Protein AF-0000000083250908 (afdb_homodimer)

Nearest PDB structures (foldseek):
  8ja7-assembly1_A  TM=9.064E-01  e=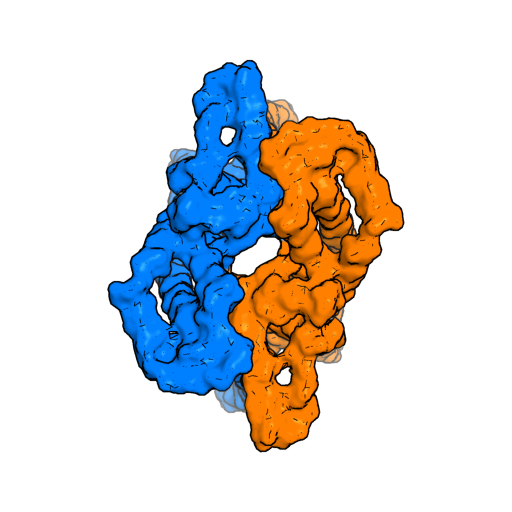4.764E-13  Mycobacterium tuberculosis H37Rv
  8hps-assembly1_A  TM=8.965E-01  e=6.412E-13  Mycolicibacterium smegmatis MC2 155
  7cad-assembly1_A  TM=8.888E-01  e=7.282E-13  Mycolicibacterium smegmatis MC2 155
  8hpl-assembly1_A  TM=8.799E-01  e=3.725E-10  Mycolicibacterium smegmatis MC2 155
  2r6g-assembly1_F  TM=8.726E-01  e=9.473E-10  Escherichia coli K-12

Structure (mmCIF, N/CA/C/O backbone):
data_AF-0000000083250908-model_v1
#
loop_
_entity.id
_entity.type
_entity.pdbx_description
1 polymer 'Raffinose/stachyose/melibiose transport system permease protein'
#
loop_
_atom_site.group_PDB
_atom_site.id
_atom_site.type_symbol
_atom_site.label_atom_id
_atom_site.label_alt_id
_atom_site.label_comp_id
_atom_site.label_asym_id
_atom_site.label_entity_id
_atom_site.label_seq_id
_atom_site.pdbx_PDB_ins_code
_atom_site.Cartn_x
_atom_site.Cartn_y
_atom_site.Cartn_z
_atom_site.occupancy
_atom_site.B_iso_or_equiv
_atom_site.auth_seq_id
_atom_site.auth_comp_id
_atom_site.auth_asym_id
_atom_site.auth_atom_id
_atom_site.pdbx_PDB_model_num
ATOM 1 N N . MET A 1 1 ? -28.547 27.891 31.062 1 43.72 1 MET A N 1
ATOM 2 C CA . MET A 1 1 ? -29.062 28.047 29.703 1 43.72 1 MET A CA 1
ATOM 3 C C . MET A 1 1 ? -28.062 27.562 28.672 1 43.72 1 MET A C 1
ATOM 5 O O . MET A 1 1 ? -28.422 27.281 27.531 1 43.72 1 MET A O 1
ATOM 9 N N . VAL A 1 2 ? -26.75 27.641 28.938 1 50.88 2 VAL A N 1
ATOM 10 C CA . VAL A 1 2 ? -25.641 27.266 28.078 1 50.88 2 VAL A CA 1
ATOM 11 C C . VAL A 1 2 ? -25.531 25.75 28.016 1 50.88 2 VAL A C 1
ATOM 13 O O . VAL A 1 2 ? -25.219 25.188 26.953 1 50.88 2 VAL A O 1
ATOM 16 N N . LYS A 1 3 ? -25.734 25.141 29.109 1 52.91 3 LYS A N 1
ATOM 17 C CA . LYS A 1 3 ? -25.609 23.688 29.172 1 52.91 3 LYS A CA 1
ATOM 18 C C . LYS A 1 3 ? -26.719 23.016 28.375 1 52.91 3 LYS A C 1
ATOM 20 O O . LYS A 1 3 ? -26.531 21.891 27.875 1 52.91 3 LYS A O 1
ATOM 25 N N . ARG A 1 4 ? -27.812 23.531 28.406 1 50.97 4 ARG A N 1
ATOM 26 C CA . ARG A 1 4 ? -28.953 22.938 27.719 1 50.97 4 ARG A CA 1
ATOM 27 C C . ARG A 1 4 ? -28.766 22.984 26.203 1 50.97 4 ARG A C 1
ATOM 29 O O . ARG A 1 4 ? -29.172 22.078 25.5 1 50.97 4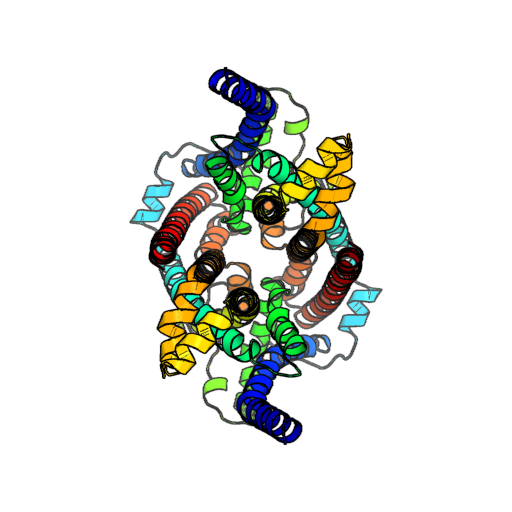 ARG A O 1
ATOM 36 N N . LYS A 1 5 ? -28.219 24 25.688 1 53.72 5 LYS A N 1
ATOM 37 C CA . LYS A 1 5 ? -27.984 24.156 24.266 1 53.72 5 LYS A CA 1
ATOM 38 C C . LYS A 1 5 ? -26.922 23.188 23.766 1 53.72 5 LYS A C 1
ATOM 40 O O . LYS A 1 5 ? -27.031 22.656 22.656 1 53.72 5 LYS A O 1
ATOM 45 N N . GLN A 1 6 ? -26.016 22.938 24.625 1 56.25 6 GLN A N 1
ATOM 46 C CA . GLN A 1 6 ? -24.953 22.016 24.234 1 56.25 6 GLN A CA 1
ATOM 47 C C . GLN A 1 6 ? -25.469 20.578 24.141 1 56.25 6 GLN A C 1
ATOM 49 O O . GLN A 1 6 ? -25.094 19.828 23.234 1 56.25 6 GLN A O 1
ATOM 54 N N . TRP A 1 7 ? -26.312 20.281 25.109 1 54.41 7 TRP A N 1
ATOM 55 C CA . TRP A 1 7 ? -26.906 18.953 25.094 1 54.41 7 TRP A CA 1
ATOM 56 C C . TRP A 1 7 ? -27.812 18.781 23.875 1 54.41 7 TRP A C 1
ATOM 58 O O . TRP A 1 7 ? -27.828 17.703 23.25 1 54.41 7 TRP A O 1
ATOM 68 N N . SER A 1 8 ? -28.594 19.766 23.625 1 54.47 8 SER A N 1
ATOM 69 C CA . SER A 1 8 ? -29.484 19.688 22.469 1 54.47 8 SER A CA 1
ATOM 70 C C . SER A 1 8 ? -28.703 19.562 21.172 1 54.47 8 SER A C 1
ATOM 72 O O . SER A 1 8 ? -29.078 18.797 20.281 1 54.47 8 SER A O 1
ATOM 74 N N . GLU A 1 9 ? -27.672 20.234 21.109 1 56.38 9 GLU A N 1
ATOM 75 C CA . GLU A 1 9 ? -26.844 20.156 19.906 1 56.38 9 GLU A CA 1
ATOM 76 C C . GLU A 1 9 ? -26.172 18.781 19.781 1 56.38 9 GLU A C 1
ATOM 78 O O . GLU A 1 9 ? -26.094 18.219 18.688 1 56.38 9 GLU A O 1
ATOM 83 N N . TRP A 1 10 ? -25.797 18.344 20.953 1 55.47 10 TRP A N 1
ATOM 84 C CA . TRP A 1 10 ? -25.219 17.016 20.953 1 55.47 10 TRP A CA 1
ATOM 85 C C . TRP A 1 10 ? -26.25 15.961 20.578 1 55.47 10 TRP A C 1
ATOM 87 O O . TRP A 1 10 ? -25.969 15.039 19.812 1 55.47 10 TRP A O 1
ATOM 97 N N . MET A 1 11 ? -27.422 16.156 21.125 1 54.91 11 MET A N 1
ATOM 98 C CA . MET A 1 11 ? -28.5 15.219 20.844 1 54.91 11 MET A CA 1
ATOM 99 C C . MET A 1 11 ? -28.891 15.273 19.359 1 54.91 11 MET A C 1
ATOM 101 O O . MET A 1 11 ? -29.172 14.242 18.75 1 54.91 11 MET A O 1
ATOM 105 N N . GLN A 1 12 ? -28.984 16.391 18.891 1 54.25 12 GLN A N 1
ATOM 106 C CA . GLN A 1 12 ? -29.344 16.516 17.484 1 54.25 12 GLN A CA 1
ATOM 107 C C . GLN A 1 12 ? -28.25 15.938 16.594 1 54.25 12 GLN A C 1
ATOM 109 O O . GLN A 1 12 ? -28.547 15.25 15.609 1 54.25 12 GLN A O 1
ATOM 114 N N . GLN A 1 13 ? -27.109 16.266 16.906 1 56.19 13 GLN A N 1
ATOM 115 C CA . GLN A 1 13 ? -26.016 15.789 16.078 1 56.19 13 GLN A CA 1
ATOM 116 C C . GLN A 1 13 ? -25.844 14.273 16.203 1 56.19 13 GLN A C 1
ATOM 118 O O . GLN A 1 13 ? -25.625 13.586 15.195 1 56.19 13 GLN A O 1
ATOM 123 N N . THR A 1 14 ? -25.938 13.812 17.453 1 56.25 14 THR A N 1
ATOM 124 C CA . THR A 1 14 ? -25.859 12.375 17.656 1 56.25 14 THR A CA 1
ATOM 125 C C . THR A 1 14 ? -27.062 11.656 17.047 1 56.25 14 THR A C 1
ATOM 127 O O . THR A 1 14 ? -26.922 10.562 16.5 1 56.25 14 THR A O 1
ATOM 130 N N . VAL A 1 15 ? -28.188 12.258 17.188 1 57.53 15 VAL A N 1
ATOM 131 C CA . VAL A 1 15 ? -29.406 11.594 16.719 1 57.53 15 VAL A CA 1
ATOM 132 C C . VAL A 1 15 ? -29.438 11.609 15.195 1 57.53 15 VAL A C 1
ATOM 134 O O . VAL A 1 15 ? -29.859 10.633 14.57 1 57.53 15 VAL A O 1
ATOM 137 N N . PHE A 1 16 ? -28.969 12.664 14.555 1 58.59 16 PHE A N 1
ATOM 138 C CA . PHE A 1 16 ? -29.125 12.727 13.109 1 58.59 16 PHE A CA 1
ATOM 139 C C . PHE A 1 16 ? -27.922 12.086 12.414 1 58.59 16 PHE A C 1
ATOM 141 O O . PHE A 1 16 ? -28.062 11.43 11.383 1 58.59 16 PHE A O 1
ATOM 148 N N . VAL A 1 17 ? -26.828 12.25 13.062 1 68.25 17 VAL A N 1
ATOM 149 C CA . VAL A 1 17 ? -25.656 11.742 12.367 1 68.25 17 VAL A CA 1
ATOM 150 C C . VAL A 1 17 ? -25.234 10.398 12.977 1 68.25 17 VAL A C 1
ATOM 152 O O . VAL A 1 17 ? -24.656 9.562 12.289 1 68.25 17 VAL A O 1
ATOM 155 N N . GLY A 1 18 ? -25.812 10.086 14.117 1 69.19 18 GLY A N 1
ATOM 156 C CA . GLY A 1 18 ? -25.438 8.914 14.883 1 69.19 18 GLY A CA 1
ATOM 157 C C . GLY A 1 18 ? -25.812 7.609 14.211 1 69.19 18 GLY A C 1
ATOM 158 O O . GLY A 1 18 ? -24.953 6.766 13.945 1 69.19 18 GLY A O 1
ATOM 159 N N . PRO A 1 19 ? -27.109 7.566 13.82 1 71.06 19 PRO A N 1
ATOM 160 C CA . PRO A 1 19 ? -27.531 6.316 13.18 1 71.06 19 PRO A CA 1
ATOM 161 C C . PRO A 1 19 ? -26.781 6.035 11.883 1 71.06 19 PRO A C 1
ATOM 163 O O . PRO A 1 19 ? -26.469 4.883 11.586 1 71.06 19 PRO A O 1
ATOM 166 N N . GLY A 1 20 ? -26.594 7.141 11.211 1 73.31 20 GLY A N 1
ATOM 167 C CA . GLY A 1 20 ? -25.859 6.961 9.969 1 73.31 20 GLY A CA 1
ATOM 168 C C . GLY A 1 20 ? -24.438 6.48 10.188 1 73.31 20 GLY A C 1
ATOM 169 O O . GLY A 1 20 ? -23.969 5.562 9.508 1 73.31 20 GLY A O 1
ATOM 170 N N . LEU A 1 21 ? -23.875 7.008 11.203 1 79.31 21 LEU A N 1
ATOM 171 C CA . LEU A 1 21 ? -22.5 6.648 11.484 1 79.31 21 LEU A CA 1
ATOM 172 C C . LEU A 1 21 ? -22.406 5.234 12.062 1 79.31 21 LEU A C 1
ATOM 174 O O . LEU A 1 21 ? -21.453 4.504 11.773 1 79.31 21 LEU A O 1
ATOM 178 N N . LEU A 1 22 ? -23.391 4.902 12.812 1 77.62 22 LEU A N 1
ATOM 179 C CA . LEU A 1 22 ? -23.438 3.543 13.344 1 77.62 22 LEU A CA 1
ATOM 180 C C . LEU A 1 22 ? -23.609 2.527 12.219 1 77.62 22 LEU A C 1
ATOM 182 O O . LEU A 1 22 ? -22.984 1.467 12.234 1 77.62 22 LEU A O 1
ATOM 186 N N . PHE A 1 23 ? -24.406 2.912 11.305 1 77.06 23 PHE A N 1
ATOM 187 C CA . PHE A 1 23 ? -24.625 2.037 10.156 1 77.06 23 PHE A CA 1
ATOM 188 C C . PHE A 1 23 ? -23.344 1.882 9.344 1 77.06 23 PHE A C 1
ATOM 190 O O . PHE A 1 23 ? -22.984 0.772 8.938 1 77.06 23 PHE A O 1
ATOM 197 N N . PHE A 1 24 ? -22.734 2.951 9.281 1 76.75 24 PHE A N 1
ATOM 198 C CA . PHE A 1 24 ? -21.484 2.908 8.531 1 76.75 24 PHE A CA 1
ATOM 199 C C . PHE A 1 24 ? -20.438 2.074 9.266 1 76.75 24 PHE A C 1
ATOM 201 O O . PHE A 1 24 ? -19.688 1.313 8.648 1 76.75 24 PHE A O 1
ATOM 208 N N . ALA A 1 25 ? -20.5 2.24 10.555 1 81.5 25 ALA A N 1
ATOM 209 C CA . ALA A 1 25 ? -19.562 1.465 11.359 1 81.5 25 ALA A CA 1
ATOM 210 C C . ALA A 1 25 ? -19.859 -0.029 11.266 1 81.5 25 ALA A C 1
ATOM 212 O O . ALA A 1 25 ? -18.938 -0.848 11.18 1 81.5 25 ALA A O 1
ATOM 213 N N . LEU A 1 26 ? -21.062 -0.337 11.18 1 79.88 26 LEU A N 1
ATOM 214 C CA . LEU A 1 26 ? -21.469 -1.736 11.086 1 79.88 26 LEU A CA 1
ATOM 215 C C . LEU A 1 26 ? -21.094 -2.316 9.727 1 79.88 26 LEU A C 1
ATOM 217 O O . LEU A 1 26 ? -20.703 -3.48 9.633 1 79.88 26 LEU A O 1
ATOM 221 N N . ILE A 1 27 ? -21.172 -1.49 8.781 1 78.75 27 ILE A N 1
ATOM 222 C CA . ILE A 1 27 ? -20.828 -1.923 7.434 1 78.75 27 ILE A CA 1
ATOM 223 C C . ILE A 1 27 ? -19.328 -2.234 7.352 1 78.75 27 ILE A C 1
ATOM 225 O O . ILE A 1 27 ? -18.906 -3.088 6.566 1 78.75 27 ILE A O 1
ATOM 229 N N . ILE A 1 28 ? -18.625 -1.608 8.219 1 79.62 28 ILE A N 1
ATOM 230 C CA . ILE A 1 28 ? -17.188 -1.844 8.258 1 79.62 28 ILE A CA 1
ATOM 231 C C . ILE A 1 28 ? -16.875 -3.068 9.117 1 79.62 28 ILE A C 1
ATOM 233 O O . ILE A 1 28 ? -16.109 -3.943 8.719 1 79.62 28 ILE A O 1
ATOM 237 N N . LEU A 1 29 ? -17.594 -3.207 10.195 1 82.25 29 LEU A N 1
ATOM 238 C CA . LEU A 1 29 ? -17.266 -4.215 11.203 1 82.25 29 LEU A CA 1
ATOM 239 C C . LEU A 1 29 ? -17.875 -5.566 10.828 1 82.25 29 LEU A C 1
ATOM 241 O O . LEU A 1 29 ? -17.281 -6.613 11.102 1 82.25 29 LEU A O 1
ATOM 245 N N . LEU A 1 30 ? -18.938 -5.551 10.164 1 80.88 30 LEU A N 1
ATOM 246 C CA . LEU A 1 30 ? -19.656 -6.789 9.891 1 80.88 30 LEU A CA 1
ATOM 247 C C . LEU A 1 30 ? -18.844 -7.699 8.977 1 80.88 30 LEU A C 1
ATOM 249 O O . LEU A 1 30 ? -18.625 -8.867 9.297 1 80.88 30 LEU A O 1
ATOM 253 N N . PRO A 1 31 ? -18.438 -7.145 7.832 1 76.62 31 PRO A N 1
ATOM 254 C CA . PRO A 1 31 ? -17.625 -8.016 6.98 1 76.62 31 PRO A CA 1
ATOM 255 C C . PRO A 1 31 ? -16.375 -8.516 7.688 1 76.62 31 PRO A C 1
ATOM 257 O O . PRO A 1 31 ? -15.953 -9.656 7.477 1 76.62 31 PRO A O 1
ATOM 260 N N . PHE A 1 32 ? -15.852 -7.672 8.43 1 75.69 32 PHE A N 1
ATOM 261 C CA . PHE A 1 32 ? -14.641 -8.016 9.164 1 75.69 32 PHE A CA 1
ATOM 262 C C . PHE A 1 32 ? -14.875 -9.234 10.055 1 75.69 32 PHE A C 1
ATOM 264 O O . PHE A 1 32 ? -14.102 -10.195 10.016 1 75.69 32 PHE A O 1
ATOM 271 N N . PHE A 1 33 ? -15.922 -9.266 10.742 1 77.06 33 PHE A N 1
ATOM 272 C CA . PHE A 1 33 ? -16.203 -10.344 11.68 1 77.06 33 PHE A CA 1
ATOM 273 C C . PHE A 1 33 ? -16.734 -11.57 10.953 1 77.06 33 PHE A C 1
ATOM 275 O O . PHE A 1 33 ? -16.516 -12.703 11.383 1 77.06 33 PHE A O 1
ATOM 282 N N . MET A 1 34 ? -17.422 -11.383 9.875 1 75.81 34 MET A N 1
ATOM 283 C CA . MET A 1 34 ? -17.906 -12.5 9.07 1 75.81 34 MET A CA 1
ATOM 284 C C . MET A 1 34 ? -16.75 -13.297 8.484 1 75.81 34 MET A C 1
ATOM 286 O O . MET A 1 34 ? -16.844 -14.516 8.32 1 75.81 34 MET A O 1
ATOM 290 N N . GLY A 1 35 ? -15.742 -12.539 8.195 1 72.81 35 GLY A N 1
ATOM 291 C CA . GLY A 1 35 ? -14.562 -13.227 7.695 1 72.81 35 GLY A CA 1
ATOM 292 C C . GLY A 1 35 ? -13.992 -14.219 8.688 1 72.81 35 GLY A C 1
ATOM 293 O O . GLY A 1 35 ? -13.492 -15.281 8.297 1 72.81 35 GLY A O 1
ATOM 294 N N . PHE A 1 36 ? -14.219 -13.953 9.953 1 79.62 36 PHE A N 1
ATOM 295 C CA . PHE A 1 36 ? -13.648 -14.82 10.977 1 79.62 36 PHE A CA 1
ATOM 296 C C . PHE A 1 36 ? -14.578 -15.977 11.289 1 79.62 36 PHE A C 1
ATOM 298 O O . PHE A 1 36 ? -14.18 -16.938 11.953 1 79.62 36 PHE A O 1
ATOM 305 N N . TYR A 1 37 ? -15.734 -15.898 10.805 1 79.12 37 TYR A N 1
ATOM 306 C CA . TYR A 1 37 ? -16.688 -17 10.984 1 79.12 37 TYR A CA 1
ATOM 307 C C . TYR A 1 37 ? -16.125 -18.297 10.414 1 79.12 37 TYR A C 1
ATOM 309 O O . TYR A 1 37 ? -16.266 -19.359 11.016 1 79.12 37 TYR A O 1
ATOM 317 N N . TYR A 1 38 ? -15.461 -18.266 9.383 1 78.5 38 TYR A N 1
ATOM 318 C CA . TYR A 1 38 ? -15.023 -19.469 8.672 1 78.5 38 TYR A CA 1
ATOM 319 C C . TYR A 1 38 ? -13.812 -20.078 9.352 1 78.5 38 TYR A C 1
ATOM 321 O O . TYR A 1 38 ? -13.453 -21.234 9.07 1 78.5 38 TYR A O 1
ATOM 329 N N . THR A 1 39 ? -13.234 -19.281 10.156 1 84.88 39 THR A N 1
ATOM 330 C CA . THR A 1 39 ? -12.188 -19.844 10.992 1 84.88 39 THR A CA 1
ATOM 331 C C . THR A 1 39 ? -12.68 -21.094 11.719 1 84.88 39 THR A C 1
ATOM 333 O O . THR A 1 39 ? -11.898 -22.016 11.977 1 84.88 39 THR A O 1
ATOM 336 N N . PHE A 1 40 ? -13.945 -21.094 11.883 1 90.12 40 PHE A N 1
ATOM 337 C CA . PHE A 1 40 ? -14.516 -22.172 12.695 1 90.12 40 PHE A CA 1
ATOM 338 C C . PHE A 1 40 ? -15.18 -23.219 11.812 1 90.12 40 PHE A C 1
ATOM 340 O O . PHE A 1 40 ? -15.938 -24.062 12.305 1 90.12 40 PHE A O 1
ATOM 347 N N . THR A 1 41 ? -14.836 -23.188 10.523 1 87.25 41 THR A N 1
ATOM 348 C CA . THR A 1 41 ? -15.414 -24.141 9.586 1 87.25 41 THR A CA 1
ATOM 349 C C . THR A 1 41 ? -14.328 -24.812 8.766 1 87.25 41 THR A C 1
ATOM 351 O O . THR A 1 41 ? -13.172 -24.391 8.773 1 87.25 41 THR A O 1
ATOM 354 N N . ASN A 1 42 ? -14.664 -25.953 8.117 1 86.69 42 ASN A N 1
ATOM 355 C CA . ASN A 1 42 ? -13.75 -26.656 7.211 1 86.69 42 ASN A CA 1
ATOM 356 C C . ASN A 1 42 ? -14.039 -26.297 5.754 1 86.69 42 ASN A C 1
ATOM 358 O O . ASN A 1 42 ? -13.93 -27.156 4.875 1 86.69 42 ASN A O 1
ATOM 362 N N . TRP A 1 43 ? -14.336 -25.156 5.531 1 81.06 43 TRP A N 1
ATOM 363 C CA . TRP A 1 43 ? -14.758 -24.75 4.195 1 81.06 43 TRP A CA 1
ATOM 364 C C . TRP A 1 43 ? -13.594 -24.797 3.215 1 81.06 43 TRP A C 1
ATOM 366 O O . TRP A 1 43 ? -12.492 -24.344 3.525 1 81.06 43 TRP A O 1
ATOM 376 N N . ASP A 1 44 ? -13.875 -25.422 2.092 1 79 44 ASP A N 1
ATOM 377 C CA . ASP A 1 44 ? -12.844 -25.547 1.066 1 79 44 ASP A CA 1
ATOM 378 C C . ASP A 1 44 ? -13.047 -24.531 -0.047 1 79 44 ASP A C 1
ATOM 380 O O . ASP A 1 44 ? -12.305 -24.516 -1.03 1 79 44 ASP A O 1
ATOM 384 N N . GLY A 1 45 ? -14.07 -23.625 0.102 1 70.44 45 GLY A N 1
ATOM 385 C CA . GLY A 1 45 ? -14.305 -22.578 -0.882 1 70.44 45 GLY A CA 1
ATOM 386 C C . GLY A 1 45 ? -15.422 -22.922 -1.857 1 70.44 45 GLY A C 1
ATOM 387 O O . GLY A 1 45 ? -15.875 -22.062 -2.615 1 70.44 45 GLY A O 1
ATOM 388 N N . VAL A 1 46 ? -15.805 -24.141 -1.918 1 70.25 46 VAL A N 1
ATOM 389 C CA . VAL A 1 46 ? -16.766 -24.578 -2.926 1 70.25 46 VAL A CA 1
ATOM 390 C C . VAL A 1 46 ? -17.984 -25.188 -2.246 1 70.25 46 VAL A C 1
ATOM 392 O O . VAL A 1 46 ? -19.109 -24.703 -2.42 1 70.25 46 VAL A O 1
ATOM 395 N N . ASP A 1 47 ? -17.688 -26.141 -1.472 1 71.06 47 ASP A N 1
ATOM 396 C CA . ASP A 1 47 ? -18.766 -26.938 -0.878 1 71.06 47 ASP A CA 1
ATOM 397 C C . ASP A 1 47 ? -19.281 -26.281 0.403 1 71.06 47 ASP A C 1
ATOM 399 O O . ASP A 1 47 ? -18.828 -25.203 0.783 1 71.06 47 ASP A O 1
ATOM 403 N N . LYS A 1 48 ? -20.281 -26.859 0.949 1 77.5 48 LYS A N 1
ATOM 404 C CA . LYS A 1 48 ? -20.859 -26.391 2.199 1 77.5 48 LYS A CA 1
ATOM 405 C C . LYS A 1 48 ? -19.828 -26.406 3.328 1 77.5 48 LYS A C 1
ATOM 407 O O . LYS A 1 48 ? -19 -27.328 3.402 1 77.5 48 LYS A O 1
ATOM 412 N N . ALA A 1 49 ? -19.891 -25.406 4.141 1 81.31 49 ALA A N 1
ATOM 413 C CA . ALA A 1 49 ? -18.969 -25.266 5.273 1 81.31 49 ALA A CA 1
ATOM 414 C C . ALA A 1 49 ? -19.531 -25.969 6.512 1 81.31 49 ALA A C 1
ATOM 416 O O . ALA A 1 49 ? -20.656 -25.719 6.926 1 81.31 49 ALA A O 1
ATOM 417 N N . ASP A 1 50 ? -18.75 -26.938 6.988 1 87.81 50 ASP A N 1
ATOM 418 C CA . ASP A 1 50 ? -19.141 -27.578 8.242 1 87.81 50 ASP A CA 1
ATOM 419 C C . ASP A 1 50 ? -18.453 -26.922 9.43 1 87.81 50 ASP A C 1
ATOM 421 O O . ASP A 1 50 ? -17.281 -26.531 9.344 1 87.81 50 ASP A O 1
ATOM 425 N N . TRP A 1 51 ? -19.219 -26.844 10.469 1 90.88 51 TRP A N 1
ATOM 426 C CA . TRP A 1 51 ? -18.672 -26.281 11.703 1 90.88 51 TRP A CA 1
ATOM 427 C C . TRP A 1 51 ? -17.656 -27.234 12.328 1 90.88 51 TRP A C 1
ATOM 429 O O . TRP A 1 51 ? -17.953 -28.406 12.531 1 90.88 51 TRP A O 1
ATOM 439 N N . VAL A 1 52 ? -16.469 -26.797 12.609 1 92.38 52 VAL A N 1
ATOM 440 C CA . VAL A 1 52 ? -15.43 -27.641 13.18 1 92.38 52 VAL A CA 1
ATOM 441 C C . VAL A 1 52 ? -14.898 -27.016 14.477 1 92.38 52 VAL A C 1
ATOM 443 O O . VAL A 1 52 ? -13.883 -27.469 15.016 1 92.38 52 VAL A O 1
ATOM 446 N N . GLY A 1 53 ? -15.586 -25.922 14.906 1 91.94 53 GLY A N 1
ATOM 447 C CA . GLY A 1 53 ? -15.188 -25.297 16.156 1 91.94 53 GLY A CA 1
ATOM 448 C C . GLY A 1 53 ? -13.797 -24.688 16.094 1 91.94 53 GLY A C 1
ATOM 449 O O . GLY A 1 53 ? -13.477 -23.922 15.18 1 91.94 53 GLY A O 1
ATOM 450 N N . LEU A 1 54 ? -12.93 -25.203 17.062 1 93 54 LEU A N 1
ATOM 451 C CA . LEU A 1 54 ? -11.609 -24.594 17.188 1 93 54 LEU A CA 1
ATOM 452 C C . LEU A 1 54 ? -10.539 -25.469 16.531 1 93 54 LEU A C 1
ATOM 454 O O . LEU A 1 54 ? -9.344 -25.266 16.75 1 93 54 LEU A O 1
ATOM 458 N N . ASP A 1 55 ? -10.961 -26.344 15.688 1 93.19 55 ASP A N 1
ATOM 459 C CA . ASP A 1 55 ? -10.039 -27.312 15.086 1 93.19 55 ASP A CA 1
ATOM 460 C C . ASP A 1 55 ? -8.977 -26.609 14.242 1 93.19 55 ASP A C 1
ATOM 462 O O . ASP A 1 55 ? -7.797 -26.953 14.32 1 93.19 55 ASP A O 1
ATOM 466 N N . ASN A 1 56 ? -9.422 -25.641 13.484 1 93.06 56 ASN A N 1
ATOM 467 C CA . ASN A 1 56 ? -8.477 -24.906 12.648 1 93.06 56 ASN A CA 1
ATOM 468 C C . ASN A 1 56 ? -7.449 -24.156 13.492 1 93.06 56 ASN A C 1
ATOM 470 O O . ASN A 1 56 ? -6.258 -24.156 13.172 1 93.06 56 ASN A O 1
ATOM 474 N N . LEU A 1 57 ? -7.922 -23.594 14.555 1 92.06 57 LEU A N 1
ATOM 475 C CA . LEU A 1 57 ? -7.023 -22.859 15.438 1 92.06 57 LEU A CA 1
ATOM 476 C C . LEU A 1 57 ? -6.051 -23.797 16.141 1 92.06 57 LEU A C 1
ATOM 478 O O . LEU A 1 57 ? -4.863 -23.5 16.266 1 92.06 57 LEU A O 1
ATOM 482 N N . THR A 1 58 ? -6.57 -24.875 16.547 1 93 58 THR A N 1
ATOM 483 C CA . THR A 1 58 ? -5.723 -25.859 17.203 1 93 58 THR A CA 1
ATOM 484 C C . THR A 1 58 ? -4.664 -26.391 16.234 1 93 58 THR A C 1
ATOM 486 O O . THR A 1 58 ? -3.506 -26.562 16.609 1 93 58 THR A O 1
ATOM 489 N N . ARG A 1 59 ? -5.031 -26.578 15.094 1 91.81 59 ARG A N 1
ATOM 490 C CA . ARG A 1 59 ? -4.105 -27.078 14.078 1 91.81 59 ARG A CA 1
ATOM 491 C C . ARG A 1 59 ? -2.998 -26.062 13.812 1 91.81 59 ARG A C 1
ATOM 493 O O . ARG A 1 59 ? -1.831 -26.438 13.672 1 91.81 59 ARG A O 1
ATOM 500 N N . VAL A 1 60 ? -3.365 -24.828 13.695 1 92.25 60 VAL A N 1
ATOM 501 C CA . VAL A 1 60 ? -2.381 -23.781 13.438 1 92.25 60 VAL A CA 1
ATOM 502 C C . VAL A 1 60 ? -1.386 -23.703 14.594 1 92.25 60 VAL A C 1
ATOM 504 O O . VAL A 1 60 ? -0.177 -23.594 14.375 1 92.25 60 VAL A O 1
ATOM 507 N N . PHE A 1 61 ? -1.86 -23.859 15.828 1 92.56 61 PHE A N 1
ATOM 508 C CA . PHE A 1 61 ? -1.014 -23.672 17 1 92.56 61 PHE A CA 1
ATOM 509 C C . PHE A 1 61 ? -0.19 -24.938 17.281 1 92.56 61 PHE A C 1
ATOM 511 O O . PHE A 1 61 ? 0.928 -24.844 17.781 1 92.56 61 PHE A O 1
ATOM 518 N N . THR A 1 62 ? -0.631 -26.109 16.875 1 89.38 62 THR A N 1
ATOM 519 C CA . THR A 1 62 ? 0.025 -27.328 17.312 1 89.38 62 THR A CA 1
ATOM 520 C C . THR A 1 62 ? 0.737 -28.016 16.156 1 89.38 62 THR A C 1
ATOM 522 O O . THR A 1 62 ? 1.76 -28.688 16.359 1 89.38 62 THR A O 1
ATOM 525 N N . ASP A 1 63 ? 0.265 -27.875 14.906 1 89.06 63 ASP A N 1
ATOM 526 C CA . ASP A 1 63 ? 0.711 -28.781 13.852 1 89.06 63 ASP A CA 1
ATOM 527 C C . ASP A 1 63 ? 1.154 -28 12.609 1 89.06 63 ASP A C 1
ATOM 529 O O . ASP A 1 63 ? 1.34 -28.578 11.539 1 89.06 63 ASP A O 1
ATOM 533 N N . ASP A 1 64 ? 1.263 -26.75 12.758 1 92.19 64 ASP A N 1
ATOM 534 C CA . ASP A 1 64 ? 1.579 -26 11.539 1 92.19 64 ASP A CA 1
ATOM 535 C C . ASP A 1 64 ? 2.932 -25.312 11.664 1 92.19 64 ASP A C 1
ATOM 537 O O . ASP A 1 64 ? 2.994 -24.094 11.828 1 92.19 64 ASP A O 1
ATOM 541 N N . GLU A 1 65 ? 3.941 -26.094 11.477 1 92.19 65 GLU A N 1
ATOM 542 C CA . GLU A 1 65 ? 5.297 -25.562 11.578 1 92.19 65 GLU A CA 1
ATOM 543 C C . GLU A 1 65 ? 5.57 -24.547 10.477 1 92.19 65 GLU A C 1
ATOM 545 O O . GLU A 1 65 ? 6.312 -23.578 10.695 1 92.19 65 GLU A O 1
ATOM 550 N N . ARG A 1 66 ? 4.961 -24.766 9.367 1 92.81 66 ARG A N 1
ATOM 551 C CA . ARG A 1 66 ? 5.18 -23.875 8.242 1 92.81 66 ARG A CA 1
ATOM 552 C C . ARG A 1 66 ? 4.605 -22.484 8.539 1 92.81 66 ARG A C 1
ATOM 554 O O . ARG A 1 66 ? 5.191 -21.469 8.156 1 92.81 66 ARG A O 1
ATOM 561 N N . PHE A 1 67 ? 3.504 -22.516 9.227 1 93.94 67 PHE A N 1
ATOM 562 C CA . PHE A 1 67 ? 2.896 -21.25 9.602 1 93.94 67 PHE A CA 1
ATOM 563 C C . PHE A 1 67 ? 3.814 -20.469 10.539 1 93.94 67 PHE A C 1
ATOM 565 O O . PHE A 1 67 ? 4.055 -19.281 10.32 1 93.94 67 PHE A O 1
ATOM 572 N N . TRP A 1 68 ? 4.332 -21.078 11.461 1 93.94 68 TRP A N 1
ATOM 573 C CA . TRP A 1 68 ? 5.164 -20.391 12.445 1 93.94 68 TRP A CA 1
ATOM 574 C C . TRP A 1 68 ? 6.5 -19.984 11.836 1 93.94 68 TRP A C 1
ATOM 576 O O . TRP A 1 68 ? 7.055 -18.938 12.188 1 93.94 68 TRP A O 1
ATOM 586 N N . SER A 1 69 ? 6.996 -20.812 10.93 1 95 69 SER A N 1
ATOM 587 C CA . SER A 1 69 ? 8.195 -20.422 10.203 1 95 69 SER A CA 1
ATOM 588 C C . SER A 1 69 ? 7.957 -19.156 9.391 1 95 69 SER A C 1
ATOM 590 O O . SER A 1 69 ? 8.812 -18.266 9.359 1 95 69 SER A O 1
ATOM 592 N N . SER A 1 70 ? 6.824 -19.062 8.727 1 95.69 70 SER A N 1
ATOM 593 C CA . SER A 1 70 ? 6.461 -17.875 7.961 1 95.69 70 SER A CA 1
ATOM 594 C C . SER A 1 70 ? 6.258 -16.672 8.875 1 95.69 70 SER A C 1
ATOM 596 O O . SER A 1 70 ? 6.59 -15.547 8.5 1 95.69 70 SER A O 1
ATOM 598 N N . PHE A 1 71 ? 5.719 -17 10.055 1 93.56 71 PHE A N 1
ATOM 599 C CA . PHE A 1 71 ? 5.52 -15.938 11.031 1 93.56 71 PHE A CA 1
ATOM 600 C C . PHE A 1 71 ? 6.855 -15.359 11.484 1 93.56 71 PHE A C 1
ATOM 602 O O . PHE A 1 71 ? 7.02 -14.141 11.562 1 93.56 71 PHE A O 1
ATOM 609 N N . TRP A 1 72 ? 7.746 -16.188 11.781 1 94.19 72 TRP A N 1
ATOM 610 C CA . TRP A 1 72 ? 9.062 -15.75 12.234 1 94.19 72 TRP A CA 1
ATOM 611 C C . TRP A 1 72 ? 9.812 -15.031 11.117 1 94.19 72 TRP A C 1
ATOM 613 O O . TRP A 1 72 ? 10.5 -14.039 11.367 1 94.19 72 TRP A O 1
ATOM 623 N N . PHE A 1 73 ? 9.711 -15.516 9.984 1 96.56 73 PHE A N 1
ATOM 624 C CA . PHE A 1 73 ? 10.32 -14.836 8.844 1 96.56 73 PHE A CA 1
ATOM 625 C C . PHE A 1 73 ? 9.766 -13.43 8.695 1 96.56 73 PHE A C 1
ATOM 627 O O . PHE A 1 73 ? 10.531 -12.469 8.562 1 96.56 73 PHE A O 1
ATOM 634 N N . THR A 1 74 ? 8.477 -13.336 8.75 1 95.94 74 THR A N 1
ATOM 635 C CA . THR A 1 74 ? 7.816 -12.047 8.57 1 95.94 74 THR A CA 1
ATOM 636 C C . THR A 1 74 ? 8.203 -11.086 9.688 1 95.94 74 THR A C 1
ATOM 638 O O . THR A 1 74 ? 8.422 -9.898 9.445 1 95.94 74 THR A O 1
ATOM 641 N N . SER A 1 75 ? 8.258 -11.594 10.859 1 95.31 75 SER A N 1
ATOM 642 C CA . SER A 1 75 ? 8.641 -10.758 12 1 95.31 75 SER A CA 1
ATOM 643 C C . SER A 1 75 ? 10.07 -10.258 11.859 1 95.31 75 SER A C 1
ATOM 645 O O . SER A 1 75 ? 10.344 -9.078 12.07 1 95.31 75 SER A O 1
ATOM 647 N N . LYS A 1 76 ? 10.969 -11.156 11.516 1 97 76 LYS A N 1
ATOM 648 C CA . LYS A 1 76 ? 12.367 -10.781 11.312 1 97 76 LYS A CA 1
ATOM 649 C C . LYS A 1 76 ? 12.508 -9.773 10.18 1 97 76 LYS A C 1
ATOM 651 O O . LYS A 1 76 ? 13.242 -8.797 10.297 1 97 76 LYS A O 1
ATOM 656 N N . PHE A 1 77 ? 11.812 -10.07 9.195 1 97.31 77 PHE A N 1
ATOM 657 C CA . PHE A 1 77 ? 11.805 -9.172 8.047 1 97.31 77 PHE A CA 1
ATOM 658 C C . PHE A 1 77 ? 11.305 -7.789 8.445 1 97.31 77 PHE A C 1
ATOM 660 O O . PHE A 1 77 ? 11.898 -6.777 8.07 1 97.31 77 PHE A O 1
ATOM 667 N N . THR A 1 78 ? 10.234 -7.801 9.133 1 96.94 78 THR A N 1
ATOM 668 C CA . THR A 1 78 ? 9.625 -6.535 9.531 1 96.94 78 THR A CA 1
ATOM 669 C C . THR A 1 78 ? 10.594 -5.711 10.375 1 96.94 78 THR A C 1
ATOM 671 O O . THR A 1 78 ? 10.75 -4.508 10.148 1 96.94 78 THR A O 1
ATOM 674 N N . VAL A 1 79 ? 11.234 -6.324 11.281 1 97.19 79 VAL A N 1
ATOM 675 C CA . VAL A 1 79 ? 12.188 -5.613 12.133 1 97.19 79 VAL A CA 1
ATOM 676 C C . VAL A 1 79 ? 13.312 -5.031 11.281 1 97.19 79 VAL A C 1
ATOM 678 O O . VAL A 1 79 ? 13.633 -3.846 11.391 1 97.19 79 VAL A O 1
ATOM 681 N N . ALA A 1 80 ? 13.891 -5.832 10.461 1 98.12 80 ALA A N 1
ATOM 682 C CA . ALA A 1 80 ? 14.992 -5.387 9.617 1 98.12 80 ALA A CA 1
ATOM 683 C C . ALA A 1 80 ? 14.539 -4.273 8.672 1 98.12 80 ALA A C 1
ATOM 685 O O . ALA A 1 80 ? 15.234 -3.266 8.516 1 98.12 80 ALA A O 1
ATOM 686 N N . ALA A 1 81 ? 13.383 -4.48 8.055 1 97.69 81 ALA A N 1
ATOM 687 C CA . ALA A 1 81 ? 12.859 -3.523 7.086 1 97.69 81 ALA A CA 1
ATOM 688 C C . ALA A 1 81 ? 12.523 -2.191 7.75 1 97.69 81 ALA A C 1
ATOM 690 O O . ALA A 1 81 ? 12.828 -1.127 7.207 1 97.69 81 ALA A O 1
ATOM 691 N N . VAL A 1 82 ? 11.875 -2.281 8.883 1 97.19 82 VAL A N 1
ATOM 692 C CA . VAL A 1 82 ? 11.445 -1.076 9.578 1 97.19 82 VAL A CA 1
ATOM 693 C C . VAL A 1 82 ? 12.664 -0.271 10.023 1 97.19 82 VAL A C 1
ATOM 695 O O . VAL A 1 82 ? 12.727 0.942 9.812 1 97.19 82 VAL A O 1
ATOM 698 N N . VAL A 1 83 ? 13.609 -0.905 10.594 1 98 83 VAL A N 1
ATOM 699 C CA . VAL A 1 83 ? 14.805 -0.232 11.102 1 98 83 VAL A CA 1
ATOM 700 C C . VAL A 1 83 ? 15.578 0.38 9.938 1 98 83 VAL A C 1
ATOM 702 O O . VAL A 1 83 ? 15.922 1.563 9.969 1 98 83 VAL A O 1
ATOM 705 N N . THR A 1 84 ? 15.828 -0.369 8.945 1 98 84 THR A N 1
ATOM 706 C CA . THR A 1 84 ? 16.656 0.092 7.832 1 98 84 THR A CA 1
ATOM 707 C C . THR A 1 84 ? 15.938 1.192 7.055 1 98 84 THR A C 1
ATOM 709 O O . THR A 1 84 ? 16.547 2.201 6.691 1 98 84 THR A O 1
ATOM 712 N N . THR A 1 85 ? 14.625 1.006 6.812 1 97.81 85 THR A N 1
ATOM 713 C CA . THR A 1 85 ? 13.859 1.991 6.059 1 97.81 85 THR A CA 1
ATOM 714 C C . THR A 1 85 ? 13.836 3.332 6.785 1 97.81 85 THR A C 1
ATOM 716 O O . THR A 1 85 ? 14.07 4.379 6.176 1 97.81 85 THR A O 1
ATOM 719 N N . ASN A 1 86 ? 13.609 3.262 8.062 1 97 86 ASN A N 1
ATOM 720 C CA . ASN A 1 86 ? 13.484 4.508 8.82 1 97 86 ASN A CA 1
ATOM 721 C C . ASN A 1 86 ? 14.836 5.188 9.008 1 97 86 ASN A C 1
ATOM 723 O O . ASN A 1 86 ? 14.922 6.414 9.008 1 97 86 ASN A O 1
ATOM 727 N N . LEU A 1 87 ? 15.867 4.434 9.148 1 97.31 87 LEU A N 1
ATOM 728 C CA . LEU A 1 87 ? 17.203 5.016 9.258 1 97.31 87 LEU A CA 1
ATOM 729 C C . LEU A 1 87 ? 17.594 5.711 7.961 1 97.31 87 LEU A C 1
ATOM 731 O O . LEU A 1 87 ? 18.078 6.844 7.984 1 97.31 87 LEU A O 1
ATOM 735 N N . ILE A 1 88 ? 17.359 5.074 6.91 1 96.19 88 ILE A N 1
ATOM 736 C CA . ILE A 1 88 ? 17.719 5.633 5.613 1 96.19 88 ILE A CA 1
ATOM 737 C C . ILE A 1 88 ? 16.828 6.836 5.305 1 96.19 88 ILE A C 1
ATOM 739 O O . ILE A 1 88 ? 17.312 7.883 4.875 1 96.19 88 ILE A O 1
ATOM 743 N N . ALA A 1 89 ? 15.523 6.637 5.516 1 96.81 89 ALA A N 1
ATOM 744 C CA . ALA A 1 89 ? 14.586 7.723 5.262 1 96.81 89 ALA A CA 1
ATOM 745 C C . ALA A 1 89 ? 14.938 8.953 6.09 1 96.81 89 ALA A C 1
ATOM 747 O O . ALA A 1 89 ? 14.93 10.078 5.574 1 96.81 89 ALA A O 1
ATOM 748 N N . PHE A 1 90 ? 15.219 8.734 7.336 1 95.94 90 PHE A N 1
ATOM 749 C CA . PHE A 1 90 ? 15.57 9.836 8.227 1 95.94 90 PHE A CA 1
ATOM 750 C C . PHE A 1 90 ? 16.875 10.484 7.789 1 95.94 90 PHE A C 1
ATOM 752 O O . PHE A 1 90 ? 17 11.711 7.777 1 95.94 90 PHE A O 1
ATOM 759 N N . GLY A 1 91 ? 17.859 9.664 7.469 1 94 91 GLY A N 1
ATOM 760 C CA . GLY A 1 91 ? 19.125 10.195 6.957 1 94 91 GLY A CA 1
ATOM 761 C C . GLY A 1 91 ? 18.953 11.023 5.699 1 94 91 GLY A C 1
ATOM 762 O O . GLY A 1 91 ? 19.516 12.117 5.586 1 94 91 GLY A O 1
ATOM 763 N N . LEU A 1 92 ? 18.172 10.562 4.816 1 93.56 92 LEU A N 1
ATOM 764 C CA . LEU A 1 92 ? 17.906 11.305 3.59 1 93.56 92 LEU A CA 1
ATOM 765 C C . LEU A 1 92 ? 17.172 12.609 3.895 1 93.56 92 LEU A C 1
ATOM 767 O O . LEU A 1 92 ? 17.438 13.633 3.27 1 93.56 92 LEU A O 1
ATOM 771 N N . ALA A 1 93 ? 16.234 12.5 4.812 1 93.94 93 ALA A N 1
ATOM 772 C CA . ALA A 1 93 ? 15.484 13.703 5.184 1 93.94 93 ALA A CA 1
ATOM 773 C C . ALA A 1 93 ? 16.406 14.773 5.746 1 93.94 93 ALA A C 1
ATOM 775 O O . ALA A 1 93 ? 16.281 15.953 5.418 1 93.94 93 ALA A O 1
ATOM 776 N N . LEU A 1 94 ? 17.375 14.375 6.602 1 91.5 94 LEU A N 1
ATOM 777 C CA . LEU A 1 94 ? 18.328 15.32 7.176 1 91.5 94 LEU A CA 1
ATOM 778 C C . LEU A 1 94 ? 19.156 15.969 6.086 1 91.5 94 LEU A C 1
ATOM 780 O O . LEU A 1 94 ? 19.469 17.172 6.16 1 91.5 94 LEU A O 1
ATOM 784 N N . LEU A 1 95 ? 19.453 15.188 5.117 1 89.56 95 LEU A N 1
ATOM 785 C CA . LEU A 1 95 ? 20.281 15.695 4.027 1 89.56 95 LEU A CA 1
ATOM 786 C C . LEU A 1 95 ? 19.484 16.641 3.127 1 89.56 95 LEU A C 1
ATOM 788 O O . LEU A 1 95 ? 20.016 17.625 2.631 1 89.56 95 LEU A O 1
ATOM 792 N N . LEU A 1 96 ? 18.266 16.344 3.002 1 90.81 96 LEU A N 1
ATOM 793 C CA . LEU A 1 96 ? 17.484 17.047 1.999 1 90.81 96 LEU A CA 1
ATOM 794 C C . LEU A 1 96 ? 16.719 18.219 2.631 1 90.81 96 LEU A C 1
ATOM 796 O O . LEU A 1 96 ? 15.891 18.844 1.979 1 90.81 96 LEU A O 1
ATOM 800 N N . THR A 1 97 ? 16.844 18.391 3.826 1 89.06 97 THR A N 1
ATOM 801 C CA . THR A 1 97 ? 16.297 19.594 4.461 1 89.06 97 THR A CA 1
ATOM 802 C C . THR A 1 97 ? 17.359 20.688 4.559 1 89.06 97 THR A C 1
ATOM 804 O O . THR A 1 97 ? 17.062 21.812 4.949 1 89.06 97 THR A O 1
ATOM 807 N N . ARG A 1 98 ? 18.516 20.297 4.168 1 84.56 98 ARG A N 1
ATOM 808 C CA . ARG A 1 98 ? 19.562 21.297 4.078 1 84.56 98 ARG A CA 1
ATOM 809 C C . ARG A 1 98 ? 19.391 22.172 2.844 1 84.56 98 ARG A C 1
ATOM 811 O O . ARG A 1 98 ? 18.469 21.969 2.059 1 84.56 98 ARG A O 1
ATOM 818 N N . ASN A 1 99 ? 20.172 23.25 2.764 1 80.88 99 ASN A N 1
ATOM 819 C CA . ASN A 1 99 ? 20.062 24.188 1.658 1 80.88 99 ASN A CA 1
ATOM 820 C C . ASN A 1 99 ? 20.75 23.672 0.404 1 80.88 99 ASN A C 1
ATOM 822 O O . ASN A 1 99 ? 21.797 24.188 0.007 1 80.88 99 ASN A O 1
ATOM 826 N N . LEU A 1 100 ? 20.094 22.641 -0.133 1 82 100 LEU A N 1
ATOM 827 C CA . LEU A 1 100 ? 20.625 22.062 -1.364 1 82 100 LEU A CA 1
ATOM 828 C C . LEU A 1 100 ? 19.812 22.531 -2.572 1 82 100 LEU A C 1
ATOM 830 O O . LEU A 1 100 ? 18.594 22.656 -2.498 1 82 100 LEU A O 1
ATOM 834 N N . LYS A 1 101 ? 20.469 22.859 -3.678 1 79 101 LYS A N 1
ATOM 835 C CA . LYS A 1 101 ? 19.812 23.391 -4.871 1 79 101 LYS A CA 1
ATOM 836 C C . LYS A 1 101 ? 18.922 22.344 -5.516 1 79 101 LYS A C 1
ATOM 838 O O . LYS A 1 101 ? 17.828 22.656 -6 1 79 101 LYS A O 1
ATOM 843 N N . LEU A 1 102 ? 19.375 21.031 -5.508 1 83.56 102 LEU A N 1
ATOM 844 C CA . LEU A 1 102 ? 18.625 20 -6.23 1 83.56 102 LEU A CA 1
ATOM 845 C C . LEU A 1 102 ? 17.797 19.156 -5.27 1 83.56 102 LEU A C 1
ATOM 847 O O . LEU A 1 102 ? 17.5 18 -5.555 1 83.56 102 LEU A O 1
ATOM 851 N N . LYS A 1 103 ? 17.359 19.797 -4.203 1 86.81 103 LYS A N 1
ATOM 852 C CA . LYS A 1 103 ? 16.641 19.016 -3.188 1 86.81 103 LYS A CA 1
ATOM 853 C C . LYS A 1 103 ? 15.266 18.594 -3.686 1 86.81 103 LYS A C 1
ATOM 855 O O . LYS A 1 103 ? 14.82 17.484 -3.398 1 86.81 103 LYS A O 1
ATOM 860 N N . GLY A 1 104 ? 14.648 19.406 -4.484 1 84.56 104 GLY A N 1
ATOM 861 C CA . GLY A 1 104 ? 13.352 19.062 -5.031 1 84.56 104 GLY A CA 1
ATOM 862 C C . GLY A 1 104 ? 13.398 17.875 -5.977 1 84.56 104 GLY A C 1
ATOM 863 O O . GLY A 1 104 ? 12.586 16.953 -5.871 1 84.56 104 GLY A O 1
ATOM 864 N N . VAL A 1 105 ? 14.359 17.922 -6.785 1 85.31 105 VAL A N 1
ATOM 865 C CA . VAL A 1 105 ? 14.523 16.844 -7.762 1 85.31 105 VAL A CA 1
ATOM 866 C C . VAL A 1 105 ? 14.898 15.555 -7.047 1 85.31 105 VAL A C 1
ATOM 868 O O . VAL A 1 105 ? 14.383 14.484 -7.375 1 85.31 105 VAL A O 1
ATOM 871 N N . LEU A 1 106 ? 15.742 15.711 -6.066 1 88.56 106 LEU A N 1
ATOM 872 C CA . LEU A 1 106 ? 16.188 14.523 -5.34 1 88.56 106 LEU A CA 1
ATOM 873 C C . LEU A 1 106 ? 15.047 13.914 -4.543 1 88.56 106 LEU A C 1
ATOM 875 O O . LEU A 1 106 ? 14.898 12.688 -4.488 1 88.56 106 LEU A O 1
ATOM 879 N N . ARG A 1 107 ? 14.227 14.727 -4.004 1 87.31 107 ARG A N 1
ATOM 880 C CA . ARG A 1 107 ? 13.062 14.227 -3.277 1 87.31 107 ARG A CA 1
ATOM 881 C C . ARG A 1 107 ? 12.133 13.445 -4.203 1 87.31 107 ARG A C 1
ATOM 883 O O . ARG A 1 107 ? 11.594 12.406 -3.818 1 87.31 107 ARG A O 1
ATOM 890 N N . THR A 1 108 ? 12.055 13.867 -5.406 1 83.38 108 THR A N 1
ATOM 891 C CA . THR A 1 108 ? 11.195 13.211 -6.387 1 83.38 108 THR A CA 1
ATOM 892 C C . THR A 1 108 ? 11.789 11.867 -6.812 1 83.38 108 THR A C 1
ATOM 894 O O . THR A 1 108 ? 11.078 10.867 -6.914 1 83.38 108 THR A O 1
ATOM 897 N N . ILE A 1 109 ? 13.031 11.891 -6.988 1 86.81 109 ILE A N 1
ATOM 898 C CA . ILE A 1 109 ? 13.719 10.68 -7.426 1 86.81 109 ILE A CA 1
ATOM 899 C C . ILE A 1 109 ? 13.602 9.602 -6.352 1 86.81 109 ILE A C 1
ATOM 901 O O . ILE A 1 109 ? 13.297 8.445 -6.652 1 86.81 109 ILE A O 1
ATOM 905 N N . PHE A 1 110 ? 13.789 10.031 -5.129 1 89.75 110 PHE A N 1
ATOM 906 C CA . PHE A 1 110 ? 13.766 9.062 -4.039 1 89.75 110 PHE A CA 1
ATOM 907 C C . PHE A 1 110 ? 12.352 8.562 -3.791 1 89.75 110 PHE A C 1
ATOM 909 O O . PHE A 1 110 ? 12.164 7.453 -3.283 1 89.75 110 PHE A O 1
ATOM 916 N N . PHE A 1 111 ? 11.375 9.312 -4.254 1 86.88 111 PHE A N 1
ATOM 917 C CA . PHE A 1 111 ? 9.984 8.945 -4.043 1 86.88 111 PHE A CA 1
ATOM 918 C C . PHE A 1 111 ? 9.477 8.047 -5.168 1 86.88 111 PHE A C 1
ATOM 920 O O . PHE A 1 111 ? 8.5 7.316 -5 1 86.88 111 PHE A O 1
ATOM 927 N N . LEU A 1 112 ? 10.109 7.945 -6.234 1 81.38 112 LEU A N 1
ATOM 928 C CA . LEU A 1 112 ? 9.656 7.305 -7.465 1 81.38 112 LEU A CA 1
ATOM 929 C C . LEU A 1 112 ? 9.359 5.828 -7.23 1 81.38 112 LEU A C 1
ATOM 931 O O . LEU A 1 112 ? 8.344 5.312 -7.703 1 81.38 112 LEU A O 1
ATOM 935 N N . PRO A 1 113 ? 10.188 5.059 -6.527 1 86.38 113 PRO A N 1
ATOM 936 C CA . PRO A 1 113 ? 9.93 3.631 -6.34 1 86.38 113 PRO A CA 1
ATOM 937 C C . PRO A 1 113 ? 8.594 3.355 -5.648 1 86.38 113 PRO A C 1
ATOM 939 O O . PRO A 1 113 ? 8 2.293 -5.844 1 86.38 113 PRO A O 1
ATOM 942 N N . ASN A 1 114 ? 8.227 4.301 -4.863 1 84.81 114 ASN A N 1
ATOM 943 C CA . ASN A 1 114 ? 7.008 4.109 -4.086 1 84.81 114 ASN A CA 1
ATOM 944 C C . ASN A 1 114 ? 5.773 4.098 -4.977 1 84.81 114 ASN A C 1
ATOM 946 O O . ASN A 1 114 ? 4.727 3.578 -4.586 1 84.81 114 ASN A O 1
ATOM 950 N N . VAL A 1 115 ? 5.887 4.609 -6.145 1 76.94 115 VAL A N 1
ATOM 951 C CA . VAL A 1 115 ? 4.734 4.711 -7.035 1 76.94 115 VAL A CA 1
ATOM 952 C C . VAL A 1 115 ? 4.629 3.451 -7.891 1 76.94 115 VAL A C 1
ATOM 954 O O . VAL A 1 115 ? 3.617 3.234 -8.562 1 76.94 115 VAL A O 1
ATOM 957 N N . ILE A 1 116 ? 5.645 2.641 -7.793 1 78.88 116 ILE A N 1
ATOM 958 C CA . ILE A 1 116 ? 5.648 1.388 -8.539 1 78.88 116 ILE A CA 1
ATOM 959 C C . ILE A 1 116 ? 4.984 0.292 -7.711 1 78.88 116 ILE A C 1
ATOM 961 O O . ILE A 1 116 ? 5.273 0.144 -6.523 1 78.88 116 ILE A O 1
ATOM 965 N N . GLY A 1 117 ? 4.051 -0.395 -8.266 1 79 117 GLY A N 1
ATOM 966 C CA . GLY A 1 117 ? 3.428 -1.514 -7.574 1 79 117 GLY A CA 1
ATOM 967 C C . GLY A 1 117 ? 4.422 -2.566 -7.129 1 79 117 GLY A C 1
ATOM 968 O O . GLY A 1 117 ? 5.449 -2.779 -7.777 1 79 117 GLY A O 1
ATOM 969 N N . GLY A 1 118 ? 4.125 -3.113 -6.07 1 81.94 118 GLY A N 1
ATOM 970 C CA . GLY A 1 118 ? 5.027 -4.078 -5.461 1 81.94 118 GLY A CA 1
ATOM 971 C C . GLY A 1 118 ? 5.367 -5.238 -6.379 1 81.94 118 GLY A C 1
ATOM 972 O O . GLY A 1 118 ? 6.512 -5.688 -6.422 1 81.94 118 GLY A O 1
ATOM 973 N N . LEU A 1 119 ? 4.395 -5.648 -7.094 1 82.5 119 LEU A N 1
ATOM 974 C CA . LEU A 1 119 ? 4.621 -6.801 -7.961 1 82.5 119 LEU A CA 1
ATOM 975 C C . LEU A 1 119 ? 5.609 -6.461 -9.07 1 82.5 119 LEU A C 1
ATOM 977 O O . LEU A 1 119 ? 6.578 -7.191 -9.289 1 82.5 119 LEU A O 1
ATOM 981 N N . LEU A 1 120 ? 5.348 -5.355 -9.711 1 77.5 120 LEU A N 1
ATOM 982 C CA . LEU A 1 120 ? 6.219 -4.934 -10.805 1 77.5 120 LEU A CA 1
ATOM 983 C C . LEU A 1 120 ? 7.629 -4.648 -10.305 1 77.5 120 LEU A C 1
ATOM 985 O O . LEU A 1 120 ? 8.609 -5.043 -10.938 1 77.5 120 LEU A O 1
ATOM 989 N N . LEU A 1 121 ? 7.625 -3.99 -9.219 1 84.62 121 LEU A N 1
ATOM 990 C CA . LEU A 1 121 ? 8.914 -3.67 -8.625 1 84.62 121 LEU A CA 1
ATOM 991 C C . LEU A 1 121 ? 9.688 -4.938 -8.273 1 84.62 121 LEU A C 1
ATOM 993 O O . LEU A 1 121 ? 10.898 -5.004 -8.453 1 84.62 121 LEU A O 1
ATOM 997 N N . GLY A 1 122 ? 8.992 -5.879 -7.754 1 87 122 GLY A N 1
ATOM 998 C CA . GLY A 1 122 ? 9.609 -7.148 -7.422 1 87 122 GLY A CA 1
ATOM 999 C C . GLY A 1 122 ? 10.203 -7.855 -8.625 1 87 122 GLY A C 1
ATOM 1000 O O . GLY A 1 122 ? 11.32 -8.383 -8.555 1 87 122 GLY A O 1
ATOM 1001 N N . TYR A 1 123 ? 9.57 -7.789 -9.68 1 78.5 123 TYR A N 1
ATOM 1002 C CA . TYR A 1 123 ? 10.055 -8.453 -10.883 1 78.5 123 TYR A CA 1
ATOM 1003 C C . TYR A 1 123 ? 11.273 -7.734 -11.445 1 78.5 123 TYR A C 1
ATOM 1005 O O . TYR A 1 123 ? 12.227 -8.375 -11.898 1 78.5 123 TYR A O 1
ATOM 1013 N N . ILE A 1 124 ? 11.172 -6.473 -11.445 1 78.81 124 ILE A N 1
ATOM 1014 C CA . ILE A 1 124 ? 12.32 -5.699 -11.906 1 78.81 124 ILE A CA 1
ATOM 1015 C C . ILE A 1 124 ? 13.555 -6.074 -11.086 1 78.81 124 ILE A C 1
ATOM 1017 O O . ILE A 1 124 ? 14.617 -6.352 -11.648 1 78.81 124 ILE A O 1
ATOM 1021 N N . TRP A 1 125 ? 13.398 -6.152 -9.867 1 88.38 125 TRP A N 1
ATOM 1022 C CA . TRP A 1 125 ? 14.531 -6.434 -8.992 1 88.38 125 TRP A CA 1
ATOM 1023 C C . TRP A 1 125 ? 14.93 -7.906 -9.07 1 88.38 125 TRP A C 1
ATOM 1025 O O . TRP A 1 125 ? 16.078 -8.258 -8.82 1 88.38 125 TRP A O 1
ATOM 1035 N N . TYR A 1 126 ? 13.938 -8.75 -9.312 1 86.38 126 TYR A N 1
ATOM 1036 C CA . TYR A 1 126 ? 14.289 -10.148 -9.562 1 86.38 126 TYR A CA 1
ATOM 1037 C C . TYR A 1 126 ? 15.328 -10.258 -10.672 1 86.38 126 TYR A C 1
ATOM 1039 O O . TYR A 1 126 ? 16.344 -10.938 -10.508 1 86.38 126 TYR A O 1
ATOM 1047 N N . PHE A 1 127 ? 15.156 -9.531 -11.625 1 78.06 127 PHE A N 1
ATOM 1048 C CA . PHE A 1 127 ? 16.062 -9.539 -12.766 1 78.06 127 PHE A CA 1
ATOM 1049 C C . PHE A 1 127 ? 17.406 -8.906 -12.398 1 78.06 127 PHE A C 1
ATOM 1051 O O . PHE A 1 127 ? 18.453 -9.375 -12.844 1 78.06 127 PHE A O 1
ATOM 1058 N N . ILE A 1 128 ? 17.312 -7.93 -11.734 1 84.38 128 ILE A N 1
ATOM 1059 C CA . ILE A 1 128 ? 18.531 -7.246 -11.336 1 84.38 128 ILE A CA 1
ATOM 1060 C C . ILE A 1 128 ? 19.391 -8.172 -10.477 1 84.38 128 ILE A C 1
ATOM 1062 O O . ILE A 1 128 ? 20.609 -8.281 -10.68 1 84.38 128 ILE A O 1
ATOM 1066 N N . PHE A 1 129 ? 18.781 -8.852 -9.609 1 89.12 129 PHE A N 1
ATOM 1067 C CA . PHE A 1 129 ? 19.5 -9.734 -8.711 1 89.12 129 PHE A CA 1
ATOM 1068 C C . PHE A 1 129 ? 20.062 -10.938 -9.469 1 89.12 129 PHE A C 1
ATOM 1070 O O . PHE A 1 129 ? 21.219 -11.32 -9.266 1 89.12 129 PHE A O 1
ATOM 1077 N N . VAL A 1 130 ? 19.297 -11.523 -10.258 1 83.88 130 VAL A N 1
ATOM 1078 C CA . VAL A 1 130 ? 19.641 -12.812 -10.859 1 83.88 130 VAL A CA 1
ATOM 1079 C C . VAL A 1 130 ? 20.547 -12.586 -12.07 1 83.88 130 VAL A C 1
ATOM 1081 O O . VAL A 1 130 ? 21.5 -13.336 -12.281 1 83.88 130 VAL A O 1
ATOM 1084 N N . ARG A 1 131 ? 20.344 -11.492 -12.781 1 78.31 131 ARG A N 1
ATOM 1085 C CA . ARG A 1 131 ? 21.094 -11.297 -14.016 1 78.31 131 ARG A CA 1
ATOM 1086 C C . ARG A 1 131 ? 22 -10.07 -13.914 1 78.31 131 ARG A C 1
ATOM 1088 O O . ARG A 1 131 ? 23.172 -10.125 -14.305 1 78.31 131 ARG A O 1
ATOM 1095 N N . GLY A 1 132 ? 21.422 -9 -13.461 1 80.5 132 GLY A N 1
ATOM 1096 C CA . GLY A 1 132 ? 22.219 -7.785 -13.336 1 80.5 132 GLY A CA 1
ATOM 1097 C C . GLY A 1 132 ? 23.438 -7.953 -12.453 1 80.5 132 GLY A C 1
ATOM 1098 O O . GLY A 1 132 ? 24.562 -7.727 -12.891 1 80.5 132 GLY A O 1
ATOM 1099 N N . PHE A 1 133 ? 23.141 -8.375 -11.289 1 85.88 133 PHE A N 1
ATOM 1100 C CA . PHE A 1 133 ? 24.219 -8.555 -10.336 1 85.88 133 PHE A CA 1
ATOM 1101 C C . PHE A 1 133 ? 25.219 -9.594 -10.844 1 85.88 133 PHE A C 1
ATOM 1103 O O . PHE A 1 133 ? 26.422 -9.43 -10.68 1 85.88 133 PHE A O 1
ATOM 1110 N N . SER A 1 134 ? 24.688 -10.617 -11.391 1 83.75 134 SER A N 1
ATOM 1111 C CA . SER A 1 134 ? 25.562 -11.648 -11.93 1 83.75 134 SER A CA 1
ATOM 1112 C C . SER A 1 134 ? 26.484 -11.078 -13.008 1 83.75 134 SER A C 1
ATOM 1114 O O . SER A 1 134 ? 27.688 -11.367 -13.016 1 83.75 134 SER A O 1
ATOM 1116 N N . SER A 1 135 ? 25.969 -10.242 -13.867 1 81.56 135 SER A N 1
ATOM 1117 C CA . SER A 1 135 ? 26.766 -9.625 -14.922 1 81.56 135 SER A CA 1
ATOM 1118 C C . SER A 1 135 ? 27.812 -8.688 -14.344 1 81.56 135 SER A C 1
ATOM 1120 O O . SER A 1 135 ? 28.953 -8.672 -14.812 1 81.56 135 SER A O 1
ATOM 1122 N N . ILE A 1 136 ? 27.469 -7.973 -13.391 1 84.56 136 ILE A N 1
ATOM 1123 C CA . ILE A 1 136 ? 28.406 -7.051 -12.742 1 84.56 136 ILE A CA 1
ATOM 1124 C C . ILE A 1 136 ? 29.484 -7.84 -12.008 1 84.56 136 ILE A C 1
ATOM 1126 O O . ILE A 1 136 ? 30.656 -7.488 -12.062 1 84.56 136 ILE A O 1
ATOM 1130 N N . GLY A 1 137 ? 28.984 -8.82 -11.383 1 88.62 137 GLY A N 1
ATOM 1131 C CA . GLY A 1 137 ? 29.953 -9.656 -10.68 1 88.62 137 GLY A CA 1
ATOM 1132 C C . GLY A 1 137 ? 30.953 -10.312 -11.602 1 88.62 137 GLY A C 1
ATOM 1133 O O . GLY A 1 137 ? 32.156 -10.305 -11.32 1 88.62 137 GLY A O 1
ATOM 1134 N N . GLU A 1 138 ? 30.453 -10.836 -12.641 1 88.5 138 GLU A N 1
ATOM 1135 C CA . GLU A 1 138 ? 31.312 -11.484 -13.617 1 88.5 138 GLU A CA 1
ATOM 1136 C C . GLU A 1 138 ? 32.312 -10.484 -14.234 1 88.5 138 GLU A C 1
ATOM 1138 O O . GLU A 1 138 ? 33.438 -10.828 -14.516 1 88.5 138 GLU A O 1
ATOM 1143 N N . SER A 1 139 ? 31.875 -9.25 -14.391 1 89.75 139 SER A N 1
ATOM 1144 C CA . SER A 1 139 ? 32.719 -8.25 -15.047 1 89.75 139 SER A CA 1
ATOM 1145 C C . SER A 1 139 ? 33.656 -7.594 -14.062 1 89.75 139 SER A C 1
ATOM 1147 O O . SER A 1 139 ? 34.75 -7.172 -14.445 1 89.75 139 SER A O 1
ATOM 1149 N N . THR A 1 140 ? 33.312 -7.504 -12.812 1 90.56 140 THR A N 1
ATOM 1150 C CA . THR A 1 140 ? 34.094 -6.719 -11.875 1 90.56 140 THR A CA 1
ATOM 1151 C C . THR A 1 140 ? 34.812 -7.629 -10.875 1 90.56 140 THR A C 1
ATOM 1153 O O . THR A 1 140 ? 35.812 -7.238 -10.281 1 90.56 140 THR A O 1
ATOM 1156 N N . GLY A 1 141 ? 34.219 -8.789 -10.617 1 91 141 GLY A N 1
ATOM 1157 C CA . GLY A 1 141 ? 34.781 -9.711 -9.633 1 91 141 GLY A CA 1
ATOM 1158 C C . GLY A 1 141 ? 34.438 -9.328 -8.203 1 91 141 GLY A C 1
ATOM 1159 O O . GLY A 1 141 ? 34.969 -9.898 -7.262 1 91 141 GLY A O 1
ATOM 1160 N N . ILE A 1 142 ? 33.531 -8.414 -8.039 1 91.94 142 ILE A N 1
ATOM 1161 C CA . ILE A 1 142 ? 33.125 -8 -6.699 1 91.94 142 ILE A CA 1
ATOM 1162 C C . ILE A 1 142 ? 32.219 -9.062 -6.078 1 91.94 142 ILE A C 1
ATOM 1164 O O . ILE A 1 142 ? 31.156 -9.383 -6.621 1 91.94 142 ILE A O 1
ATOM 1168 N N . GLY A 1 143 ? 32.562 -9.633 -4.93 1 91.5 143 GLY A N 1
ATOM 1169 C CA . GLY A 1 143 ? 31.938 -10.766 -4.262 1 91.5 143 GLY A CA 1
ATOM 1170 C C . GLY A 1 143 ? 30.469 -10.539 -3.973 1 91.5 143 GLY A C 1
ATOM 1171 O O . GLY A 1 143 ? 29.656 -11.469 -4.098 1 91.5 143 GLY A O 1
ATOM 1172 N N . PHE A 1 144 ? 30.156 -9.359 -3.646 1 92.19 144 PHE A N 1
ATOM 1173 C CA . PHE A 1 144 ? 28.766 -9.023 -3.318 1 92.19 144 PHE A CA 1
ATOM 1174 C C . PHE A 1 144 ? 27.844 -9.344 -4.488 1 92.19 144 PHE A C 1
ATOM 1176 O O . PHE A 1 144 ? 26.75 -9.867 -4.289 1 92.19 144 PHE A O 1
ATOM 1183 N N . PHE A 1 145 ? 28.328 -9.148 -5.66 1 90.75 145 PHE A N 1
ATOM 1184 C CA . PHE A 1 145 ? 27.5 -9.312 -6.848 1 90.75 145 PHE A CA 1
ATOM 1185 C C . PHE A 1 145 ? 27.516 -10.766 -7.32 1 90.75 145 PHE A C 1
ATOM 1187 O O . PHE A 1 145 ? 26.688 -11.164 -8.133 1 90.75 145 PHE A O 1
ATOM 1194 N N . GLU A 1 146 ? 28.344 -11.547 -6.77 1 91.62 146 GLU A N 1
ATOM 1195 C CA . GLU A 1 146 ? 28.484 -12.938 -7.184 1 91.62 146 GLU A CA 1
ATOM 1196 C C . GLU A 1 146 ? 27.703 -13.867 -6.254 1 91.62 146 GLU A C 1
ATOM 1198 O O . GLU A 1 146 ? 27.594 -15.062 -6.512 1 91.62 146 GLU A O 1
ATOM 1203 N N . LEU A 1 147 ? 27.188 -13.305 -5.23 1 92 147 LEU A N 1
ATOM 1204 C CA . LEU A 1 147 ? 26.375 -14.109 -4.324 1 92 147 LEU A CA 1
ATOM 1205 C C . LEU A 1 147 ? 25.141 -14.656 -5.035 1 92 147 LEU A C 1
ATOM 1207 O O . LEU A 1 147 ? 24.656 -14.047 -5.992 1 92 147 LEU A O 1
ATOM 1211 N N . PRO A 1 148 ? 24.703 -15.836 -4.621 1 92.75 148 PRO A N 1
ATOM 1212 C CA . PRO A 1 148 ? 23.438 -16.344 -5.188 1 92.75 148 PRO A CA 1
ATOM 1213 C C . PRO A 1 148 ? 22.219 -15.602 -4.676 1 92.75 148 PRO A C 1
ATOM 1215 O O . PRO A 1 148 ? 21.406 -16.156 -3.93 1 92.75 148 PRO A O 1
ATOM 1218 N N . TRP A 1 149 ? 22.062 -14.43 -5.164 1 93.81 149 TRP A N 1
ATOM 1219 C CA . TRP A 1 149 ? 20.938 -13.609 -4.711 1 93.81 149 TRP A CA 1
ATOM 1220 C C . TRP A 1 149 ? 19.609 -14.297 -4.988 1 93.81 149 TRP A C 1
ATOM 1222 O O . TRP A 1 149 ? 19.359 -14.742 -6.109 1 93.81 149 TRP A O 1
ATOM 1232 N N . LEU A 1 150 ? 18.797 -14.406 -3.943 1 94.06 150 LEU A N 1
ATOM 1233 C CA . LEU A 1 150 ? 17.469 -15.016 -3.945 1 94.06 150 LEU A CA 1
ATOM 1234 C C . LEU A 1 150 ? 17.578 -16.531 -3.992 1 94.06 150 LEU A C 1
ATOM 1236 O O . LEU A 1 150 ? 16.547 -17.234 -4.016 1 94.06 150 LEU A O 1
ATOM 1240 N N . GLY A 1 151 ? 18.828 -17.078 -3.986 1 93.81 151 GLY A N 1
ATOM 1241 C CA . GLY A 1 151 ? 19.031 -18.516 -4.125 1 93.81 151 GLY A CA 1
ATOM 1242 C C . GLY A 1 151 ? 19.266 -19.203 -2.801 1 93.81 151 GLY A C 1
ATOM 1243 O O . GLY A 1 151 ? 19.266 -20.438 -2.736 1 93.81 151 GLY A O 1
ATOM 1244 N N . THR A 1 152 ? 19.547 -18.422 -1.829 1 95.69 152 THR A N 1
ATOM 1245 C CA . THR A 1 152 ? 19.703 -18.938 -0.476 1 95.69 152 THR A CA 1
ATOM 1246 C C . THR A 1 152 ? 18.781 -18.203 0.496 1 95.69 152 THR A C 1
ATOM 1248 O O . THR A 1 152 ? 18.312 -17.109 0.208 1 95.69 152 THR A O 1
ATOM 1251 N N . PRO A 1 153 ? 18.5 -18.859 1.633 1 96.06 153 PRO A N 1
ATOM 1252 C CA . PRO A 1 153 ? 17.625 -18.203 2.611 1 96.06 153 PRO A CA 1
ATOM 1253 C C . PRO A 1 153 ? 18.141 -16.828 3.029 1 96.06 153 PRO A C 1
ATOM 1255 O O . PRO A 1 153 ? 17.375 -15.875 3.119 1 96.06 153 PRO A O 1
ATOM 1258 N N . ALA A 1 154 ? 19.422 -16.719 3.189 1 96.44 154 ALA A N 1
ATOM 1259 C CA . ALA A 1 154 ? 20 -15.469 3.654 1 96.44 154 ALA A CA 1
ATOM 1260 C C . ALA A 1 154 ? 19.938 -14.398 2.57 1 96.44 154 ALA A C 1
ATOM 1262 O O . ALA A 1 154 ? 19.516 -13.266 2.834 1 96.44 154 ALA A O 1
ATOM 1263 N N . THR A 1 155 ? 20.359 -14.727 1.366 1 96.44 155 THR A N 1
ATOM 1264 C CA . THR A 1 155 ? 20.359 -13.734 0.296 1 96.44 155 THR A CA 1
ATOM 1265 C C . THR A 1 155 ? 18.938 -13.414 -0.133 1 96.44 155 THR A C 1
ATOM 1267 O O . THR A 1 155 ? 18.656 -12.305 -0.6 1 96.44 155 THR A O 1
ATOM 1270 N N . GLY A 1 156 ? 18.047 -14.445 0.004 1 97.06 156 GLY A N 1
ATOM 1271 C CA . GLY A 1 156 ? 16.641 -14.164 -0.237 1 97.06 156 GLY A CA 1
ATOM 1272 C C . GLY A 1 156 ? 16.062 -13.172 0.747 1 97.06 156 GLY A C 1
ATOM 1273 O O . GLY A 1 156 ? 15.352 -12.242 0.351 1 97.06 156 GLY A O 1
ATOM 1274 N N . PHE A 1 157 ? 16.438 -13.398 1.987 1 97.62 157 PHE A N 1
ATOM 1275 C CA . PHE A 1 157 ? 15.977 -12.516 3.053 1 97.62 157 PHE A CA 1
ATOM 1276 C C . PHE A 1 157 ? 16.438 -11.078 2.803 1 97.62 157 PHE A C 1
ATOM 1278 O O . PHE A 1 157 ? 15.609 -10.164 2.748 1 97.62 157 PHE A O 1
ATOM 1285 N N . TRP A 1 158 ? 17.609 -10.883 2.568 1 97.31 158 TRP A N 1
ATOM 1286 C CA . TRP A 1 158 ? 18.156 -9.539 2.424 1 97.31 158 TRP A CA 1
ATOM 1287 C C . TRP A 1 158 ? 17.766 -8.93 1.08 1 97.31 158 TRP A C 1
ATOM 1289 O O . TRP A 1 158 ? 17.625 -7.711 0.958 1 97.31 158 TRP A O 1
ATOM 1299 N N . GLY A 1 159 ? 17.609 -9.805 0.088 1 96.88 159 GLY A N 1
ATOM 1300 C CA . GLY A 1 159 ? 17.094 -9.312 -1.177 1 96.88 159 GLY A CA 1
ATOM 1301 C C . GLY A 1 159 ? 15.742 -8.633 -1.045 1 96.88 159 GLY A C 1
ATOM 1302 O O . GLY A 1 159 ? 15.531 -7.543 -1.573 1 96.88 159 GLY A O 1
ATOM 1303 N N . ILE A 1 160 ? 14.875 -9.266 -0.273 1 97.5 160 ILE A N 1
ATOM 1304 C CA . ILE A 1 160 ? 13.539 -8.711 -0.074 1 97.5 160 ILE A CA 1
ATOM 1305 C C . ILE A 1 160 ? 13.625 -7.426 0.747 1 97.5 160 ILE A C 1
ATOM 1307 O O . ILE A 1 160 ? 12.938 -6.445 0.452 1 97.5 160 ILE A O 1
ATOM 1311 N N . VAL A 1 161 ? 14.539 -7.414 1.726 1 97.94 161 VAL A N 1
ATOM 1312 C CA . VAL A 1 161 ? 14.703 -6.238 2.574 1 97.94 161 VAL A CA 1
ATOM 1313 C C . VAL A 1 161 ? 15.18 -5.059 1.731 1 97.94 161 VAL A C 1
ATOM 1315 O O . VAL A 1 161 ? 14.633 -3.959 1.824 1 97.94 161 VAL A O 1
ATOM 1318 N N . ILE A 1 162 ? 16.125 -5.301 0.928 1 96.38 162 ILE A N 1
ATOM 1319 C CA . ILE A 1 162 ? 16.719 -4.254 0.107 1 96.38 162 ILE A CA 1
ATOM 1320 C C . ILE A 1 162 ? 15.656 -3.621 -0.782 1 96.38 162 ILE A C 1
ATOM 1322 O O . ILE A 1 162 ? 15.555 -2.395 -0.863 1 96.38 162 ILE A O 1
ATOM 1326 N N . VAL A 1 163 ? 14.859 -4.445 -1.392 1 95.06 163 VAL A N 1
ATOM 1327 C CA . VAL A 1 163 ? 13.867 -3.943 -2.34 1 95.06 163 VAL A CA 1
ATOM 1328 C C . VAL A 1 163 ? 12.758 -3.221 -1.589 1 95.06 163 VAL A C 1
ATOM 1330 O O . VAL A 1 163 ? 12.25 -2.195 -2.051 1 95.06 163 VAL A O 1
ATOM 1333 N N . PHE A 1 164 ? 12.359 -3.719 -0.464 1 96.94 164 PHE A N 1
ATOM 1334 C CA . PHE A 1 164 ? 11.344 -3.064 0.355 1 96.94 164 PHE A CA 1
ATOM 1335 C C . PHE A 1 164 ? 11.805 -1.678 0.785 1 96.94 164 PHE A C 1
ATOM 1337 O O . PHE A 1 164 ? 11.039 -0.714 0.723 1 96.94 164 PHE A O 1
ATOM 1344 N N . VAL A 1 165 ? 13.023 -1.631 1.223 1 96.5 165 VAL A N 1
ATOM 1345 C CA . VAL A 1 165 ? 13.602 -0.36 1.65 1 96.5 165 VAL A CA 1
ATOM 1346 C C . VAL A 1 165 ? 13.664 0.603 0.466 1 96.5 165 VAL A C 1
ATOM 1348 O O . VAL A 1 165 ? 13.32 1.779 0.595 1 96.5 165 VAL A O 1
ATOM 1351 N N . TRP A 1 166 ? 14.07 0.045 -0.619 1 94 166 TRP A N 1
ATOM 1352 C CA . TRP A 1 166 ? 14.164 0.828 -1.848 1 94 166 TRP A CA 1
ATOM 1353 C C . TRP A 1 166 ? 12.812 1.427 -2.213 1 94 166 TRP A C 1
ATOM 1355 O O . TRP A 1 166 ? 12.734 2.582 -2.639 1 94 166 TRP A O 1
ATOM 1365 N N . GLN A 1 167 ? 11.82 0.697 -1.992 1 92 167 GLN A N 1
ATOM 1366 C CA . GLN A 1 167 ? 10.477 1.107 -2.375 1 92 167 GLN A CA 1
ATOM 1367 C C . GLN A 1 167 ? 9.898 2.105 -1.375 1 92 167 GLN A C 1
ATOM 1369 O O . GLN A 1 167 ? 9.188 3.037 -1.76 1 92 167 GLN A O 1
ATOM 1374 N N . THR A 1 168 ? 10.219 2.025 -0.122 1 94.12 168 THR A N 1
ATOM 1375 C CA . THR A 1 168 ? 9.414 2.676 0.909 1 94.12 168 THR A CA 1
ATOM 1376 C C . THR A 1 168 ? 10.18 3.848 1.525 1 94.12 168 THR A C 1
ATOM 1378 O O . THR A 1 168 ? 9.57 4.773 2.064 1 94.12 168 THR A O 1
ATOM 1381 N N . ALA A 1 169 ? 11.453 3.854 1.436 1 95.56 169 ALA A N 1
ATOM 1382 C CA . ALA A 1 169 ? 12.266 4.844 2.133 1 95.56 169 ALA A CA 1
ATOM 1383 C C . ALA A 1 169 ? 11.945 6.258 1.653 1 95.56 169 ALA A C 1
ATOM 1385 O O . ALA A 1 169 ? 11.914 7.199 2.449 1 95.56 169 ALA A O 1
ATOM 1386 N N . GLY A 1 170 ? 11.727 6.379 0.396 1 92.44 170 GLY A N 1
ATOM 1387 C CA . GLY A 1 170 ? 11.445 7.695 -0.157 1 92.44 170 GLY A CA 1
ATOM 1388 C C . GLY A 1 170 ? 10.188 8.328 0.408 1 92.44 170 GLY A C 1
ATOM 1389 O O . GLY A 1 170 ? 10.148 9.531 0.658 1 92.44 170 GLY A O 1
ATOM 1390 N N . TYR A 1 171 ? 9.211 7.492 0.587 1 88.88 171 TYR A N 1
ATOM 1391 C CA . TYR A 1 171 ? 7.957 7.984 1.147 1 88.88 171 TYR A CA 1
ATOM 1392 C C . TYR A 1 171 ? 8.141 8.438 2.59 1 88.88 171 TYR A C 1
ATOM 1394 O O . TYR A 1 171 ? 7.66 9.5 2.979 1 88.88 171 TYR A O 1
ATOM 1402 N N . MET A 1 172 ? 8.781 7.672 3.383 1 93.88 172 MET A N 1
ATOM 1403 C CA . MET A 1 172 ? 9.062 8.047 4.766 1 93.88 172 MET A CA 1
ATOM 1404 C C . MET A 1 172 ? 9.914 9.312 4.824 1 93.88 172 MET A C 1
ATOM 1406 O O . MET A 1 172 ? 9.719 10.156 5.699 1 93.88 172 MET A O 1
ATOM 1410 N N . MET A 1 173 ? 10.82 9.375 3.883 1 95 173 MET A N 1
ATOM 1411 C CA . MET A 1 173 ? 11.688 10.555 3.809 1 95 173 MET A CA 1
ATOM 1412 C C . MET A 1 173 ? 10.859 11.828 3.678 1 95 173 MET A C 1
ATOM 1414 O O . MET A 1 173 ? 11.133 12.82 4.359 1 95 173 MET A O 1
ATOM 1418 N N . LEU A 1 174 ? 9.852 11.758 2.914 1 89 174 LEU A N 1
ATOM 1419 C CA . LEU A 1 174 ? 9.016 12.938 2.703 1 89 174 LEU A CA 1
ATOM 1420 C C . LEU A 1 174 ? 8.289 13.328 3.986 1 89 174 LEU A C 1
ATOM 1422 O O . LEU A 1 174 ? 8.156 14.516 4.293 1 89 174 LEU A O 1
ATOM 1426 N N . ILE A 1 175 ? 7.844 12.367 4.684 1 86.75 175 ILE A N 1
ATOM 1427 C CA . ILE A 1 175 ? 7.176 12.625 5.953 1 86.75 175 ILE A CA 1
ATOM 1428 C C . ILE A 1 175 ? 8.164 13.258 6.934 1 86.75 175 ILE A C 1
ATOM 1430 O O . ILE A 1 175 ? 7.852 14.258 7.578 1 86.75 175 ILE A O 1
ATOM 1434 N N . TYR A 1 176 ? 9.352 12.742 6.953 1 93.12 176 TYR A N 1
ATOM 1435 C CA . TYR A 1 176 ? 10.383 13.281 7.84 1 93.12 176 TYR A CA 1
ATOM 1436 C C . TYR A 1 176 ? 10.781 14.688 7.426 1 93.12 176 TYR A C 1
ATOM 1438 O O . TYR A 1 176 ? 10.977 15.562 8.273 1 93.12 176 TYR A O 1
ATOM 1446 N N . VAL A 1 177 ? 10.945 14.898 6.168 1 91.88 177 VAL A N 1
ATOM 1447 C CA . VAL A 1 177 ? 11.312 16.219 5.664 1 91.88 177 VAL A CA 1
ATOM 1448 C C . VAL A 1 177 ? 10.266 17.234 6.09 1 91.88 177 VAL A C 1
ATOM 1450 O O . VAL A 1 177 ? 10.609 18.312 6.613 1 91.88 177 VAL A O 1
ATOM 1453 N N . ALA A 1 178 ? 9.016 16.891 5.895 1 82.56 178 ALA A N 1
ATOM 1454 C CA . ALA A 1 178 ? 7.93 17.797 6.262 1 82.56 178 ALA A CA 1
ATOM 1455 C C . ALA A 1 178 ? 7.957 18.109 7.754 1 82.56 178 ALA A C 1
ATOM 1457 O O . ALA A 1 178 ? 7.746 19.25 8.156 1 82.56 178 ALA A O 1
ATOM 1458 N N . ALA A 1 179 ? 8.188 17.141 8.516 1 86.88 179 ALA A N 1
ATOM 1459 C CA . ALA A 1 179 ? 8.219 17.312 9.969 1 86.88 179 ALA A CA 1
ATOM 1460 C C . ALA A 1 179 ? 9.406 18.188 10.391 1 86.88 179 ALA A C 1
ATOM 1462 O O . ALA A 1 179 ? 9.266 19.062 11.234 1 86.88 179 ALA A O 1
ATOM 1463 N N . ILE A 1 180 ? 10.539 18 9.82 1 91.56 180 ILE A N 1
ATOM 1464 C CA . ILE A 1 180 ? 11.758 18.719 10.164 1 91.56 180 ILE A CA 1
ATOM 1465 C C . ILE A 1 180 ? 11.625 20.188 9.758 1 91.56 180 ILE A C 1
ATOM 1467 O O . ILE A 1 180 ? 12.039 21.094 10.492 1 91.56 180 ILE A O 1
ATOM 1471 N N . LEU A 1 181 ? 11.055 20.344 8.617 1 87.81 181 LEU A N 1
ATOM 1472 C CA . LEU A 1 181 ? 10.875 21.703 8.117 1 87.81 181 LEU A CA 1
ATOM 1473 C C . LEU A 1 181 ? 9.906 22.484 8.992 1 87.81 181 LEU A C 1
ATOM 1475 O O . LEU A 1 181 ? 9.914 23.719 8.992 1 87.81 181 LEU A O 1
ATOM 1479 N N . ASN A 1 182 ? 9.125 21.766 9.68 1 83.56 182 ASN A N 1
ATOM 1480 C CA . ASN A 1 182 ? 8.125 22.406 10.523 1 83.56 182 ASN A CA 1
ATOM 1481 C C . ASN A 1 182 ? 8.68 22.719 11.906 1 83.56 182 ASN A C 1
ATOM 1483 O O . ASN A 1 182 ? 8.016 23.375 12.719 1 83.56 182 ASN A O 1
ATOM 1487 N N . VAL A 1 183 ? 9.906 22.344 12.18 1 85.94 183 VAL A N 1
ATOM 1488 C CA . VAL A 1 183 ? 10.562 22.688 13.438 1 85.94 183 VAL A CA 1
ATOM 1489 C C . VAL A 1 183 ? 10.969 24.172 13.422 1 85.94 183 VAL A C 1
ATOM 1491 O O . VAL A 1 183 ? 11.625 24.625 12.484 1 85.94 183 VAL A O 1
ATOM 1494 N N . PRO A 1 184 ? 10.523 24.859 14.414 1 89.44 184 PRO A N 1
ATOM 1495 C CA . PRO A 1 184 ? 10.875 26.281 14.453 1 89.44 184 PRO A CA 1
ATOM 1496 C C . PRO A 1 184 ? 12.383 26.531 14.398 1 89.44 184 PRO A C 1
ATOM 1498 O O . PRO A 1 184 ? 13.133 25.969 15.203 1 89.44 184 PRO A O 1
ATOM 1501 N N . LYS A 1 185 ? 12.734 27.344 13.555 1 87.31 185 LYS A N 1
ATOM 1502 C CA . LYS A 1 185 ? 14.141 27.656 13.352 1 87.31 185 LYS A CA 1
ATOM 1503 C C . LYS A 1 185 ? 14.742 28.344 14.578 1 87.31 185 LYS A C 1
ATOM 1505 O O . LYS A 1 185 ? 15.93 28.203 14.852 1 87.31 185 LYS A O 1
ATOM 1510 N N . GLU A 1 186 ? 13.898 29 15.234 1 90.5 186 GLU A N 1
ATOM 1511 C CA . GLU A 1 186 ? 14.336 29.734 16.422 1 90.5 186 GLU A CA 1
ATOM 1512 C C . GLU A 1 186 ? 14.891 28.781 17.484 1 90.5 186 GLU A C 1
ATOM 1514 O O . GLU A 1 186 ? 15.844 29.125 18.188 1 90.5 186 GLU A O 1
ATOM 1519 N N . LEU A 1 187 ? 14.266 27.656 17.547 1 88.38 187 LEU A N 1
ATOM 1520 C CA . LEU A 1 187 ? 14.719 26.672 18.516 1 88.38 187 LEU A CA 1
ATOM 1521 C C . LEU A 1 187 ? 16.078 26.109 18.141 1 88.38 187 LEU A C 1
ATOM 1523 O O . LEU A 1 187 ? 16.922 25.891 19 1 88.38 187 LEU A O 1
ATOM 1527 N N . MET A 1 188 ? 16.25 26.016 16.922 1 85.81 188 MET A N 1
ATOM 1528 C CA . MET A 1 188 ? 17.516 25.5 16.438 1 85.81 188 MET A CA 1
ATOM 1529 C C . MET A 1 188 ? 18.625 26.531 16.609 1 85.81 188 MET A C 1
ATOM 1531 O O . MET A 1 188 ? 19.75 26.188 17 1 85.81 188 MET A O 1
ATOM 1535 N N . GLU A 1 189 ? 18.312 27.656 16.375 1 87.94 189 GLU A N 1
ATOM 1536 C CA . GLU A 1 189 ? 19.281 28.75 16.547 1 87.94 189 GLU A CA 1
ATOM 1537 C C . GLU A 1 189 ? 19.641 28.953 18.016 1 87.94 189 GLU A C 1
ATOM 1539 O O . GLU A 1 189 ? 20.812 29.172 18.344 1 87.94 189 GLU A O 1
ATOM 1544 N N . ALA A 1 190 ? 18.688 28.859 18.812 1 90.88 190 ALA A N 1
ATOM 1545 C CA . ALA A 1 190 ? 18.922 29 20.25 1 90.88 190 ALA A CA 1
ATOM 1546 C C . ALA A 1 190 ? 19.859 27.906 20.75 1 90.88 190 ALA A C 1
ATOM 1548 O O . ALA A 1 190 ? 20.75 28.172 21.578 1 90.88 190 ALA A O 1
ATOM 1549 N N . ALA A 1 191 ? 19.641 26.766 20.234 1 89.81 191 ALA A N 1
ATOM 1550 C CA . ALA A 1 191 ? 20.484 25.641 20.641 1 89.81 191 ALA A CA 1
ATOM 1551 C C . ALA A 1 191 ? 21.922 25.844 20.156 1 89.81 191 ALA A C 1
ATOM 1553 O O . ALA A 1 191 ? 22.875 25.5 20.859 1 89.81 191 ALA A O 1
ATOM 1554 N N . ARG A 1 192 ? 22.016 26.406 19.016 1 88.81 192 ARG A N 1
ATOM 1555 C CA . ARG A 1 192 ? 23.344 26.688 18.469 1 88.81 192 ARG A CA 1
ATOM 1556 C C . ARG A 1 192 ? 24.062 27.766 19.266 1 88.81 192 ARG A C 1
ATOM 1558 O O . ARG A 1 192 ? 25.266 27.688 19.484 1 88.81 192 ARG A O 1
ATOM 1565 N N . ILE A 1 193 ? 23.312 28.672 19.641 1 90.88 193 ILE A N 1
ATOM 1566 C CA . ILE A 1 193 ? 23.859 29.766 20.453 1 90.88 193 ILE A CA 1
ATOM 1567 C C . ILE A 1 193 ? 24.312 29.234 21.797 1 90.88 193 ILE A C 1
ATOM 1569 O O . ILE A 1 193 ? 25.328 29.688 22.344 1 90.88 193 ILE A O 1
ATOM 1573 N N . ASP A 1 194 ? 23.703 28.203 22.297 1 92.44 194 ASP A N 1
ATOM 1574 C CA . ASP A 1 194 ? 24.062 27.562 23.562 1 92.44 194 ASP A CA 1
ATOM 1575 C C . ASP A 1 194 ? 25.266 26.641 23.391 1 92.44 194 ASP A C 1
ATOM 1577 O O . ASP A 1 194 ? 25.734 26.047 24.359 1 92.44 194 ASP A O 1
ATOM 1581 N N . GLY A 1 195 ? 25.734 26.531 22.203 1 90.31 195 GLY A N 1
ATOM 1582 C CA . GLY A 1 195 ? 26.938 25.766 21.938 1 90.31 195 GLY A CA 1
ATOM 1583 C C . GLY A 1 195 ? 26.672 24.297 21.656 1 90.31 195 GLY A C 1
ATOM 1584 O O . GLY A 1 195 ? 27.594 23.469 21.703 1 90.31 195 GLY A O 1
ATOM 1585 N N . ALA A 1 196 ? 25.438 23.984 21.453 1 89.75 196 ALA A N 1
ATOM 1586 C CA . ALA A 1 196 ? 25.109 22.594 21.203 1 89.75 196 ALA A CA 1
ATOM 1587 C C . ALA A 1 196 ? 25.609 22.141 19.844 1 89.75 196 ALA A C 1
ATOM 1589 O O . ALA A 1 196 ? 25.547 22.891 18.875 1 89.75 196 ALA A O 1
ATOM 1590 N N . SER A 1 197 ? 26.172 20.875 19.891 1 90.94 197 SER A N 1
ATOM 1591 C CA . SER A 1 197 ? 26.641 20.297 18.641 1 90.94 197 SER A CA 1
ATOM 1592 C C . SER A 1 197 ? 25.469 19.844 17.766 1 90.94 197 SER A C 1
ATOM 1594 O O . SER A 1 197 ? 24.344 19.75 18.234 1 90.94 197 SER A O 1
ATOM 1596 N N . GLY A 1 198 ? 25.75 19.562 16.531 1 88.25 198 GLY A N 1
ATOM 1597 C CA . GLY A 1 198 ? 24.734 19.109 15.609 1 88.25 198 GLY A CA 1
ATOM 1598 C C . GLY A 1 198 ? 24.047 17.828 16.047 1 88.25 198 GLY A C 1
ATOM 1599 O O . GLY A 1 198 ? 22.828 17.688 15.938 1 88.25 198 GLY A O 1
ATOM 1600 N N . TRP A 1 199 ? 24.859 17.031 16.547 1 90.81 199 TRP A N 1
ATOM 1601 C CA . TRP A 1 199 ? 24.344 15.758 17.016 1 90.81 199 TRP A CA 1
ATOM 1602 C C . TRP A 1 199 ? 23.453 15.938 18.25 1 90.81 199 TRP A C 1
ATOM 1604 O O . TRP A 1 199 ? 22.422 15.281 18.375 1 90.81 199 TRP A O 1
ATOM 1614 N N . ARG A 1 200 ? 23.828 16.828 19.094 1 90.5 200 ARG A N 1
ATOM 1615 C CA . ARG A 1 200 ? 23.031 17.109 20.297 1 90.5 200 ARG A CA 1
ATOM 1616 C C . ARG A 1 200 ? 21.719 17.797 19.922 1 90.5 200 ARG A C 1
ATOM 1618 O O . ARG A 1 200 ? 20.672 17.5 20.516 1 90.5 200 ARG A O 1
ATOM 1625 N N . ILE A 1 201 ? 21.828 18.703 18.969 1 91.62 201 ILE A N 1
ATOM 1626 C CA . ILE A 1 201 ? 20.625 19.391 18.516 1 91.62 201 ILE A CA 1
ATOM 1627 C C . ILE A 1 201 ? 19.672 18.391 17.891 1 91.62 201 ILE A C 1
ATOM 1629 O O . ILE A 1 201 ? 18.453 18.438 18.141 1 91.62 201 ILE A O 1
ATOM 1633 N N . LEU A 1 202 ? 20.219 17.422 17.156 1 91.62 202 LEU A N 1
ATOM 1634 C CA . LEU A 1 202 ? 19.406 16.391 16.5 1 91.62 202 LEU A CA 1
ATOM 1635 C C . LEU A 1 202 ? 18.703 15.523 17.531 1 91.62 202 LEU A C 1
ATOM 1637 O O . LEU A 1 202 ? 17.484 15.32 17.453 1 91.62 202 LEU A O 1
ATOM 1641 N N . LEU A 1 203 ? 19.344 15.07 18.5 1 91.69 203 LEU A N 1
ATOM 1642 C CA . LEU A 1 203 ? 18.812 14.094 19.453 1 91.69 203 LEU A CA 1
ATOM 1643 C C . LEU A 1 203 ? 17.953 14.773 20.5 1 91.69 203 LEU A C 1
ATOM 1645 O O . LEU A 1 203 ? 16.953 14.195 20.969 1 91.69 203 LEU A O 1
ATOM 1649 N N . SER A 1 204 ? 18.266 16.094 20.859 1 90.88 204 SER A N 1
ATOM 1650 C CA . SER A 1 204 ? 17.609 16.703 22 1 90.88 204 SER A CA 1
ATOM 1651 C C . SER A 1 204 ? 16.562 17.719 21.562 1 90.88 204 SER A C 1
ATOM 1653 O O . SER A 1 204 ? 15.695 18.109 22.344 1 90.88 204 SER A O 1
ATOM 1655 N N . VAL A 1 205 ? 16.672 18.188 20.344 1 90.25 205 VAL A N 1
ATOM 1656 C CA . VAL A 1 205 ? 15.734 19.203 19.906 1 90.25 205 VAL A CA 1
ATOM 1657 C C . VAL A 1 205 ? 14.906 18.688 18.734 1 90.25 205 VAL A C 1
ATOM 1659 O O . VAL A 1 205 ? 13.695 18.484 18.859 1 90.25 205 VAL A O 1
ATOM 1662 N N . THR A 1 206 ? 15.562 18.297 17.688 1 90.88 206 THR A N 1
ATOM 1663 C CA . THR A 1 206 ? 14.875 17.922 16.453 1 90.88 206 THR A CA 1
ATOM 1664 C C . THR A 1 206 ? 14.055 16.641 16.656 1 90.88 206 THR A C 1
ATOM 1666 O O . THR A 1 206 ? 12.852 16.625 16.391 1 90.88 206 THR A O 1
ATOM 1669 N N . MET A 1 207 ? 14.648 15.609 17.141 1 91.88 207 MET A N 1
ATOM 1670 C CA . MET A 1 207 ? 14.008 14.305 17.234 1 91.88 207 MET A CA 1
ATOM 1671 C C . MET A 1 207 ? 12.789 14.359 18.156 1 91.88 207 MET A C 1
ATOM 1673 O O . MET A 1 207 ? 11.711 13.883 17.797 1 91.88 207 MET A O 1
ATOM 1677 N N . PRO A 1 208 ? 12.953 14.969 19.297 1 90.38 208 PRO A N 1
ATOM 1678 C CA . PRO A 1 208 ? 11.766 15.07 20.141 1 90.38 208 PRO A CA 1
ATOM 1679 C C . PRO A 1 208 ? 10.641 15.867 19.5 1 90.38 208 PRO A C 1
ATOM 1681 O O . PRO A 1 208 ? 9.461 15.539 19.672 1 90.38 208 PRO A O 1
ATOM 1684 N N . LEU A 1 209 ? 10.969 16.891 18.734 1 89.06 209 LEU A N 1
ATOM 1685 C CA . LEU A 1 209 ? 9.945 17.75 18.141 1 89.06 209 LEU A CA 1
ATOM 1686 C C . LEU A 1 209 ? 9.273 17.047 16.969 1 89.06 209 LEU A C 1
ATOM 1688 O O . LEU A 1 209 ? 8.117 17.344 16.641 1 89.06 209 LEU A O 1
ATOM 1692 N N . ILE A 1 210 ? 9.961 16.031 16.406 1 92 210 ILE A N 1
ATOM 1693 C CA . ILE A 1 210 ? 9.352 15.391 15.25 1 92 210 ILE A CA 1
ATOM 1694 C C . ILE A 1 210 ? 8.898 13.984 15.625 1 92 210 ILE A C 1
ATOM 1696 O O . ILE A 1 210 ? 8.695 13.133 14.758 1 92 210 ILE A O 1
ATOM 1700 N N . MET A 1 211 ? 8.781 13.703 16.875 1 90.06 211 MET A N 1
ATOM 1701 C CA . MET A 1 211 ? 8.391 12.391 17.391 1 90.06 211 MET A CA 1
ATOM 1702 C C . MET A 1 211 ? 7.07 11.938 16.766 1 90.06 211 MET A C 1
ATOM 1704 O O . MET A 1 211 ? 6.891 10.758 16.469 1 90.06 211 MET A O 1
ATOM 1708 N N . PRO A 1 212 ? 6.141 12.766 16.516 1 84.88 212 PRO A N 1
ATOM 1709 C CA . PRO A 1 212 ? 4.914 12.328 15.844 1 84.88 212 PRO A CA 1
ATOM 1710 C C . PRO A 1 212 ? 5.176 11.75 14.453 1 84.88 212 PRO A C 1
ATOM 1712 O O . PRO A 1 212 ? 4.547 10.766 14.062 1 84.88 212 PRO A O 1
ATOM 1715 N N . ALA A 1 213 ? 6.082 12.414 13.789 1 87.5 213 ALA A N 1
ATOM 1716 C CA . ALA A 1 213 ? 6.449 11.906 12.469 1 87.5 213 ALA A CA 1
ATOM 1717 C C . ALA A 1 213 ? 7.148 10.555 12.578 1 87.5 213 ALA A C 1
ATOM 1719 O O . ALA A 1 213 ? 6.922 9.664 11.758 1 87.5 213 ALA A O 1
ATOM 1720 N N . ILE A 1 214 ? 7.992 10.406 13.609 1 92.62 214 ILE A N 1
ATOM 1721 C CA . ILE A 1 214 ? 8.672 9.133 13.844 1 92.62 214 ILE A CA 1
ATOM 1722 C C . ILE A 1 214 ? 7.645 8.047 14.148 1 92.62 214 ILE A C 1
ATOM 1724 O O . ILE A 1 214 ? 7.727 6.941 13.609 1 92.62 214 ILE A O 1
ATOM 1728 N N . THR A 1 215 ? 6.707 8.383 14.93 1 88.81 215 THR A N 1
ATOM 1729 C CA . THR A 1 215 ? 5.645 7.449 15.281 1 88.81 215 THR A CA 1
ATOM 1730 C C . THR A 1 215 ? 4.879 7.008 14.039 1 88.81 215 THR A C 1
ATOM 1732 O O . THR A 1 215 ? 4.652 5.812 13.828 1 88.81 215 THR A O 1
ATOM 1735 N N . ILE A 1 216 ? 4.555 7.906 13.211 1 84 216 ILE A N 1
ATOM 1736 C CA . ILE A 1 216 ? 3.771 7.617 12.016 1 84 216 ILE A CA 1
ATOM 1737 C C . ILE A 1 216 ? 4.602 6.781 11.047 1 84 216 ILE A C 1
ATOM 1739 O O . ILE A 1 216 ? 4.09 5.832 10.445 1 84 216 ILE A O 1
ATOM 1743 N N . CYS A 1 217 ? 5.824 7.145 10.844 1 92.12 217 CYS A N 1
ATOM 1744 C CA . CYS A 1 217 ? 6.688 6.414 9.922 1 92.12 217 CYS A CA 1
ATOM 1745 C C . CYS A 1 217 ? 6.91 4.984 10.406 1 92.12 217 CYS A C 1
ATOM 1747 O O . CYS A 1 217 ? 6.887 4.043 9.609 1 92.12 217 CYS A O 1
ATOM 1749 N N . LEU A 1 218 ? 7.117 4.891 11.711 1 92.75 218 LEU A N 1
ATOM 1750 C CA . LEU A 1 218 ? 7.293 3.551 12.266 1 92.75 218 LEU A CA 1
ATOM 1751 C C . LEU A 1 218 ? 6.023 2.725 12.102 1 92.75 218 LEU A C 1
ATOM 1753 O O . LEU A 1 218 ? 6.086 1.531 11.797 1 92.75 218 LEU A O 1
ATOM 1757 N N . PHE A 1 219 ? 4.945 3.326 12.281 1 86.69 219 PHE A N 1
ATOM 1758 C CA . PHE A 1 219 ? 3.67 2.639 12.125 1 86.69 219 PHE A CA 1
ATOM 1759 C C . PHE A 1 219 ? 3.461 2.203 10.68 1 86.69 219 PHE A C 1
ATOM 1761 O O . PHE A 1 219 ? 3.127 1.047 10.414 1 86.69 219 PHE A O 1
ATOM 1768 N N . LEU A 1 220 ? 3.652 3.113 9.766 1 85.5 220 LEU A N 1
ATOM 1769 C CA . LEU A 1 220 ? 3.414 2.832 8.359 1 85.5 220 LEU A CA 1
ATOM 1770 C C . LEU A 1 220 ? 4.355 1.742 7.855 1 85.5 220 LEU A C 1
ATOM 1772 O O . LEU A 1 220 ? 3.928 0.823 7.152 1 85.5 220 LEU A O 1
ATOM 1776 N N . THR A 1 221 ? 5.582 1.864 8.219 1 94.12 221 THR A N 1
ATOM 1777 C CA . THR A 1 221 ? 6.559 0.89 7.742 1 94.12 221 THR A CA 1
ATOM 1778 C C . THR A 1 221 ? 6.301 -0.482 8.359 1 94.12 221 THR A C 1
ATOM 1780 O O . THR A 1 221 ? 6.445 -1.506 7.688 1 94.12 221 THR A O 1
ATOM 1783 N N . THR A 1 222 ? 5.965 -0.448 9.641 1 92.12 222 THR A N 1
ATOM 1784 C CA . THR A 1 222 ? 5.648 -1.712 10.297 1 92.12 222 THR A CA 1
ATOM 1785 C C . THR A 1 222 ? 4.43 -2.365 9.656 1 92.12 222 THR A C 1
ATOM 1787 O O . THR A 1 222 ? 4.465 -3.549 9.305 1 92.12 222 THR A O 1
ATOM 1790 N N . SER A 1 223 ? 3.398 -1.659 9.469 1 87 223 SER A N 1
ATOM 1791 C CA . SER A 1 223 ? 2.17 -2.172 8.867 1 87 223 SER A CA 1
ATOM 1792 C C . SER A 1 223 ? 2.416 -2.684 7.457 1 87 223 SER A C 1
ATOM 1794 O O . SER A 1 223 ? 1.985 -3.785 7.105 1 87 223 SER A O 1
ATOM 1796 N N . ASN A 1 224 ? 3.135 -1.936 6.688 1 89.31 224 ASN A N 1
ATOM 1797 C CA . ASN A 1 224 ? 3.4 -2.322 5.305 1 89.31 224 ASN A CA 1
ATOM 1798 C C . ASN A 1 224 ? 4.281 -3.568 5.23 1 89.31 224 ASN A C 1
ATOM 1800 O O . ASN A 1 224 ? 4.113 -4.398 4.332 1 89.31 224 ASN A O 1
ATOM 1804 N N . ALA A 1 225 ? 5.211 -3.611 6.113 1 93.94 225 ALA A N 1
ATOM 1805 C CA . ALA A 1 225 ? 6.129 -4.75 6.109 1 93.94 225 ALA A CA 1
ATOM 1806 C C . ALA A 1 225 ? 5.402 -6.043 6.465 1 93.94 225 ALA A C 1
ATOM 1808 O O . ALA A 1 225 ? 5.629 -7.082 5.844 1 93.94 225 ALA A O 1
ATOM 1809 N N . PHE A 1 226 ? 4.586 -5.988 7.371 1 90.56 226 PHE A N 1
ATOM 1810 C CA . PHE A 1 226 ? 3.852 -7.18 7.781 1 90.56 226 PHE A CA 1
ATOM 1811 C C . PHE A 1 226 ? 2.898 -7.633 6.684 1 90.56 226 PHE A C 1
ATOM 1813 O O . PHE A 1 226 ? 2.666 -8.836 6.512 1 90.56 226 PHE A O 1
ATOM 1820 N N . LYS A 1 227 ? 2.396 -6.738 5.906 1 86.81 227 LYS A N 1
ATOM 1821 C CA . LYS A 1 227 ? 1.391 -7.078 4.906 1 86.81 227 LYS A CA 1
ATOM 1822 C C . LYS A 1 227 ? 2.037 -7.371 3.555 1 86.81 227 LYS A C 1
ATOM 1824 O O . LYS A 1 227 ? 1.34 -7.594 2.562 1 86.81 227 LYS A O 1
ATOM 1829 N N . MET A 1 228 ? 3.27 -7.367 3.602 1 89 228 MET A N 1
ATOM 1830 C CA . MET A 1 228 ? 3.992 -7.504 2.34 1 89 228 MET A CA 1
ATOM 1831 C C . MET A 1 228 ? 3.703 -8.852 1.691 1 89 228 MET A C 1
ATOM 1833 O O . MET A 1 228 ? 3.973 -9.906 2.281 1 89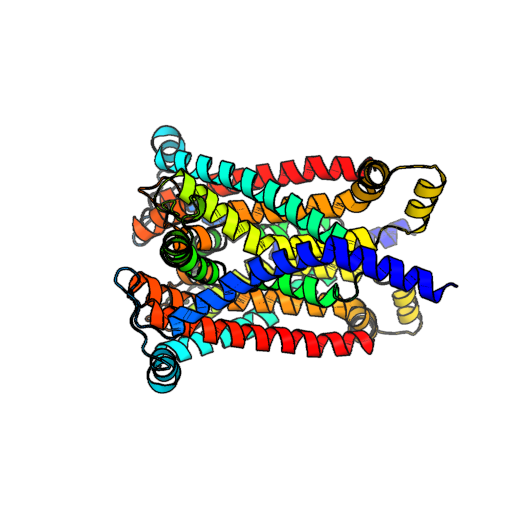 228 MET A O 1
ATOM 1837 N N . PHE A 1 229 ? 3.193 -8.898 0.469 1 90.44 229 PHE A N 1
ATOM 1838 C CA . PHE A 1 229 ? 2.824 -10.094 -0.282 1 90.44 229 PHE A CA 1
ATOM 1839 C C . PHE A 1 229 ? 3.406 -10.055 -1.69 1 90.44 229 PHE A C 1
ATOM 1841 O O . PHE A 1 229 ? 4.086 -10.984 -2.115 1 90.44 229 PHE A O 1
ATOM 1848 N N . ASP A 1 230 ? 3.205 -8.914 -2.367 1 88.75 230 ASP A N 1
ATOM 1849 C CA . ASP A 1 230 ? 3.545 -8.797 -3.781 1 88.75 230 ASP A CA 1
ATOM 1850 C C . ASP A 1 230 ? 5.047 -8.953 -3.998 1 88.75 230 ASP A C 1
ATOM 1852 O O . ASP A 1 230 ? 5.477 -9.672 -4.906 1 88.75 230 ASP A O 1
ATOM 1856 N N . LEU A 1 231 ? 5.766 -8.344 -3.109 1 91.56 231 LEU A N 1
ATOM 1857 C CA . LEU A 1 231 ? 7.219 -8.406 -3.24 1 91.56 231 LEU A CA 1
ATOM 1858 C C . LEU A 1 231 ? 7.73 -9.812 -2.963 1 91.56 231 LEU A C 1
ATOM 1860 O O . LEU A 1 231 ? 8.633 -10.297 -3.648 1 91.56 231 LEU A O 1
ATOM 1864 N N . ASN A 1 232 ? 7.168 -10.414 -1.935 1 94.81 232 ASN A N 1
ATOM 1865 C CA . ASN A 1 232 ? 7.555 -11.781 -1.595 1 94.81 232 ASN A CA 1
ATOM 1866 C C . ASN A 1 232 ? 7.254 -12.75 -2.736 1 94.81 232 ASN A C 1
ATOM 1868 O O . ASN A 1 232 ? 8.094 -13.586 -3.084 1 94.81 232 ASN A O 1
ATOM 1872 N N . LEU A 1 233 ? 6.148 -12.625 -3.328 1 90.75 233 LEU A N 1
ATOM 1873 C CA . LEU A 1 233 ? 5.73 -13.477 -4.438 1 90.75 233 LEU A CA 1
ATOM 1874 C C . LEU A 1 233 ? 6.637 -13.273 -5.648 1 90.75 233 LEU A C 1
ATOM 1876 O O . LEU A 1 233 ? 7.121 -14.242 -6.234 1 90.75 233 LEU A O 1
ATOM 1880 N N . ALA A 1 234 ? 6.91 -12.07 -5.977 1 88 234 ALA A N 1
ATOM 1881 C CA . ALA A 1 234 ? 7.625 -11.734 -7.203 1 88 234 ALA A CA 1
ATOM 1882 C C . ALA A 1 234 ? 9.109 -12.094 -7.086 1 88 234 ALA A C 1
ATOM 1884 O O . ALA A 1 234 ? 9.727 -12.539 -8.055 1 88 234 ALA A O 1
ATOM 1885 N N . LEU A 1 235 ? 9.664 -11.953 -5.914 1 91.94 235 LEU A N 1
ATOM 1886 C CA . LEU A 1 235 ? 11.109 -12.094 -5.785 1 91.94 235 LEU A CA 1
ATOM 1887 C C . LEU A 1 235 ? 11.492 -13.547 -5.535 1 91.94 235 LEU A C 1
ATOM 1889 O O . LEU A 1 235 ? 12.406 -14.07 -6.184 1 91.94 235 LEU A O 1
ATOM 1893 N N . THR A 1 236 ? 10.727 -14.195 -4.57 1 93.94 236 THR A N 1
ATOM 1894 C CA . THR A 1 236 ? 11.203 -15.516 -4.184 1 93.94 236 THR A CA 1
ATOM 1895 C C . THR A 1 236 ? 10.07 -16.531 -4.238 1 93.94 236 THR A C 1
ATOM 1897 O O . THR A 1 236 ? 10.312 -17.75 -4.242 1 93.94 236 THR A O 1
ATOM 1900 N N . GLY A 1 237 ? 8.859 -16 -4.199 1 90.88 237 GLY A N 1
ATOM 1901 C CA . GLY A 1 237 ? 7.734 -16.922 -4.094 1 90.88 237 GLY A CA 1
ATOM 1902 C C . GLY A 1 237 ? 7.773 -17.766 -2.84 1 90.88 237 GLY A C 1
ATOM 1903 O O . GLY A 1 237 ? 7.223 -18.875 -2.816 1 90.88 237 GLY A O 1
ATOM 1904 N N . GLY A 1 238 ? 8.508 -17.297 -1.899 1 94.25 238 GLY A N 1
ATOM 1905 C CA . GLY A 1 238 ? 8.656 -18.031 -0.653 1 94.25 238 GLY A CA 1
ATOM 1906 C C . GLY A 1 238 ? 9.891 -18.922 -0.623 1 94.25 238 GLY A C 1
ATOM 1907 O O . GLY A 1 238 ? 10.195 -19.531 0.401 1 94.25 238 GLY A O 1
ATOM 1908 N N . GLY A 1 239 ? 10.648 -18.906 -1.703 1 92.88 239 GLY A N 1
ATOM 1909 C CA . GLY A 1 239 ? 11.805 -19.781 -1.816 1 92.88 239 GLY A CA 1
ATOM 1910 C C . GLY A 1 239 ? 13.078 -19.156 -1.299 1 92.88 239 GLY A C 1
ATOM 1911 O O . GLY A 1 239 ? 13.086 -17.984 -0.906 1 92.88 239 GLY A O 1
ATOM 1912 N N . PRO A 1 240 ? 14.109 -20.016 -1.358 1 92 240 PRO A N 1
ATOM 1913 C CA . PRO A 1 240 ? 14.195 -21.453 -1.643 1 92 240 PRO A CA 1
ATOM 1914 C C . PRO A 1 240 ? 13.391 -22.297 -0.655 1 92 240 PRO A C 1
ATOM 1916 O O . PRO A 1 240 ? 13.375 -22 0.543 1 92 240 PRO A O 1
ATOM 1919 N N . GLY A 1 241 ? 12.75 -23.359 -1.26 1 91.44 241 GLY A N 1
ATOM 1920 C CA . GLY A 1 241 ? 11.805 -24.047 -0.394 1 91.44 241 GLY A CA 1
ATOM 1921 C C . GLY A 1 241 ? 10.695 -23.141 0.108 1 91.44 241 GLY A C 1
ATOM 1922 O O . GLY A 1 241 ? 9.945 -22.562 -0.687 1 91.44 241 GLY A O 1
ATOM 1923 N N . ASN A 1 242 ? 10.703 -22.891 1.408 1 93.94 242 ASN A N 1
ATOM 1924 C CA . ASN A 1 242 ? 9.766 -21.969 2.035 1 93.94 242 ASN A CA 1
ATOM 1925 C C . ASN A 1 242 ? 10.469 -21.047 3.025 1 93.94 242 ASN A C 1
ATOM 1927 O O . ASN A 1 242 ? 9.836 -20.516 3.939 1 93.94 242 ASN A O 1
ATOM 1931 N N . ALA A 1 243 ? 11.719 -20.875 2.742 1 95.06 243 ALA A N 1
ATOM 1932 C CA . ALA A 1 243 ? 12.562 -20.203 3.732 1 95.06 243 ALA A CA 1
ATOM 1933 C C . ALA A 1 243 ? 12.25 -18.719 3.809 1 95.06 243 ALA A C 1
ATOM 1935 O O . ALA A 1 243 ? 12.516 -18.078 4.824 1 95.06 243 ALA A O 1
ATOM 1936 N N . THR A 1 244 ? 11.656 -18.188 2.736 1 96.62 244 THR A N 1
ATOM 1937 C CA . THR A 1 244 ? 11.367 -16.75 2.719 1 96.62 244 THR A CA 1
ATOM 1938 C C . THR A 1 244 ? 9.867 -16.516 2.559 1 96.62 244 THR A C 1
ATOM 1940 O O . THR A 1 244 ? 9.453 -15.438 2.117 1 96.62 244 THR A O 1
ATOM 1943 N N . GLU A 1 245 ? 9.125 -17.469 2.955 1 96.62 245 GLU A N 1
ATOM 1944 C CA . GLU A 1 245 ? 7.672 -17.359 2.834 1 96.62 245 GLU A CA 1
ATOM 1945 C C . GLU A 1 245 ? 7.102 -16.438 3.902 1 96.62 245 GLU A C 1
ATOM 1947 O O . GLU A 1 245 ? 7.207 -16.719 5.098 1 96.62 245 GLU A O 1
ATOM 1952 N N . SER A 1 246 ? 6.539 -15.367 3.436 1 95.19 246 SER A N 1
ATOM 1953 C CA . SER A 1 246 ? 5.855 -14.477 4.371 1 95.19 246 SER A CA 1
ATOM 1954 C C . SER A 1 246 ? 4.527 -15.062 4.824 1 95.19 246 SER A C 1
ATOM 1956 O O . SER A 1 246 ? 4.004 -15.992 4.203 1 95.19 246 SER A O 1
ATOM 1958 N N . ILE A 1 247 ? 4.027 -14.523 5.867 1 92.25 247 ILE A N 1
ATOM 1959 C CA . ILE A 1 247 ? 2.756 -15 6.395 1 92.25 247 ILE A CA 1
ATOM 1960 C C . ILE A 1 247 ? 1.646 -14.742 5.379 1 92.25 247 ILE A C 1
ATOM 1962 O O . ILE A 1 247 ? 0.743 -15.57 5.215 1 92.25 247 ILE A O 1
ATOM 1966 N N . ALA A 1 248 ? 1.656 -13.602 4.73 1 90.06 248 ALA A N 1
ATOM 1967 C CA . ALA A 1 248 ? 0.667 -13.297 3.699 1 90.06 248 ALA A CA 1
ATOM 1968 C C . ALA A 1 248 ? 0.713 -14.328 2.574 1 90.06 248 ALA A C 1
ATOM 1970 O O . ALA A 1 248 ? -0.33 -14.781 2.094 1 90.06 248 ALA A O 1
ATOM 1971 N N . LEU A 1 249 ? 1.888 -14.703 2.217 1 91.5 249 LEU A N 1
ATOM 1972 C CA . LEU A 1 249 ? 2.053 -15.711 1.174 1 91.5 249 LEU A CA 1
ATOM 1973 C C . LEU A 1 249 ? 1.591 -17.078 1.662 1 91.5 249 LEU A C 1
ATOM 1975 O O . LEU A 1 249 ? 1.027 -17.859 0.892 1 91.5 249 LEU A O 1
ATOM 1979 N N . ASN A 1 250 ? 1.914 -17.391 2.914 1 93.38 250 ASN A N 1
ATOM 1980 C CA . ASN A 1 250 ? 1.46 -18.641 3.51 1 93.38 250 ASN A CA 1
ATOM 1981 C C . ASN A 1 250 ? -0.062 -18.75 3.488 1 93.38 250 ASN A C 1
ATOM 1983 O O . ASN A 1 250 ? -0.606 -19.797 3.127 1 93.38 250 ASN A O 1
ATOM 1987 N N . ILE A 1 251 ? -0.704 -17.719 3.826 1 87.44 251 ILE A N 1
ATOM 1988 C CA . ILE A 1 251 ? -2.162 -17.672 3.855 1 87.44 251 ILE A CA 1
ATOM 1989 C C . ILE A 1 251 ? -2.711 -17.828 2.439 1 87.44 251 ILE A C 1
ATOM 1991 O O . ILE A 1 251 ? -3.688 -18.562 2.221 1 87.44 251 ILE A O 1
ATOM 1995 N N . TYR A 1 252 ? -2.082 -17.203 1.547 1 85.69 252 TYR A N 1
ATOM 1996 C CA . TYR A 1 252 ? -2.477 -17.281 0.145 1 85.69 252 TYR A CA 1
ATOM 1997 C C . TYR A 1 252 ? -2.379 -18.719 -0.366 1 85.69 252 TYR A C 1
ATOM 1999 O O . TYR A 1 252 ? -3.312 -19.234 -0.992 1 85.69 252 TYR A O 1
ATOM 2007 N N . LYS A 1 253 ? -1.306 -19.328 -0.113 1 88.19 253 LYS A N 1
ATOM 2008 C CA . LYS A 1 253 ? -1.092 -20.703 -0.583 1 88.19 253 LYS A CA 1
ATOM 2009 C C . LYS A 1 253 ? -2.068 -21.672 0.078 1 88.19 253 LYS A C 1
ATOM 2011 O O . LYS A 1 253 ? -2.604 -22.562 -0.579 1 88.19 253 LYS A O 1
ATOM 2016 N N . GLU A 1 254 ? -2.32 -21.438 1.335 1 86.81 254 GLU A N 1
ATOM 2017 C CA . GLU A 1 254 ? -3.248 -22.297 2.057 1 86.81 254 GLU A CA 1
ATOM 2018 C C . GLU A 1 254 ? -4.672 -22.141 1.533 1 86.81 254 GLU A C 1
ATOM 2020 O O . GLU A 1 254 ? -5.379 -23.125 1.321 1 86.81 254 GLU A O 1
ATOM 2025 N N . SER A 1 255 ? -5.109 -20.953 1.349 1 79.81 255 SER A N 1
ATOM 2026 C CA . SER A 1 255 ? -6.492 -20.672 0.974 1 79.81 255 SER A CA 1
ATOM 2027 C C . SER A 1 255 ? -6.734 -20.969 -0.502 1 79.81 255 SER A C 1
ATOM 2029 O O . SER A 1 255 ? -7.727 -21.609 -0.857 1 79.81 255 SER A O 1
ATOM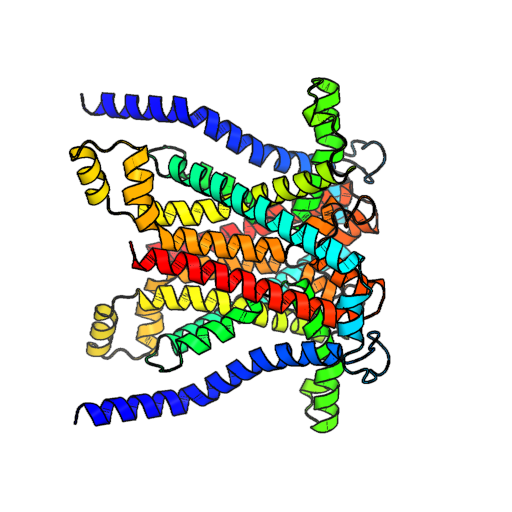 2031 N N . LEU A 1 256 ? -5.879 -20.609 -1.378 1 75.69 256 LEU A N 1
ATOM 2032 C CA . LEU A 1 256 ? -6.18 -20.641 -2.805 1 75.69 256 LEU A CA 1
ATOM 2033 C C . LEU A 1 256 ? -5.469 -21.812 -3.479 1 75.69 256 LEU A C 1
ATOM 2035 O O . LEU A 1 256 ? -6.062 -22.516 -4.301 1 75.69 256 LEU A O 1
ATOM 2039 N N . THR A 1 257 ? -4.316 -21.906 -3.092 1 74.12 257 THR A N 1
ATOM 2040 C CA . THR A 1 257 ? -3.568 -22.969 -3.762 1 74.12 257 THR A CA 1
ATOM 2041 C C . THR A 1 257 ? -3.984 -24.344 -3.236 1 74.12 257 THR A C 1
ATOM 2043 O O . THR A 1 257 ? -4.246 -25.266 -4.016 1 74.12 257 THR A O 1
ATOM 2046 N N . ASN A 1 258 ? -4.164 -24.422 -1.92 1 80.5 258 ASN A N 1
ATOM 2047 C CA . ASN A 1 258 ? -4.5 -25.703 -1.308 1 80.5 258 ASN A CA 1
ATOM 2048 C C . ASN A 1 258 ? -6.008 -25.875 -1.137 1 80.5 258 ASN A C 1
ATOM 2050 O O . ASN A 1 258 ? -6.484 -26.953 -0.821 1 80.5 258 ASN A O 1
ATOM 2054 N N . GLY A 1 259 ? -6.711 -24.828 -1.281 1 79.56 259 GLY A N 1
ATOM 2055 C CA . GLY A 1 259 ? -8.164 -24.875 -1.193 1 79.56 259 GLY A CA 1
ATOM 2056 C C . GLY A 1 259 ? -8.664 -25.094 0.222 1 79.56 259 GLY A C 1
ATOM 2057 O O . GLY A 1 259 ? -9.688 -25.75 0.433 1 79.56 259 GLY A O 1
ATOM 2058 N N . ARG A 1 260 ? -7.898 -24.797 1.198 1 85.38 260 ARG A N 1
ATOM 2059 C CA . ARG A 1 260 ? -8.305 -24.906 2.596 1 85.38 260 ARG A CA 1
ATOM 2060 C C . ARG A 1 260 ? -8.656 -23.547 3.178 1 85.38 260 ARG A C 1
ATOM 2062 O O . ARG A 1 260 ? -7.941 -23.031 4.047 1 85.38 260 ARG A O 1
ATOM 2069 N N . TYR A 1 261 ? -9.789 -23.156 2.867 1 81.75 261 TYR A N 1
ATOM 2070 C CA . TYR A 1 261 ? -10.211 -21.797 3.191 1 81.75 261 TYR A CA 1
ATOM 2071 C C . TYR A 1 261 ? -10.422 -21.625 4.691 1 81.75 261 TYR A C 1
ATOM 2073 O O . TYR A 1 261 ? -10.109 -20.578 5.258 1 81.75 261 TYR A O 1
ATOM 2081 N N . GLY A 1 262 ? -10.984 -22.609 5.289 1 84.62 262 GLY A N 1
ATOM 2082 C CA . GLY A 1 262 ? -11.164 -22.547 6.73 1 84.62 262 GLY A CA 1
ATOM 2083 C C . GLY A 1 262 ? -9.867 -22.375 7.488 1 84.62 262 GLY A C 1
ATOM 2084 O O . GLY A 1 262 ? -9.75 -21.484 8.336 1 84.62 262 GLY A O 1
ATOM 2085 N N . LEU A 1 263 ? -8.922 -23.156 7.078 1 87.5 263 LEU A N 1
ATOM 2086 C CA . 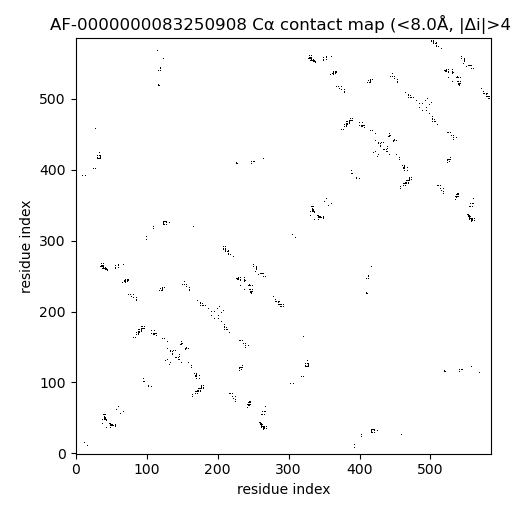LEU A 1 263 ? -7.605 -23.062 7.711 1 87.5 263 LEU A CA 1
ATOM 2087 C C . LEU A 1 263 ? -6.926 -21.75 7.359 1 87.5 263 LEU A C 1
ATOM 2089 O O . LEU A 1 263 ? -6.273 -21.141 8.203 1 87.5 263 LEU A O 1
ATOM 2093 N N . GLY A 1 264 ? -7.098 -21.344 6.16 1 87.38 264 GLY A N 1
ATOM 2094 C CA . GLY A 1 264 ? -6.535 -20.078 5.73 1 87.38 264 GLY A CA 1
ATOM 2095 C C . GLY A 1 264 ? -7.082 -18.891 6.504 1 87.38 264 GLY A C 1
ATOM 2096 O O . GLY A 1 264 ? -6.328 -17.984 6.879 1 87.38 264 GLY A O 1
ATOM 2097 N N . THR A 1 265 ? -8.32 -18.906 6.777 1 85.31 265 THR A N 1
ATOM 2098 C CA . THR A 1 265 ? -8.938 -17.812 7.523 1 85.31 265 THR A CA 1
ATOM 2099 C C . THR A 1 265 ? -8.484 -17.828 8.977 1 85.31 265 THR A C 1
ATOM 2101 O O . THR A 1 265 ? -8.367 -16.766 9.609 1 85.31 265 THR A O 1
ATOM 2104 N N . ALA A 1 266 ? -8.32 -19 9.453 1 88.06 266 ALA A N 1
ATOM 2105 C CA . ALA A 1 266 ? -7.801 -19.094 10.82 1 88.06 266 ALA A CA 1
ATOM 2106 C C . ALA A 1 266 ? -6.41 -18.484 10.922 1 88.06 266 ALA A C 1
ATOM 2108 O O . ALA A 1 266 ? -6.121 -17.734 11.867 1 88.06 266 ALA A O 1
ATOM 2109 N N . LYS A 1 267 ? -5.613 -18.812 9.953 1 88.94 267 LYS A N 1
ATOM 2110 C CA . LYS A 1 267 ? -4.277 -18.219 9.898 1 88.94 267 LYS A CA 1
ATOM 2111 C C . LYS A 1 267 ? -4.348 -16.703 9.766 1 88.94 267 LYS A C 1
ATOM 2113 O O . LYS A 1 267 ? -3.596 -15.984 10.422 1 88.94 267 LYS A O 1
ATOM 2118 N N . ALA A 1 268 ? -5.211 -16.281 8.945 1 84.5 268 ALA A N 1
ATOM 2119 C CA . ALA A 1 268 ? -5.398 -14.852 8.719 1 84.5 268 ALA A CA 1
ATOM 2120 C C . ALA A 1 268 ? -5.855 -14.141 9.992 1 84.5 268 ALA A C 1
ATOM 2122 O O . ALA A 1 268 ? -5.43 -13.023 10.273 1 84.5 268 ALA A O 1
ATOM 2123 N N . MET A 1 269 ? -6.688 -14.758 10.68 1 83.88 269 MET A N 1
ATOM 2124 C CA . MET A 1 269 ? -7.191 -14.18 11.93 1 83.88 269 MET A CA 1
ATOM 2125 C C . MET A 1 269 ? -6.066 -14.008 12.945 1 83.88 269 MET A C 1
ATOM 2127 O O . MET A 1 269 ? -5.934 -12.945 13.555 1 83.88 269 MET A O 1
ATOM 2131 N N . ILE A 1 270 ? -5.348 -15.039 13.078 1 86.25 270 ILE A N 1
ATOM 2132 C CA . ILE A 1 270 ? -4.219 -14.984 13.992 1 86.25 270 ILE A CA 1
ATOM 2133 C C . ILE A 1 270 ? -3.254 -13.883 13.562 1 86.25 270 ILE A C 1
ATOM 2135 O O . ILE A 1 270 ? -2.785 -13.094 14.391 1 86.25 270 ILE A O 1
ATOM 2139 N N . PHE A 1 271 ? -3.041 -13.891 12.297 1 83.62 271 PHE A N 1
ATOM 2140 C CA . PHE A 1 271 ? -2.146 -12.891 11.727 1 83.62 271 PHE A CA 1
ATOM 2141 C C . PHE A 1 271 ? -2.68 -11.484 11.977 1 83.62 271 PHE A C 1
ATOM 2143 O O . PHE A 1 271 ? -1.923 -10.586 12.352 1 83.62 271 PHE A O 1
ATOM 2150 N N . PHE A 1 272 ? -3.914 -11.281 11.805 1 80.12 272 PHE A N 1
ATOM 2151 C CA . PHE A 1 272 ? -4.531 -9.969 11.969 1 80.12 272 PHE A CA 1
ATOM 2152 C C . PHE A 1 272 ? -4.379 -9.477 13.406 1 80.12 272 PHE A C 1
ATOM 2154 O O . PHE A 1 272 ? -3.936 -8.352 13.641 1 80.12 272 PHE A O 1
ATOM 2161 N N . PHE A 1 273 ? -4.707 -10.234 14.328 1 82.75 273 PHE A N 1
ATOM 2162 C CA . PHE A 1 273 ? -4.664 -9.82 15.727 1 82.75 273 PHE A CA 1
ATOM 2163 C C . PHE A 1 273 ? -3.225 -9.633 16.188 1 82.75 273 PHE A C 1
ATOM 2165 O O . PHE A 1 273 ? -2.934 -8.734 16.984 1 82.75 273 PHE A O 1
ATOM 2172 N N . ALA A 1 274 ? -2.357 -10.438 15.664 1 83.62 274 ALA A N 1
ATOM 2173 C CA . ALA A 1 274 ? -0.948 -10.289 16.016 1 83.62 274 ALA A CA 1
ATOM 2174 C C . ALA A 1 274 ? -0.394 -8.961 15.492 1 83.62 274 ALA A C 1
ATOM 2176 O O . ALA A 1 274 ? 0.251 -8.219 16.234 1 83.62 274 ALA A O 1
ATOM 2177 N N . VAL A 1 275 ? -0.684 -8.688 14.266 1 80.75 275 VAL A N 1
ATOM 2178 C CA . VAL A 1 275 ? -0.187 -7.461 13.648 1 80.75 275 VAL A CA 1
ATOM 2179 C C . VAL A 1 275 ? -0.841 -6.246 14.305 1 80.75 275 VAL A C 1
ATOM 2181 O O . VAL A 1 275 ? -0.185 -5.23 14.531 1 80.75 275 VAL A O 1
ATOM 2184 N N . ALA A 1 276 ? -2.121 -6.363 14.57 1 79.81 276 ALA A N 1
ATOM 2185 C CA . ALA A 1 276 ? -2.822 -5.285 15.266 1 79.81 276 ALA A CA 1
ATOM 2186 C C . ALA A 1 276 ? -2.186 -5.004 16.625 1 79.81 276 ALA A C 1
ATOM 2188 O O . ALA A 1 276 ? -1.967 -3.846 16.984 1 79.81 276 ALA A O 1
ATOM 2189 N N . LEU A 1 277 ? -1.896 -6.023 17.297 1 84.12 277 LEU A N 1
ATOM 2190 C CA . LEU A 1 277 ? -1.294 -5.883 18.609 1 84.12 277 LEU A CA 1
ATOM 2191 C C . LEU A 1 277 ? 0.084 -5.234 18.516 1 84.12 277 LEU A C 1
ATOM 2193 O O . LEU A 1 277 ? 0.403 -4.328 19.281 1 84.12 277 LEU A O 1
ATOM 2197 N N . ILE A 1 278 ? 0.859 -5.652 17.594 1 85.12 278 ILE A N 1
ATOM 2198 C CA . ILE A 1 278 ? 2.219 -5.145 17.438 1 85.12 278 ILE A CA 1
ATOM 2199 C C . ILE A 1 278 ? 2.176 -3.678 17.016 1 85.12 278 ILE A C 1
ATOM 2201 O O . ILE A 1 278 ? 2.896 -2.846 17.562 1 85.12 278 ILE A O 1
ATOM 2205 N N . THR A 1 279 ? 1.331 -3.406 16.109 1 79.88 279 THR A N 1
ATOM 2206 C CA . THR A 1 279 ? 1.247 -2.039 15.609 1 79.88 279 THR A CA 1
ATOM 2207 C C . THR A 1 279 ? 0.698 -1.102 16.688 1 79.88 279 THR A C 1
ATOM 2209 O O . THR A 1 279 ? 1.169 0.028 16.828 1 79.88 279 THR A O 1
ATOM 2212 N N . LEU A 1 280 ? -0.265 -1.53 17.469 1 79.69 280 LEU A N 1
ATOM 2213 C CA . LEU A 1 280 ? -0.822 -0.723 18.547 1 79.69 280 LEU A CA 1
ATOM 2214 C C . LEU A 1 280 ? 0.21 -0.501 19.641 1 79.69 280 LEU A C 1
ATOM 2216 O O . LEU A 1 280 ? 0.293 0.59 20.219 1 79.69 280 LEU A O 1
ATOM 2220 N N . LEU A 1 281 ? 0.894 -1.532 19.875 1 84.44 281 LEU A N 1
ATOM 2221 C CA . LEU A 1 281 ? 1.942 -1.408 20.891 1 84.44 281 LEU A CA 1
ATOM 2222 C C . LEU A 1 281 ? 3.014 -0.419 20.438 1 84.44 281 LEU A C 1
ATOM 2224 O O . LEU A 1 281 ? 3.508 0.374 21.234 1 84.44 281 LEU A O 1
ATOM 2228 N N . GLN A 1 282 ? 3.348 -0.561 19.234 1 84.19 282 GLN A N 1
ATOM 2229 C CA . GLN A 1 282 ? 4.336 0.366 18.703 1 84.19 282 GLN A CA 1
ATOM 2230 C C . GLN A 1 282 ? 3.842 1.808 18.781 1 84.19 282 GLN A C 1
ATOM 2232 O O . GLN A 1 282 ? 4.59 2.703 19.188 1 84.19 282 GLN A O 1
ATOM 2237 N N . VAL A 1 283 ? 2.652 2.088 18.484 1 76.88 283 VAL A N 1
ATOM 2238 C CA . VAL A 1 283 ? 2.068 3.424 18.531 1 76.88 283 VAL A CA 1
ATOM 2239 C C . VAL A 1 283 ? 1.996 3.906 19.984 1 76.88 283 VAL A C 1
ATOM 2241 O O . VAL A 1 283 ? 2.314 5.062 20.281 1 76.88 283 VAL A O 1
ATOM 2244 N N . TRP A 1 284 ? 1.581 2.988 20.828 1 81.5 284 TRP A N 1
ATOM 2245 C CA . TRP A 1 284 ? 1.464 3.33 22.25 1 81.5 284 TRP A CA 1
ATOM 2246 C C . TRP A 1 284 ? 2.816 3.74 22.812 1 81.5 284 TRP A C 1
ATOM 2248 O O . TRP A 1 284 ? 2.91 4.719 23.562 1 81.5 284 TRP A O 1
ATOM 2258 N N . THR A 1 285 ? 3.836 3.105 22.5 1 83.81 285 THR A N 1
ATOM 2259 C CA . THR A 1 285 ? 5.176 3.369 23 1 83.81 285 THR A CA 1
ATOM 2260 C C . THR A 1 285 ? 5.719 4.684 22.453 1 83.81 285 THR A C 1
ATOM 2262 O O . THR A 1 285 ? 6.332 5.465 23.172 1 83.81 285 THR A O 1
ATOM 2265 N N . THR A 1 286 ? 5.445 4.934 21.234 1 82.19 286 THR A N 1
ATOM 2266 C CA . THR A 1 286 ? 6.008 6.133 20.625 1 82.19 286 THR A CA 1
ATOM 2267 C C . THR A 1 286 ? 5.156 7.355 20.938 1 82.19 286 THR A C 1
ATOM 2269 O O . THR A 1 286 ? 5.668 8.477 21 1 82.19 286 THR A O 1
ATOM 2272 N N . LYS A 1 287 ? 3.875 7.219 21.109 1 77.62 287 LYS A N 1
ATOM 2273 C CA . LYS A 1 287 ? 3.004 8.32 21.5 1 77.62 287 LYS A CA 1
ATOM 2274 C C . LYS A 1 287 ? 3.348 8.828 22.906 1 77.62 287 LYS A C 1
ATOM 2276 O O . LYS A 1 287 ? 3.248 10.023 23.188 1 77.62 287 LYS A O 1
ATOM 2281 N N . LYS A 1 288 ? 3.645 7.977 23.75 1 79.38 288 LYS A N 1
ATOM 2282 C CA . LYS A 1 288 ? 4.074 8.367 25.094 1 79.38 288 LYS A CA 1
ATOM 2283 C C . LYS A 1 288 ? 5.285 9.289 25.031 1 79.38 288 LYS A C 1
ATOM 2285 O O . LYS A 1 288 ? 5.395 10.227 25.828 1 79.38 288 LYS A O 1
ATOM 2290 N N . ARG A 1 289 ? 6.094 9.078 24.125 1 75.31 289 ARG A N 1
ATOM 2291 C CA . ARG A 1 289 ? 7.293 9.898 23.969 1 75.31 289 ARG A CA 1
ATOM 2292 C C . ARG A 1 289 ? 6.953 11.266 23.391 1 75.31 289 ARG A C 1
ATOM 2294 O O . ARG A 1 289 ? 7.672 12.234 23.625 1 75.31 289 ARG A O 1
ATOM 2301 N N . GLU A 1 290 ? 5.898 11.25 22.547 1 73.38 290 GLU A N 1
ATOM 2302 C CA . GLU A 1 290 ? 5.43 12.523 22.016 1 73.38 290 GLU A CA 1
ATOM 2303 C C . GLU A 1 290 ? 5.016 13.477 23.141 1 73.38 290 GLU A C 1
ATOM 2305 O O . GLU A 1 290 ? 5.297 14.672 23.094 1 73.38 290 GLU A O 1
ATOM 2310 N N . VAL A 1 291 ? 4.379 13.008 24.203 1 66.19 291 VAL A N 1
ATOM 2311 C CA . VAL A 1 291 ? 3.84 13.797 25.312 1 66.19 291 VAL A CA 1
ATOM 2312 C C . VAL A 1 291 ? 4.973 14.258 26.219 1 66.19 291 VAL A C 1
ATOM 2314 O O . VAL A 1 291 ? 4.934 15.367 26.766 1 66.19 291 VAL A O 1
ATOM 2317 N N . GLU A 1 292 ? 5.887 13.477 26.219 1 65.5 292 GLU A N 1
ATOM 2318 C CA . GLU A 1 292 ? 7.012 13.844 27.062 1 65.5 292 GLU A CA 1
ATOM 2319 C C . GLU A 1 292 ? 7.887 14.898 26.406 1 65.5 292 GLU A C 1
ATOM 2321 O O . GLU A 1 292 ? 8.594 15.641 27.094 1 65.5 292 GLU A O 1
ATOM 2326 N N . ALA A 1 293 ? 7.75 15.094 25.172 1 59.22 293 ALA A N 1
ATOM 2327 C CA . ALA A 1 293 ? 8.594 16.062 24.469 1 59.22 293 ALA A CA 1
ATOM 2328 C C . ALA A 1 293 ? 7.977 17.453 24.484 1 59.22 293 ALA A C 1
ATOM 2330 O O . ALA A 1 293 ? 6.758 17.594 24.578 1 59.22 293 ALA A O 1
ATOM 2331 N N . MET B 1 1 ? 30.719 40.406 0.17 1 43.56 1 MET B N 1
ATOM 2332 C CA . MET B 1 1 ? 31.203 39.469 1.198 1 43.56 1 MET B CA 1
ATOM 2333 C C . MET B 1 1 ? 30.156 38.406 1.525 1 43.56 1 MET B C 1
ATOM 2335 O O . MET B 1 1 ? 30.484 37.344 2.055 1 43.56 1 MET B O 1
ATOM 2339 N N . VAL B 1 2 ? 28.859 38.719 1.455 1 51.5 2 VAL B N 1
ATOM 2340 C CA . VAL B 1 2 ? 27.719 37.875 1.748 1 51.5 2 VAL B CA 1
ATOM 2341 C C . VAL B 1 2 ? 27.547 36.844 0.642 1 51.5 2 VAL B C 1
ATOM 2343 O O . VAL B 1 2 ? 27.188 35.688 0.912 1 51.5 2 VAL B O 1
ATOM 2346 N N . LYS B 1 3 ? 27.734 37.25 -0.544 1 53.91 3 LYS B N 1
ATOM 2347 C CA . LYS B 1 3 ? 27.547 36.375 -1.685 1 53.91 3 LYS B CA 1
ATOM 2348 C C . LYS B 1 3 ? 28.625 35.281 -1.7 1 53.91 3 LYS B C 1
ATOM 2350 O O . LYS B 1 3 ? 28.391 34.188 -2.207 1 53.91 3 LYS B O 1
ATOM 2355 N N . ARG B 1 4 ? 29.719 35.562 -1.334 1 50.78 4 ARG B N 1
ATOM 2356 C CA . ARG B 1 4 ? 30.828 34.594 -1.337 1 50.78 4 ARG B CA 1
ATOM 2357 C C . ARG B 1 4 ? 30.609 33.5 -0.315 1 50.78 4 ARG B C 1
ATOM 2359 O O . ARG B 1 4 ? 30.953 32.344 -0.558 1 50.78 4 ARG B O 1
ATOM 2366 N N . LYS B 1 5 ? 30.109 33.781 0.803 1 53.75 5 LYS B N 1
ATOM 2367 C CA . LYS B 1 5 ? 29.859 32.812 1.861 1 53.75 5 LYS B CA 1
ATOM 2368 C C . LYS B 1 5 ? 28.734 31.859 1.479 1 53.75 5 LYS B C 1
ATOM 2370 O O . LYS B 1 5 ? 28.781 30.672 1.786 1 53.75 5 LYS B O 1
ATOM 2375 N N . GLN B 1 6 ? 27.844 32.375 0.735 1 56.84 6 GLN B N 1
ATOM 2376 C CA . GLN B 1 6 ? 26.734 31.547 0.312 1 56.84 6 GLN B CA 1
ATOM 2377 C C . GLN B 1 6 ? 27.172 30.516 -0.718 1 56.84 6 GLN B C 1
ATOM 2379 O O . GLN B 1 6 ? 26.75 29.359 -0.673 1 56.84 6 GLN B O 1
ATOM 2384 N N . TRP B 1 7 ? 28.031 31.016 -1.598 1 54.56 7 TRP B N 1
ATOM 2385 C CA . TRP B 1 7 ? 28.562 30.094 -2.602 1 54.56 7 TRP B CA 1
ATOM 2386 C C . TRP B 1 7 ? 29.422 29.016 -1.955 1 54.56 7 TRP B C 1
ATOM 2388 O O . TRP B 1 7 ? 29.375 27.844 -2.35 1 54.56 7 TRP B O 1
ATOM 2398 N N . SER B 1 8 ? 30.234 29.438 -1.062 1 54.75 8 SER B N 1
ATOM 2399 C CA . SER B 1 8 ? 31.109 28.484 -0.388 1 54.75 8 SER B CA 1
ATOM 2400 C C . SER B 1 8 ? 30.297 27.453 0.384 1 54.75 8 SER B C 1
ATOM 2402 O O . SER B 1 8 ? 30.625 26.266 0.382 1 54.75 8 SER B O 1
ATOM 2404 N N . GLU B 1 9 ? 29.297 27.891 0.971 1 56.34 9 GLU B N 1
ATOM 2405 C CA . GLU B 1 9 ? 28.453 26.953 1.723 1 56.34 9 GLU B CA 1
ATOM 2406 C C . GLU B 1 9 ? 27.719 26 0.791 1 56.34 9 GLU B C 1
ATOM 2408 O O . GLU B 1 9 ? 27.594 24.812 1.083 1 56.34 9 GLU B O 1
ATOM 2413 N N . TRP B 1 10 ? 27.344 26.625 -0.286 1 55.5 10 TRP B N 1
ATOM 2414 C CA . TRP B 1 10 ? 26.703 25.781 -1.283 1 55.5 10 TRP B CA 1
ATOM 2415 C C . TRP B 1 10 ? 27.672 24.766 -1.854 1 55.5 10 TRP B C 1
ATOM 2417 O O . TRP B 1 10 ? 27.328 23.594 -2.035 1 55.5 10 TRP B O 1
ATOM 2427 N N . MET B 1 11 ? 28.859 25.25 -2.102 1 55.22 11 MET B N 1
ATOM 2428 C CA . MET B 1 11 ? 29.891 24.375 -2.65 1 55.22 11 MET B CA 1
ATOM 2429 C C . MET B 1 11 ? 30.25 23.281 -1.654 1 55.22 11 MET B C 1
ATOM 2431 O O . MET B 1 11 ? 30.469 22.125 -2.039 1 55.22 11 MET B O 1
ATOM 2435 N N . GLN B 1 12 ? 30.391 23.641 -0.51 1 54.41 12 GLN B N 1
ATOM 2436 C CA . GLN B 1 12 ? 30.734 22.641 0.494 1 54.41 12 GLN B CA 1
ATOM 2437 C C . GLN B 1 12 ? 29.609 21.641 0.676 1 54.41 12 GLN B C 1
ATOM 2439 O O . GLN B 1 12 ? 29.859 20.422 0.778 1 54.41 12 GLN B O 1
ATOM 2444 N N . GLN B 1 13 ? 28.5 22.141 0.742 1 56.31 13 GLN B N 1
ATOM 2445 C CA . GLN B 1 13 ? 27.359 21.266 0.968 1 56.31 13 GLN B CA 1
ATOM 2446 C C . GLN B 1 13 ? 27.109 20.375 -0.247 1 56.31 13 GLN B C 1
ATOM 2448 O O . GLN B 1 13 ? 26.844 19.172 -0.105 1 56.31 13 GLN B O 1
ATOM 2453 N N . THR B 1 14 ? 27.188 21.016 -1.405 1 56.22 14 THR B N 1
ATOM 2454 C CA . THR B 1 14 ? 27.016 20.234 -2.629 1 56.22 14 THR B CA 1
ATOM 2455 C C . THR B 1 14 ? 28.172 19.25 -2.811 1 56.22 14 THR B C 1
ATOM 2457 O O . THR B 1 14 ? 27.969 18.141 -3.289 1 56.22 14 THR B O 1
ATOM 2460 N N . VAL B 1 15 ? 29.344 19.703 -2.486 1 57.72 15 VAL B N 1
ATOM 2461 C CA . VAL B 1 15 ? 30.516 18.859 -2.723 1 57.72 15 VAL B CA 1
ATOM 2462 C C . VAL B 1 15 ? 30.531 17.703 -1.722 1 57.72 15 VAL B C 1
ATOM 2464 O O . VAL B 1 15 ? 30.891 16.578 -2.07 1 57.72 15 VAL B O 1
ATOM 2467 N N . PHE B 1 16 ? 30.109 17.922 -0.489 1 58.59 16 PHE B N 1
ATOM 2468 C CA . PHE B 1 16 ? 30.234 16.859 0.494 1 58.59 16 PHE B CA 1
ATOM 2469 C C . PHE B 1 16 ? 28.984 15.961 0.487 1 58.59 16 PHE B C 1
ATOM 2471 O O . PHE B 1 16 ? 29.094 14.75 0.666 1 58.59 16 PHE B O 1
ATOM 2478 N N . VAL B 1 17 ? 27.938 16.609 0.208 1 68.25 17 VAL B N 1
ATOM 2479 C CA . VAL B 1 17 ? 26.719 15.797 0.295 1 68.25 17 VAL B CA 1
ATOM 2480 C C . VAL B 1 17 ? 26.25 15.422 -1.107 1 68.25 17 VAL B C 1
ATOM 2482 O O . VAL B 1 17 ? 25.609 14.383 -1.294 1 68.25 17 VAL B O 1
ATOM 2485 N N . GLY B 1 18 ? 26.828 16.078 -2.086 1 69.31 18 GLY B N 1
ATOM 2486 C CA . GLY B 1 18 ? 26.422 15.93 -3.471 1 69.31 18 GLY B CA 1
ATOM 2487 C C . GLY B 1 18 ? 26.719 14.555 -4.043 1 69.31 18 GLY B C 1
ATOM 2488 O O . GLY B 1 18 ? 25.828 13.852 -4.504 1 69.31 18 GLY B O 1
ATOM 2489 N N . PRO B 1 19 ? 28 14.164 -3.85 1 71.38 19 PRO B N 1
ATOM 2490 C CA . PRO B 1 19 ? 28.344 12.852 -4.406 1 71.38 19 PRO B CA 1
ATOM 2491 C C . PRO B 1 19 ? 27.562 11.711 -3.762 1 71.38 19 PRO B C 1
ATOM 2493 O O . PRO B 1 19 ? 27.188 10.758 -4.445 1 71.38 19 PRO B O 1
ATOM 2496 N N . GLY B 1 20 ? 27.406 11.922 -2.48 1 73.44 20 GLY B N 1
ATOM 2497 C CA . GLY B 1 20 ? 26.641 10.898 -1.803 1 73.44 20 GLY B CA 1
ATOM 2498 C C . GLY B 1 20 ? 25.188 10.828 -2.281 1 73.44 20 GLY B C 1
ATOM 2499 O O . GLY B 1 20 ? 24.672 9.742 -2.537 1 73.44 20 GLY B O 1
ATOM 2500 N N . LEU B 1 21 ? 24.688 11.961 -2.52 1 79.31 21 LEU B N 1
ATOM 2501 C CA . LEU B 1 21 ? 23.297 12.016 -2.947 1 79.31 21 LEU B CA 1
ATOM 2502 C C . LEU B 1 21 ? 23.156 11.547 -4.391 1 79.31 21 LEU B C 1
ATOM 2504 O O . LEU B 1 21 ? 22.172 10.898 -4.746 1 79.31 21 LEU B O 1
ATOM 2508 N N . LEU B 1 22 ? 24.156 11.867 -5.156 1 77.75 22 LEU B N 1
ATOM 2509 C CA . LEU B 1 22 ? 24.141 11.391 -6.535 1 77.75 22 LEU B CA 1
ATOM 2510 C C . LEU B 1 22 ? 24.234 9.875 -6.59 1 77.75 22 LEU B C 1
ATOM 2512 O O . LEU B 1 22 ? 23.562 9.234 -7.398 1 77.75 22 LEU B O 1
ATOM 2516 N N . PHE B 1 23 ? 25.031 9.383 -5.715 1 77.19 23 PHE B N 1
ATOM 2517 C CA . PHE B 1 23 ? 25.172 7.934 -5.648 1 77.19 23 PHE B CA 1
ATOM 2518 C C . PHE B 1 23 ? 23.859 7.273 -5.219 1 77.19 23 PHE B C 1
ATOM 2520 O O . PHE B 1 23 ? 23.453 6.266 -5.797 1 77.19 23 PHE B O 1
ATOM 2527 N N . PHE B 1 24 ? 23.312 7.949 -4.348 1 76.81 24 PHE B N 1
ATOM 2528 C CA . PHE B 1 24 ? 22.047 7.406 -3.873 1 76.81 24 PHE B CA 1
ATOM 2529 C C . PHE B 1 24 ? 20.984 7.484 -4.961 1 76.81 24 PHE B C 1
ATOM 2531 O O . PHE B 1 24 ? 20.188 6.555 -5.129 1 76.81 24 PHE B O 1
ATOM 2538 N N . ALA B 1 25 ? 21.078 8.562 -5.668 1 81.12 25 ALA B N 1
ATOM 2539 C CA . ALA B 1 25 ? 20.125 8.727 -6.758 1 81.12 25 ALA B CA 1
ATOM 2540 C C . ALA B 1 25 ? 20.359 7.676 -7.848 1 81.12 25 ALA B C 1
ATOM 2542 O O . ALA B 1 25 ? 19.406 7.133 -8.398 1 81.12 25 ALA B O 1
ATOM 2543 N N . LEU B 1 26 ? 21.547 7.355 -8.055 1 80.06 26 LEU B N 1
ATOM 2544 C CA . LEU B 1 26 ? 21.891 6.359 -9.062 1 80.06 26 LEU B CA 1
ATOM 2545 C C . LEU B 1 26 ? 21.453 4.969 -8.625 1 80.06 26 LEU B C 1
ATOM 2547 O O . LEU B 1 26 ? 21 4.164 -9.445 1 80.06 26 LEU B O 1
ATOM 2551 N N . ILE B 1 27 ? 21.531 4.773 -7.391 1 78.56 27 ILE B N 1
ATOM 2552 C CA . ILE B 1 27 ? 21.141 3.479 -6.844 1 78.56 27 ILE B CA 1
ATOM 2553 C C . ILE B 1 27 ? 19.641 3.285 -7 1 78.56 27 ILE B C 1
ATOM 2555 O O . ILE B 1 27 ? 19.156 2.156 -7.137 1 78.56 27 ILE B O 1
ATOM 2559 N N . ILE B 1 28 ? 18.969 4.383 -7.062 1 79.31 28 ILE B N 1
ATOM 2560 C CA . ILE B 1 28 ? 17.531 4.328 -7.238 1 79.31 28 ILE B CA 1
ATOM 2561 C C . ILE B 1 28 ? 17.188 4.215 -8.727 1 79.31 28 ILE B C 1
ATOM 2563 O O . ILE B 1 28 ? 16.375 3.383 -9.125 1 79.31 28 ILE B O 1
ATOM 2567 N N . LEU B 1 29 ? 17.922 4.926 -9.531 1 82.12 29 LEU B N 1
ATOM 2568 C CA . LEU B 1 29 ? 17.578 5.062 -10.945 1 82.12 29 LEU B CA 1
ATOM 2569 C C . LEU B 1 29 ? 18.109 3.879 -11.75 1 82.12 29 LEU B C 1
ATOM 2571 O O . LEU B 1 29 ? 17.469 3.443 -12.711 1 82.12 29 LEU B O 1
ATOM 2575 N N . LEU B 1 30 ? 19.156 3.33 -11.336 1 80.88 30 LEU B N 1
ATOM 2576 C CA . LEU B 1 30 ? 19.812 2.293 -12.125 1 80.88 30 LEU B CA 1
ATOM 2577 C C . LEU B 1 30 ? 18.953 1.044 -12.211 1 80.88 30 LEU B C 1
ATOM 2579 O O . LEU B 1 30 ? 18.688 0.546 -13.305 1 80.88 30 LEU B O 1
ATOM 2583 N N . PRO B 1 31 ? 18.547 0.548 -11.047 1 76.5 31 PRO B N 1
ATOM 2584 C CA . PRO B 1 31 ? 17.672 -0.622 -11.141 1 76.5 31 PRO B CA 1
ATOM 2585 C C . PRO B 1 31 ? 16.406 -0.345 -11.953 1 76.5 31 PRO B C 1
ATOM 2587 O O . PRO B 1 31 ? 15.93 -1.221 -12.68 1 76.5 31 PRO B O 1
ATOM 2590 N N . PHE B 1 32 ? 15.945 0.788 -11.781 1 75.75 32 PHE B N 1
ATOM 2591 C CA . PHE B 1 32 ? 14.734 1.188 -12.492 1 75.75 32 PHE B CA 1
ATOM 2592 C C . PHE B 1 32 ? 14.938 1.074 -14 1 75.75 32 PHE B C 1
ATOM 2594 O O . PHE B 1 32 ? 14.117 0.468 -14.695 1 75.75 32 PHE B O 1
ATOM 2601 N N . PHE B 1 33 ? 15.992 1.544 -14.484 1 77.25 33 PHE B N 1
ATOM 2602 C CA . PHE B 1 33 ? 16.25 1.552 -15.922 1 77.25 33 PHE B CA 1
ATOM 2603 C C . PHE B 1 33 ? 16.703 0.179 -16.391 1 77.25 33 PHE B C 1
ATOM 2605 O O . PHE B 1 33 ? 16.453 -0.208 -17.531 1 77.25 33 PHE B O 1
ATOM 2612 N N . MET B 1 34 ? 17.359 -0.569 -15.57 1 76 34 MET B N 1
ATOM 2613 C CA . MET B 1 34 ? 17.766 -1.927 -15.914 1 76 34 MET B CA 1
ATOM 2614 C C . MET B 1 34 ? 16.562 -2.828 -16.125 1 76 34 MET B C 1
ATOM 2616 O O . MET B 1 34 ? 16.594 -3.742 -16.953 1 76 34 MET B O 1
ATOM 2620 N N . GLY B 1 35 ? 15.586 -2.508 -15.328 1 73 35 GLY B N 1
ATOM 2621 C CA . GLY B 1 35 ? 14.359 -3.266 -15.516 1 73 35 GLY B CA 1
ATOM 2622 C C . GLY B 1 35 ? 13.766 -3.113 -16.906 1 73 35 GLY B C 1
ATOM 2623 O O . GLY B 1 35 ? 13.227 -4.07 -17.453 1 73 35 GLY B O 1
ATOM 2624 N N . PHE B 1 36 ? 14.031 -1.983 -17.516 1 79.62 36 PHE B N 1
ATOM 2625 C CA . PHE B 1 36 ? 13.453 -1.72 -18.828 1 79.62 36 PHE B CA 1
ATOM 2626 C C . PHE B 1 36 ? 14.336 -2.275 -19.922 1 79.62 36 PHE B C 1
ATOM 2628 O O . PHE B 1 36 ? 13.914 -2.383 -21.078 1 79.62 36 PHE B O 1
ATOM 2635 N N . TYR B 1 37 ? 15.484 -2.643 -19.578 1 79.12 37 TYR B N 1
ATOM 2636 C CA . TYR B 1 37 ? 16.375 -3.262 -20.547 1 79.12 37 TYR B CA 1
ATOM 2637 C C . TYR B 1 37 ? 15.75 -4.512 -21.141 1 79.12 37 TYR B C 1
ATOM 2639 O O . TYR B 1 37 ? 15.859 -4.754 -22.344 1 79.12 37 TYR B O 1
ATOM 2647 N N . TYR B 1 38 ? 15.078 -5.242 -20.438 1 78.31 38 TYR B N 1
ATOM 2648 C CA . TYR B 1 38 ? 14.57 -6.535 -20.875 1 78.31 38 TYR B CA 1
ATOM 2649 C C . TYR B 1 38 ? 13.336 -6.367 -21.75 1 78.31 38 TYR B C 1
ATOM 2651 O O . TYR B 1 38 ? 12.914 -7.305 -22.422 1 78.31 38 TYR B O 1
ATOM 2659 N N . THR B 1 39 ? 12.812 -5.211 -21.641 1 84.88 39 THR B N 1
ATOM 2660 C CA . THR B 1 39 ? 11.75 -4.875 -22.578 1 84.88 39 THR B CA 1
ATOM 2661 C C . THR B 1 39 ? 12.188 -5.148 -24.016 1 84.88 39 THR B C 1
ATOM 2663 O O . THR B 1 39 ? 11.375 -5.508 -24.875 1 84.88 39 THR B O 1
ATOM 2666 N N . PHE B 1 40 ? 13.461 -5.094 -24.156 1 89.94 40 PHE B N 1
ATOM 2667 C CA . PHE B 1 40 ? 13.984 -5.188 -25.516 1 89.94 40 PHE B CA 1
ATOM 2668 C C . PHE B 1 40 ? 14.578 -6.57 -25.781 1 89.94 40 PHE B C 1
ATOM 2670 O O . PHE B 1 40 ? 15.312 -6.77 -26.75 1 89.94 40 PHE B O 1
ATOM 2677 N N . THR B 1 41 ? 14.227 -7.512 -24.906 1 87.25 41 THR B N 1
ATOM 2678 C CA . THR B 1 41 ? 14.742 -8.867 -25.047 1 87.25 41 THR B CA 1
ATOM 2679 C C . THR B 1 41 ? 13.602 -9.891 -25.016 1 87.25 41 THR B C 1
ATOM 2681 O O . THR B 1 41 ? 12.477 -9.555 -24.656 1 87.25 41 THR B O 1
ATOM 2684 N N . ASN B 1 42 ? 13.883 -11.125 -25.484 1 86.69 42 ASN B N 1
ATOM 2685 C CA . ASN B 1 42 ? 12.93 -12.227 -25.406 1 86.69 42 ASN B CA 1
ATOM 2686 C C . ASN B 1 42 ? 13.203 -13.133 -24.219 1 86.69 42 ASN B C 1
ATOM 2688 O O . ASN B 1 42 ? 13.047 -14.352 -24.312 1 86.69 42 ASN B O 1
ATOM 2692 N N . TRP B 1 43 ? 13.539 -12.578 -23.203 1 81.19 43 TRP B N 1
ATOM 2693 C CA . TRP B 1 43 ? 13.945 -13.352 -22.031 1 81.19 43 TRP B CA 1
ATOM 2694 C C . TRP B 1 43 ? 12.758 -14.086 -21.422 1 81.19 43 TRP B C 1
ATOM 2696 O O . TRP B 1 43 ? 11.688 -13.5 -21.25 1 81.19 43 TRP B O 1
ATOM 2706 N N . ASP B 1 44 ? 12.984 -15.359 -21.172 1 79.25 44 ASP B N 1
ATOM 2707 C CA . ASP B 1 44 ? 11.922 -16.172 -20.594 1 79.25 44 ASP B CA 1
ATOM 2708 C C . ASP B 1 44 ? 12.148 -16.375 -19.094 1 79.25 44 ASP B C 1
ATOM 2710 O O . ASP B 1 44 ? 11.391 -17.094 -18.438 1 79.25 44 ASP B O 1
ATOM 2714 N N . GLY B 1 45 ? 13.219 -15.734 -18.531 1 70.75 45 GLY B N 1
ATOM 2715 C CA . GLY B 1 45 ? 13.484 -15.836 -17.094 1 70.75 45 GLY B CA 1
ATOM 2716 C C . GLY B 1 45 ? 14.555 -16.844 -16.766 1 70.75 45 GLY B C 1
ATOM 2717 O O . GLY B 1 45 ? 15.031 -16.906 -15.625 1 70.75 45 GLY B O 1
ATOM 2718 N N . VAL B 1 46 ? 14.875 -17.703 -17.656 1 70.56 46 VAL B N 1
ATOM 2719 C CA . VAL B 1 46 ? 15.789 -18.797 -17.375 1 70.56 46 VAL B CA 1
ATOM 2720 C C . VAL B 1 46 ? 17 -18.734 -18.297 1 70.56 46 VAL B C 1
ATOM 2722 O O . VAL B 1 46 ? 18.141 -18.594 -17.828 1 70.56 46 VAL B O 1
ATOM 2725 N N . ASP B 1 47 ? 16.672 -18.75 -19.531 1 71.31 47 ASP B N 1
ATOM 2726 C CA . ASP B 1 47 ? 17.719 -18.844 -20.531 1 71.31 47 ASP B CA 1
ATOM 2727 C C . ASP B 1 47 ? 18.297 -17.469 -20.859 1 71.31 47 ASP B C 1
ATOM 2729 O O . ASP B 1 47 ? 17.891 -16.469 -20.281 1 71.31 47 ASP B O 1
ATOM 2733 N N . LYS B 1 48 ? 19.281 -17.469 -21.656 1 77.5 48 LYS B N 1
ATOM 2734 C CA . LYS B 1 48 ? 19.906 -16.234 -22.109 1 77.5 48 LYS B CA 1
ATOM 2735 C C . LYS B 1 48 ? 18.906 -15.328 -22.828 1 77.5 48 LYS B C 1
ATOM 2737 O O . LYS B 1 48 ? 18.031 -15.82 -23.547 1 77.5 48 LYS B O 1
ATOM 2742 N N . ALA B 1 49 ? 19.031 -14.062 -22.609 1 81 49 ALA B N 1
ATOM 2743 C CA . ALA B 1 49 ? 18.156 -13.062 -23.203 1 81 49 ALA B CA 1
ATOM 2744 C C . ALA B 1 49 ? 18.703 -12.586 -24.547 1 81 49 ALA B C 1
ATOM 2746 O O . ALA B 1 49 ? 19.844 -12.141 -24.641 1 81 49 ALA B O 1
ATOM 2747 N N . ASP B 1 50 ? 17.891 -12.82 -25.594 1 87.75 50 ASP B N 1
ATOM 2748 C CA . ASP B 1 50 ? 18.266 -12.297 -26.891 1 87.75 50 ASP B CA 1
ATOM 2749 C C . ASP B 1 50 ? 17.641 -10.922 -27.141 1 87.75 50 ASP B C 1
ATOM 2751 O O . ASP B 1 50 ? 16.5 -10.688 -26.75 1 87.75 50 ASP B O 1
ATOM 2755 N N . TRP B 1 51 ? 18.438 -10.102 -27.766 1 90.81 51 TRP B N 1
ATOM 2756 C CA . TRP B 1 51 ? 17.938 -8.773 -28.109 1 90.81 51 TRP B CA 1
ATOM 2757 C C . TRP B 1 51 ? 16.906 -8.852 -29.219 1 90.81 51 TRP B C 1
ATOM 2759 O O . TRP B 1 51 ? 17.141 -9.477 -30.266 1 90.81 51 TRP B O 1
ATOM 2769 N N . VAL B 1 52 ? 15.734 -8.312 -29.047 1 92.5 52 VAL B N 1
ATOM 2770 C CA . VAL B 1 52 ? 14.664 -8.367 -30.047 1 92.5 52 VAL B CA 1
ATOM 2771 C C . VAL B 1 52 ? 14.203 -6.957 -30.391 1 92.5 52 VAL B C 1
ATOM 2773 O O . VAL B 1 52 ? 13.18 -6.781 -31.062 1 92.5 52 VAL B O 1
ATOM 2776 N N . GLY B 1 53 ? 14.938 -5.957 -29.844 1 91.88 53 GLY B N 1
ATOM 2777 C CA . GLY B 1 53 ? 14.602 -4.574 -30.156 1 91.88 53 GLY B CA 1
ATOM 2778 C C . GLY B 1 53 ? 13.234 -4.168 -29.641 1 91.88 53 GLY B C 1
ATOM 2779 O O . GLY B 1 53 ? 12.93 -4.359 -28.453 1 91.88 53 GLY B O 1
ATOM 2780 N N . LEU B 1 54 ? 12.367 -3.734 -30.625 1 92.94 54 LEU B N 1
ATOM 2781 C CA . LEU B 1 54 ? 11.078 -3.188 -30.219 1 92.94 54 LEU B CA 1
ATOM 2782 C C . LEU B 1 54 ? 9.961 -4.203 -30.438 1 92.94 54 LEU B C 1
ATOM 2784 O O . LEU B 1 54 ? 8.773 -3.848 -30.406 1 92.94 54 LEU B O 1
ATOM 2788 N N . ASP B 1 55 ? 10.32 -5.43 -30.578 1 93.19 55 ASP B N 1
ATOM 2789 C CA . ASP B 1 55 ? 9.352 -6.469 -30.906 1 93.19 55 ASP B CA 1
ATOM 2790 C C . ASP B 1 55 ? 8.305 -6.605 -29.812 1 93.19 55 ASP B C 1
ATOM 2792 O O . ASP B 1 55 ? 7.105 -6.715 -30.094 1 93.19 55 ASP B O 1
ATOM 2796 N N . ASN B 1 56 ? 8.773 -6.578 -28.594 1 93 56 ASN B N 1
ATOM 2797 C CA . ASN B 1 56 ? 7.84 -6.699 -27.469 1 93 56 ASN B CA 1
ATOM 2798 C C . ASN B 1 56 ? 6.871 -5.527 -27.422 1 93 56 ASN B C 1
ATOM 2800 O O . ASN B 1 56 ? 5.676 -5.715 -27.188 1 93 56 ASN B O 1
ATOM 2804 N N . LEU B 1 57 ? 7.383 -4.371 -27.688 1 92 57 LEU B N 1
ATOM 2805 C CA . LEU B 1 57 ? 6.539 -3.18 -27.672 1 92 57 LEU B CA 1
ATOM 2806 C C . LEU B 1 57 ? 5.543 -3.201 -28.812 1 92 57 LEU B C 1
ATOM 2808 O O . LEU B 1 57 ? 4.371 -2.857 -28.641 1 92 57 LEU B O 1
ATOM 2812 N N . THR B 1 58 ? 6.016 -3.613 -29.906 1 93 58 THR B N 1
ATOM 2813 C CA . THR B 1 58 ? 5.141 -3.711 -31.078 1 93 58 THR B CA 1
ATOM 2814 C C . THR B 1 58 ? 4.039 -4.738 -30.828 1 93 58 THR B C 1
ATOM 2816 O O . THR B 1 58 ? 2.879 -4.508 -31.188 1 93 58 THR B O 1
ATOM 2819 N N . ARG B 1 59 ? 4.363 -5.746 -30.25 1 91.81 59 ARG B N 1
ATOM 2820 C CA . ARG B 1 59 ? 3.393 -6.793 -29.953 1 91.81 59 ARG B CA 1
ATOM 2821 C C . ARG B 1 59 ? 2.328 -6.293 -28.984 1 91.81 59 ARG B C 1
ATOM 2823 O O . ARG B 1 59 ? 1.143 -6.582 -29.141 1 91.81 59 ARG B O 1
ATOM 2830 N N . VAL B 1 60 ? 2.754 -5.598 -27.969 1 92.25 60 VAL B N 1
ATOM 2831 C CA . VAL B 1 60 ? 1.816 -5.074 -26.984 1 92.25 60 VAL B CA 1
ATOM 2832 C C . VAL B 1 60 ? 0.853 -4.098 -27.656 1 92.25 60 VAL B C 1
ATOM 2834 O O . VAL B 1 60 ? -0.354 -4.137 -27.406 1 92.25 60 VAL B O 1
ATOM 2837 N N . PHE B 1 61 ? 1.338 -3.277 -28.578 1 92.5 61 PHE B N 1
ATOM 2838 C CA . PHE B 1 61 ? 0.527 -2.225 -29.172 1 92.5 61 PHE B CA 1
ATOM 2839 C C . PHE B 1 61 ? -0.347 -2.785 -30.281 1 92.5 61 PHE B C 1
ATOM 2841 O O . PHE B 1 61 ? -1.448 -2.287 -30.531 1 92.5 61 PHE B O 1
ATOM 2848 N N . THR B 1 62 ? 0.025 -3.875 -30.938 1 89.25 62 THR B N 1
ATOM 2849 C CA . THR B 1 62 ? -0.678 -4.289 -32.156 1 89.25 62 THR B CA 1
ATOM 2850 C C . THR B 1 62 ? -1.447 -5.586 -31.906 1 89.25 62 THR B C 1
ATOM 2852 O O . THR B 1 62 ? -2.5 -5.812 -32.5 1 89.25 62 THR B O 1
ATOM 2855 N N . ASP B 1 63 ? -0.991 -6.465 -31 1 88.88 63 ASP B N 1
ATOM 2856 C CA . ASP B 1 63 ? -1.503 -7.832 -31 1 88.88 63 ASP B CA 1
ATOM 2857 C C . ASP B 1 63 ? -1.932 -8.258 -29.594 1 88.88 63 ASP B C 1
ATOM 2859 O O . ASP B 1 63 ? -2.148 -9.445 -29.344 1 88.88 63 ASP B O 1
ATOM 2863 N N . ASP B 1 64 ? -1.991 -7.336 -28.75 1 92.12 64 ASP B N 1
ATOM 2864 C CA . ASP B 1 64 ? -2.299 -7.766 -27.391 1 92.12 64 ASP B CA 1
ATOM 2865 C C . ASP B 1 64 ? -3.613 -7.156 -26.906 1 92.12 64 ASP B C 1
ATOM 2867 O O . ASP B 1 64 ? -3.613 -6.242 -26.078 1 92.12 64 ASP B O 1
ATOM 2871 N N . GLU B 1 65 ? -4.664 -7.758 -27.359 1 92.19 65 GLU B N 1
ATOM 2872 C CA . GLU B 1 65 ? -5.992 -7.281 -26.984 1 92.19 65 GLU B CA 1
ATOM 2873 C C . GLU B 1 65 ? -6.238 -7.445 -25.484 1 92.19 65 GLU B C 1
ATOM 2875 O O . GLU B 1 65 ? -6.934 -6.629 -24.875 1 92.19 65 GLU B O 1
ATOM 2880 N N . ARG B 1 66 ? -5.66 -8.469 -24.969 1 92.88 66 ARG B N 1
ATOM 2881 C CA . ARG B 1 66 ? -5.859 -8.734 -23.547 1 92.88 66 ARG B CA 1
ATOM 2882 C C . ARG B 1 66 ? -5.215 -7.652 -22.688 1 92.88 66 ARG B C 1
ATOM 2884 O O . ARG B 1 66 ? -5.758 -7.262 -21.656 1 92.88 66 ARG B O 1
ATOM 2891 N N . PHE B 1 67 ? -4.098 -7.195 -23.188 1 94 67 PHE B N 1
ATOM 2892 C CA . PHE B 1 67 ? -3.422 -6.121 -22.469 1 94 67 PHE B CA 1
ATOM 2893 C C . PHE B 1 67 ? -4.277 -4.859 -22.453 1 94 67 PHE B C 1
ATOM 2895 O O . PHE B 1 67 ? -4.465 -4.25 -21.406 1 94 67 PHE B O 1
ATOM 2902 N N . TRP B 1 68 ? -4.812 -4.52 -23.516 1 93.94 68 TRP B N 1
ATOM 2903 C CA . TRP B 1 68 ? -5.582 -3.283 -23.594 1 93.94 68 TRP B CA 1
ATOM 2904 C C . TRP B 1 68 ? -6.914 -3.418 -22.875 1 93.94 68 TRP B C 1
ATOM 2906 O O . TRP B 1 68 ? -7.414 -2.449 -22.297 1 93.94 68 TRP B O 1
ATOM 2916 N N . SER B 1 69 ? -7.469 -4.621 -22.922 1 95 69 SER B N 1
ATOM 2917 C CA . SER B 1 69 ? -8.664 -4.863 -22.125 1 95 69 SER B CA 1
ATOM 2918 C C . SER B 1 69 ? -8.383 -4.684 -20.641 1 95 69 SER B C 1
ATOM 2920 O O . SER B 1 69 ? -9.195 -4.09 -19.922 1 95 69 SER B O 1
ATOM 2922 N N . SER B 1 70 ? -7.266 -5.199 -20.172 1 95.69 70 SER B N 1
ATOM 2923 C CA . SER B 1 70 ? -6.863 -5.043 -18.766 1 95.69 70 SER B CA 1
ATOM 2924 C C . SER B 1 70 ? -6.582 -3.58 -18.438 1 95.69 70 SER B C 1
ATOM 2926 O O . SER B 1 70 ? -6.871 -3.121 -17.328 1 95.69 70 SER B O 1
ATOM 2928 N N . PHE B 1 71 ? -6.027 -2.908 -19.453 1 93.56 71 PHE B N 1
ATOM 2929 C CA . PHE B 1 71 ? -5.754 -1.488 -19.281 1 93.56 71 PHE B CA 1
ATOM 2930 C C . PHE B 1 71 ? -7.047 -0.704 -19.109 1 93.56 71 PHE B C 1
ATOM 2932 O O . PHE B 1 71 ? -7.152 0.148 -18.219 1 93.56 71 PHE B O 1
ATOM 2939 N N . TRP B 1 72 ? -7.977 -0.97 -19.922 1 94.19 72 TRP B N 1
ATOM 2940 C CA . TRP B 1 72 ? -9.258 -0.274 -19.844 1 94.19 72 TRP B CA 1
ATOM 2941 C C . TRP B 1 72 ? -10.008 -0.628 -18.562 1 94.19 72 TRP B C 1
ATOM 2943 O O . TRP B 1 72 ? -10.633 0.233 -17.953 1 94.19 72 TRP B O 1
ATOM 2953 N N . PHE B 1 73 ? -9.953 -1.814 -18.203 1 96.56 73 PHE B N 1
ATOM 2954 C CA . PHE B 1 73 ? -10.555 -2.219 -16.938 1 96.56 73 PHE B CA 1
ATOM 2955 C C . PHE B 1 73 ? -9.945 -1.452 -15.781 1 96.56 73 PHE B C 1
ATOM 2957 O O . PHE B 1 73 ? -10.664 -0.899 -14.945 1 96.56 73 PHE B O 1
ATOM 2964 N N . THR B 1 74 ? -8.641 -1.422 -15.773 1 95.94 74 THR B N 1
ATOM 2965 C CA . THR B 1 74 ? -7.93 -0.763 -14.688 1 95.94 74 THR B CA 1
ATOM 2966 C C . THR B 1 74 ? -8.242 0.73 -14.664 1 95.94 74 THR B C 1
ATOM 2968 O O . THR B 1 74 ? -8.414 1.317 -13.594 1 95.94 74 THR B O 1
ATOM 2971 N N . SER B 1 75 ? -8.297 1.307 -15.797 1 95.31 75 SER B N 1
ATOM 2972 C CA . SER B 1 75 ? -8.609 2.729 -15.891 1 95.31 75 SER B CA 1
ATOM 2973 C C . SER B 1 75 ? -10.023 3.014 -15.383 1 95.31 75 SER B C 1
ATOM 2975 O O . SER B 1 75 ? -10.234 3.949 -14.609 1 95.31 75 SER B O 1
ATOM 2977 N N . LYS B 1 76 ? -10.961 2.219 -15.836 1 97 76 LYS B N 1
ATOM 2978 C CA . LYS B 1 76 ? -12.344 2.373 -15.383 1 97 76 LYS B CA 1
ATOM 2979 C C . LYS B 1 76 ? -12.461 2.158 -13.875 1 97 76 LYS B C 1
ATOM 2981 O O . LYS B 1 76 ? -13.141 2.916 -13.188 1 97 76 LYS B O 1
ATOM 2986 N N . PHE B 1 77 ? -11.805 1.183 -13.477 1 97.38 77 PHE B N 1
ATOM 2987 C CA . PHE B 1 77 ? -11.781 0.881 -12.055 1 97.38 77 PHE B CA 1
ATOM 2988 C C . PHE B 1 77 ? -11.203 2.051 -11.266 1 97.38 77 PHE B C 1
ATOM 2990 O O . PHE B 1 77 ? -11.758 2.441 -10.234 1 97.38 77 PHE B O 1
ATOM 2997 N N . THR B 1 78 ? -10.125 2.52 -11.75 1 96.94 78 THR B N 1
ATOM 2998 C CA . THR B 1 78 ? -9.445 3.605 -11.047 1 96.94 78 THR B CA 1
ATOM 2999 C C . THR B 1 78 ? -10.352 4.828 -10.938 1 96.94 78 THR B C 1
ATOM 3001 O O . THR B 1 78 ? -10.461 5.434 -9.867 1 96.94 78 THR B O 1
ATOM 3004 N N . VAL B 1 79 ? -11.008 5.16 -11.969 1 97.19 79 VAL B N 1
ATOM 3005 C CA . VAL B 1 79 ? -11.898 6.316 -11.953 1 97.19 79 VAL B CA 1
ATOM 3006 C C . VAL B 1 79 ? -13.016 6.094 -10.938 1 97.19 79 VAL B C 1
ATOM 3008 O O . VAL B 1 79 ? -13.273 6.957 -10.094 1 97.19 79 VAL B O 1
ATOM 3011 N N . ALA B 1 80 ? -13.648 4.98 -11.016 1 98.12 80 ALA B N 1
ATOM 3012 C CA . ALA B 1 80 ? -14.75 4.672 -10.109 1 98.12 80 ALA B CA 1
ATOM 3013 C C . ALA B 1 80 ? -14.266 4.645 -8.656 1 98.12 80 ALA B C 1
ATOM 3015 O O . ALA B 1 80 ? -14.914 5.211 -7.773 1 98.12 80 ALA B O 1
ATOM 3016 N N . ALA B 1 81 ? -13.141 3.986 -8.445 1 97.69 81 ALA B N 1
ATOM 3017 C CA . ALA B 1 81 ? -12.594 3.83 -7.098 1 97.69 81 ALA B CA 1
ATOM 3018 C C . ALA B 1 81 ? -12.18 5.176 -6.516 1 97.69 81 ALA B C 1
ATOM 3020 O O . ALA B 1 81 ? -12.445 5.465 -5.344 1 97.69 81 ALA B O 1
ATOM 3021 N N . VAL B 1 82 ? -11.508 5.953 -7.328 1 97.19 82 VAL B N 1
ATOM 3022 C CA . VAL B 1 82 ? -11 7.238 -6.863 1 97.19 82 VAL B CA 1
ATOM 3023 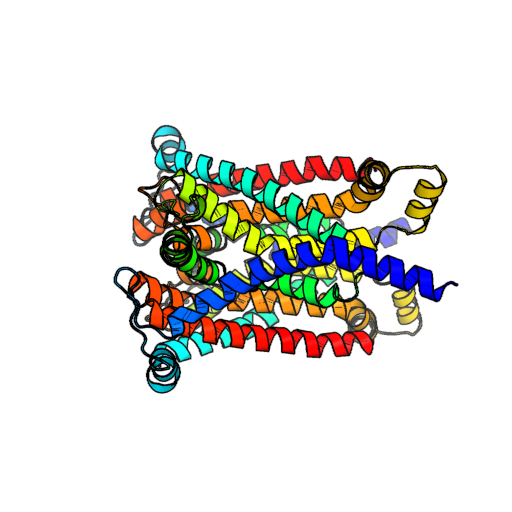C C . VAL B 1 82 ? -12.172 8.156 -6.512 1 97.19 82 VAL B C 1
ATOM 3025 O O . VAL B 1 82 ? -12.18 8.773 -5.445 1 97.19 82 VAL B O 1
ATOM 3028 N N . VAL B 1 83 ? -13.125 8.234 -7.348 1 98 83 VAL B N 1
ATOM 3029 C CA . VAL B 1 83 ? -14.273 9.109 -7.137 1 98 83 VAL B CA 1
ATOM 3030 C C . VAL B 1 83 ? -15.055 8.656 -5.902 1 98 83 VAL B C 1
ATOM 3032 O O . VAL B 1 83 ? -15.336 9.461 -5.012 1 98 83 VAL B O 1
ATOM 3035 N N . THR B 1 84 ? -15.359 7.43 -5.832 1 98 84 THR B N 1
ATOM 3036 C CA . THR B 1 84 ? -16.188 6.914 -4.742 1 98 84 THR B CA 1
ATOM 3037 C C . THR B 1 84 ? -15.438 6.992 -3.414 1 98 84 THR B C 1
ATOM 3039 O O . THR B 1 84 ? -16 7.395 -2.396 1 98 84 THR B O 1
ATOM 3042 N N . THR B 1 85 ? -14.141 6.621 -3.422 1 97.88 85 THR B N 1
ATOM 3043 C CA . THR B 1 85 ? -13.344 6.641 -2.201 1 97.88 85 THR B CA 1
ATOM 3044 C C . THR B 1 85 ? -13.242 8.055 -1.644 1 97.88 85 THR B C 1
ATOM 3046 O O . THR B 1 85 ? -13.445 8.273 -0.447 1 97.88 85 THR B O 1
ATOM 3049 N N . ASN B 1 86 ? -12.992 8.977 -2.521 1 97.06 86 ASN B N 1
ATOM 3050 C CA . ASN B 1 86 ? -12.789 10.344 -2.057 1 97.06 86 ASN B CA 1
ATOM 3051 C C . ASN B 1 86 ? -14.102 11 -1.635 1 97.06 86 ASN B C 1
ATOM 3053 O O . ASN B 1 86 ? -14.125 11.797 -0.694 1 97.06 86 ASN B O 1
ATOM 3057 N N . LEU B 1 87 ? -15.164 10.672 -2.279 1 97.38 87 LEU B N 1
ATOM 3058 C CA . LEU B 1 87 ? -16.469 11.195 -1.876 1 97.38 87 LEU B CA 1
ATOM 3059 C C . LEU B 1 87 ? -16.859 10.672 -0.497 1 97.38 87 LEU B C 1
ATOM 3061 O O . LEU B 1 87 ? -17.281 11.445 0.364 1 97.38 87 LEU B O 1
ATOM 3065 N N . ILE B 1 88 ? -16.672 9.445 -0.318 1 96.12 88 ILE B N 1
ATOM 3066 C CA . ILE B 1 88 ? -17.031 8.836 0.955 1 96.12 88 ILE B CA 1
ATOM 3067 C C . ILE B 1 88 ? -16.094 9.328 2.051 1 96.12 88 ILE B C 1
ATOM 3069 O O . ILE B 1 88 ? -16.531 9.695 3.141 1 96.12 88 ILE B O 1
ATOM 3073 N N . ALA B 1 89 ? -14.797 9.289 1.74 1 96.81 89 ALA B N 1
ATOM 3074 C CA . ALA B 1 89 ? -13.812 9.75 2.715 1 96.81 89 ALA B CA 1
ATOM 3075 C C . ALA B 1 89 ? -14.078 11.188 3.133 1 96.81 89 ALA B C 1
ATOM 3077 O O . ALA B 1 89 ? -14.031 11.516 4.32 1 96.81 89 ALA B O 1
ATOM 3078 N N . PHE B 1 90 ? -14.352 12.016 2.156 1 96.06 90 PHE B N 1
ATOM 3079 C CA . PHE B 1 90 ? -14.633 13.422 2.438 1 96.06 90 PHE B CA 1
ATOM 3080 C C . PHE B 1 90 ? -15.914 13.57 3.244 1 96.06 90 PHE B C 1
ATOM 3082 O O . PHE B 1 90 ? -15.969 14.352 4.195 1 96.06 90 PHE B O 1
ATOM 3089 N N . GLY B 1 91 ? -16.938 12.852 2.848 1 94.06 91 GLY B N 1
ATOM 3090 C CA . GLY B 1 91 ? -18.188 12.867 3.609 1 94.06 91 GLY B CA 1
ATOM 3091 C C . GLY B 1 91 ? -18 12.43 5.051 1 94.06 91 GLY B C 1
ATOM 3092 O O . GLY B 1 91 ? -18.516 13.07 5.969 1 94.06 91 GLY B O 1
ATOM 3093 N N . LEU B 1 92 ? -17.266 11.414 5.25 1 93.56 92 LEU B N 1
ATOM 3094 C CA . LEU B 1 92 ? -16.984 10.938 6.602 1 93.56 92 LEU B CA 1
ATOM 3095 C C . LEU B 1 92 ? -16.188 11.969 7.387 1 93.56 92 LEU B C 1
ATOM 3097 O O . LEU B 1 92 ? -16.422 12.172 8.578 1 93.56 92 LEU B O 1
ATOM 3101 N N . ALA B 1 93 ? -15.227 12.555 6.695 1 94 93 ALA B N 1
ATOM 3102 C CA . ALA B 1 93 ? -14.414 13.57 7.355 1 94 93 ALA B CA 1
ATOM 3103 C C . ALA B 1 93 ? -15.273 14.742 7.836 1 94 93 ALA B C 1
ATOM 3105 O O . ALA B 1 93 ? -15.094 15.242 8.945 1 94 93 ALA B O 1
ATOM 3106 N N . LEU B 1 94 ? -16.234 15.188 7 1 91.62 94 LEU B N 1
ATOM 3107 C CA . LEU B 1 94 ? -17.125 16.281 7.371 1 91.62 94 LEU B CA 1
ATOM 3108 C C . LEU B 1 94 ? -17.953 15.906 8.594 1 91.62 94 LEU B C 1
ATOM 3110 O O . LEU B 1 94 ? -18.188 16.75 9.469 1 91.62 94 LEU B O 1
ATOM 3114 N N . LEU B 1 95 ? -18.312 14.68 8.625 1 89.62 95 LEU B N 1
ATOM 3115 C CA . LEU B 1 95 ? -19.125 14.211 9.734 1 89.62 95 LEU B CA 1
ATOM 3116 C C . LEU B 1 95 ? -18.312 14.086 11.016 1 89.62 95 LEU B C 1
ATOM 3118 O O . LEU B 1 95 ? -18.797 14.375 12.109 1 89.62 95 LEU B O 1
ATOM 3122 N N . LEU B 1 96 ? -17.109 13.75 10.844 1 90.88 96 LEU B N 1
ATOM 3123 C CA . LEU B 1 96 ? -16.312 13.406 12.016 1 90.88 96 LEU B CA 1
ATOM 3124 C C . LEU B 1 96 ? -15.484 14.594 12.477 1 90.88 96 LEU B C 1
ATOM 3126 O O . LEU B 1 96 ? -14.625 14.453 13.344 1 90.88 96 LEU B O 1
ATOM 3130 N N . THR B 1 97 ? -15.57 15.625 11.859 1 89.25 97 THR B N 1
ATOM 3131 C CA . THR B 1 97 ? -14.953 16.859 12.344 1 89.25 97 THR B CA 1
ATOM 3132 C C . THR B 1 97 ? -15.953 17.688 13.148 1 89.25 97 THR B C 1
ATOM 3134 O O . THR B 1 97 ? -15.586 18.688 13.758 1 89.25 97 THR B O 1
ATOM 3137 N N . ARG B 1 98 ? -17.125 17.188 13.125 1 84.56 98 ARG B N 1
ATOM 3138 C CA . ARG B 1 98 ? -18.141 17.812 13.969 1 84.56 98 ARG B CA 1
ATOM 3139 C C . ARG B 1 98 ? -17.953 17.422 15.43 1 84.56 98 ARG B C 1
ATOM 3141 O O . ARG B 1 98 ? -17.062 16.641 15.758 1 84.56 98 ARG B O 1
ATOM 3148 N N . ASN B 1 99 ? -18.672 18.094 16.312 1 80.94 99 ASN B N 1
ATOM 3149 C CA . ASN B 1 99 ? -18.531 17.844 17.734 1 80.94 99 ASN B CA 1
ATOM 3150 C C . ASN B 1 99 ? -19.297 16.594 18.172 1 80.94 99 ASN B C 1
ATOM 3152 O O . ASN B 1 99 ? -20.328 16.672 18.828 1 80.94 99 ASN B O 1
ATOM 3156 N N . LEU B 1 100 ? -18.703 15.484 17.719 1 82.25 100 LEU B N 1
ATOM 3157 C CA . LEU B 1 100 ? -19.281 14.195 18.078 1 82.25 100 LEU B CA 1
ATOM 3158 C C . LEU B 1 100 ? -18.484 13.539 19.203 1 82.25 100 LEU B C 1
ATOM 3160 O O . LEU B 1 100 ? -17.25 13.609 19.219 1 82.25 100 LEU B O 1
ATOM 3164 N N . LYS B 1 101 ? -19.156 12.945 20.172 1 79.38 101 LYS B N 1
ATOM 3165 C CA . LYS B 1 101 ? -18.5 12.344 21.344 1 79.38 101 LYS B CA 1
ATOM 3166 C C . LYS B 1 101 ? -17.672 11.125 20.938 1 79.38 101 LYS B C 1
ATOM 3168 O O . LYS B 1 101 ? -16.578 10.906 21.469 1 79.38 101 LYS B O 1
ATOM 3173 N N . LEU B 1 102 ? -18.188 10.312 19.938 1 83.69 102 LEU B N 1
ATOM 3174 C CA . LEU B 1 102 ? -17.5 9.07 19.609 1 83.69 102 LEU B CA 1
ATOM 3175 C C . LEU B 1 102 ? -16.688 9.219 18.328 1 83.69 102 LEU B C 1
ATOM 3177 O O . LEU B 1 102 ? -16.453 8.234 17.625 1 83.69 102 LEU B O 1
ATOM 3181 N N . LYS B 1 103 ? -16.203 10.422 18.094 1 86.94 103 LYS B N 1
ATOM 3182 C CA . LYS B 1 103 ? -15.516 10.664 16.844 1 86.94 103 LYS B CA 1
ATOM 3183 C C . LYS B 1 103 ? -14.172 9.938 16.797 1 86.94 103 LYS B C 1
ATOM 3185 O O . LYS B 1 103 ? -13.773 9.422 15.758 1 86.94 103 LYS B O 1
ATOM 3190 N N . GLY B 1 104 ? -13.516 9.828 17.938 1 84.75 104 GLY B N 1
ATOM 3191 C CA . GLY B 1 104 ? -12.25 9.117 17.984 1 84.75 104 GLY B CA 1
ATOM 3192 C C . GLY B 1 104 ? -12.383 7.637 17.688 1 84.75 104 GLY B C 1
ATOM 3193 O O . GLY B 1 104 ? -11.617 7.086 16.906 1 84.75 104 GLY B O 1
ATOM 3194 N N . VAL B 1 105 ? -13.352 7.09 18.281 1 85.44 105 VAL B N 1
ATOM 3195 C CA . VAL B 1 105 ? -13.594 5.664 18.094 1 85.44 105 VAL B CA 1
ATOM 3196 C C . VAL B 1 105 ? -14.016 5.395 16.656 1 85.44 105 VAL B C 1
ATOM 3198 O O . VAL B 1 105 ? -13.562 4.426 16.031 1 85.44 105 VAL B O 1
ATOM 3201 N N . LEU B 1 106 ? -14.828 6.281 16.156 1 88.69 106 LEU B N 1
ATOM 3202 C CA . LEU B 1 106 ? -15.32 6.098 14.797 1 88.69 106 LEU B CA 1
ATOM 3203 C C . LEU B 1 106 ? -14.195 6.258 13.781 1 88.69 106 LEU B C 1
ATOM 3205 O O . LEU B 1 106 ? -14.109 5.5 12.812 1 88.69 106 LEU B O 1
ATOM 3209 N N . ARG B 1 107 ? -13.32 7.156 14.039 1 87.31 107 ARG B N 1
ATOM 3210 C CA . ARG B 1 107 ? -12.172 7.332 13.148 1 87.31 107 ARG B CA 1
ATOM 3211 C C . ARG B 1 107 ? -11.305 6.078 13.133 1 87.31 107 ARG B C 1
ATOM 3213 O O . ARG B 1 107 ? -10.805 5.676 12.078 1 87.31 107 ARG B O 1
ATOM 3220 N N . THR B 1 108 ? -11.219 5.422 14.227 1 83.44 108 THR B N 1
ATOM 3221 C CA . THR B 1 108 ? -10.414 4.207 14.336 1 83.44 108 THR B CA 1
ATOM 3222 C C . THR B 1 108 ? -11.086 3.049 13.602 1 83.44 108 THR B C 1
ATOM 3224 O O . THR B 1 108 ? -10.422 2.295 12.891 1 83.44 108 THR B O 1
ATOM 3227 N N . ILE B 1 109 ? -12.328 2.994 13.758 1 86.81 109 ILE B N 1
ATOM 3228 C CA . ILE B 1 109 ? -13.086 1.917 13.133 1 86.81 109 ILE B CA 1
ATOM 3229 C C . ILE B 1 109 ? -13.008 2.041 11.609 1 86.81 109 ILE B C 1
ATOM 3231 O O . ILE B 1 109 ? -12.766 1.053 10.914 1 86.81 109 ILE B O 1
ATOM 3235 N N . PHE B 1 110 ? -13.141 3.256 11.156 1 89.81 110 PHE B N 1
ATOM 3236 C CA . PHE B 1 110 ? -13.148 3.465 9.711 1 89.81 110 PHE B CA 1
ATOM 3237 C C . PHE B 1 110 ? -11.75 3.262 9.133 1 89.81 110 PHE B C 1
ATOM 3239 O O . PHE B 1 110 ? -11.609 2.926 7.957 1 89.81 110 PHE B O 1
ATOM 3246 N N . PHE B 1 111 ? -10.75 3.348 9.984 1 86.75 111 PHE B N 1
ATOM 3247 C CA . PHE B 1 111 ? -9.375 3.203 9.531 1 86.75 111 PHE B CA 1
ATOM 3248 C C . PHE B 1 111 ? -8.945 1.742 9.562 1 86.75 111 PHE B C 1
ATOM 3250 O O . PHE B 1 111 ? -8 1.353 8.867 1 86.75 111 PHE B O 1
ATOM 3257 N N . LEU B 1 112 ? -9.594 0.885 10.188 1 81.31 112 LEU B N 1
ATOM 3258 C CA . LEU B 1 112 ? -9.203 -0.49 10.484 1 81.31 112 LEU B CA 1
ATOM 3259 C C . LEU B 1 112 ? -8.977 -1.276 9.195 1 81.31 112 LEU B C 1
ATOM 3261 O O . LEU B 1 112 ? -8 -2.02 9.086 1 81.31 112 LEU B O 1
ATOM 3265 N N . PRO B 1 113 ? -9.82 -1.19 8.164 1 86.25 113 PRO B N 1
ATOM 3266 C CA . PRO B 1 113 ? -9.625 -1.982 6.949 1 86.25 113 PRO B CA 1
ATOM 3267 C C . PRO B 1 113 ? -8.289 -1.699 6.262 1 86.25 113 PRO B C 1
ATOM 3269 O O . PRO B 1 113 ? -7.758 -2.564 5.566 1 86.25 113 PRO B O 1
ATOM 3272 N N . ASN B 1 114 ? -7.863 -0.507 6.469 1 84.62 114 ASN B N 1
ATOM 3273 C CA . ASN B 1 114 ? -6.637 -0.1 5.797 1 84.62 114 ASN B CA 1
ATOM 3274 C C . ASN B 1 114 ? -5.422 -0.853 6.336 1 84.62 114 ASN B C 1
ATOM 3276 O O . ASN B 1 114 ? -4.395 -0.942 5.664 1 84.62 114 ASN B O 1
ATOM 3280 N N . VAL B 1 115 ? -5.535 -1.402 7.484 1 76.75 115 VAL B N 1
ATOM 3281 C CA . VAL B 1 115 ? -4.398 -2.07 8.109 1 76.75 115 VAL B CA 1
ATOM 3282 C C . VAL B 1 115 ? -4.375 -3.543 7.703 1 76.75 115 VAL B C 1
ATOM 3284 O O . VAL B 1 115 ? -3.395 -4.246 7.953 1 76.75 115 VAL B O 1
ATOM 3287 N N . ILE B 1 116 ? -5.43 -3.941 7.051 1 78.69 116 ILE B N 1
ATOM 3288 C CA . ILE B 1 116 ? -5.512 -5.32 6.578 1 78.69 116 ILE B CA 1
ATOM 3289 C C . ILE B 1 116 ? -4.875 -5.426 5.195 1 78.69 116 ILE B C 1
ATOM 3291 O O . ILE B 1 116 ? -5.137 -4.602 4.32 1 78.69 116 ILE B O 1
ATOM 3295 N N . GLY B 1 117 ? -3.984 -6.34 5.004 1 78.62 117 GLY B N 1
ATOM 3296 C CA . GLY B 1 117 ? -3.398 -6.57 3.691 1 78.62 117 GLY B CA 1
ATOM 3297 C C . GLY B 1 117 ? -4.434 -6.852 2.617 1 78.62 117 GLY B C 1
ATOM 3298 O O . GLY B 1 117 ? -5.484 -7.43 2.898 1 78.62 117 GLY B O 1
ATOM 3299 N N . GLY B 1 118 ? -4.141 -6.41 1.517 1 81.56 118 GLY B N 1
ATOM 3300 C CA . GLY B 1 118 ? -5.074 -6.516 0.408 1 81.56 118 GLY B CA 1
ATOM 3301 C C . GLY B 1 118 ? -5.496 -7.945 0.12 1 81.56 118 GLY B C 1
ATOM 3302 O O . GLY B 1 118 ? -6.664 -8.211 -0.173 1 81.56 118 GLY B O 1
ATOM 3303 N N . LEU B 1 119 ? -4.562 -8.805 0.234 1 82.25 119 LEU B N 1
ATOM 3304 C CA . LEU B 1 119 ? -4.867 -10.195 -0.084 1 82.25 119 LEU B CA 1
ATOM 3305 C C . LEU B 1 119 ? -5.867 -10.773 0.913 1 82.25 119 LEU B C 1
ATOM 3307 O O . LEU B 1 119 ? -6.875 -11.367 0.518 1 82.25 119 LEU B O 1
ATOM 3311 N N . LEU B 1 120 ? -5.566 -10.57 2.172 1 77.25 120 LEU B N 1
ATOM 3312 C CA . LEU B 1 120 ? -6.441 -11.094 3.217 1 77.25 120 LEU B CA 1
ATOM 3313 C C . LEU B 1 120 ? -7.824 -10.453 3.139 1 77.25 120 LEU B C 1
ATOM 3315 O O . LEU B 1 120 ? -8.836 -11.141 3.27 1 77.25 120 LEU B O 1
ATOM 3319 N N . LEU B 1 121 ? -7.762 -9.211 2.939 1 84.38 121 LEU B N 1
ATOM 3320 C CA . LEU B 1 121 ? -9.023 -8.484 2.828 1 84.38 121 LEU B CA 1
ATOM 3321 C C . LEU B 1 121 ? -9.836 -8.992 1.645 1 84.38 121 LEU B C 1
ATOM 3323 O O . LEU B 1 121 ? -11.062 -9.117 1.736 1 84.38 121 LEU B O 1
ATOM 3327 N N . GLY B 1 122 ? -9.188 -9.234 0.576 1 86.94 122 GLY B N 1
ATOM 3328 C CA . GLY B 1 122 ? -9.859 -9.766 -0.598 1 86.94 122 GLY B CA 1
ATOM 3329 C C . GLY B 1 122 ? -10.516 -11.109 -0.349 1 86.94 122 GLY B C 1
ATOM 3330 O O . GLY B 1 122 ? -11.648 -11.344 -0.774 1 86.94 122 GLY B O 1
ATOM 3331 N N . TYR B 1 123 ? -9.898 -11.891 0.363 1 78.31 123 TYR B N 1
ATOM 3332 C CA . TYR B 1 123 ? -10.445 -13.219 0.642 1 78.31 123 TYR B CA 1
ATOM 3333 C C . TYR B 1 123 ? -11.641 -13.133 1.58 1 78.31 123 TYR B C 1
ATOM 3335 O O . TYR B 1 123 ? -12.633 -13.844 1.4 1 78.31 123 TYR B O 1
ATOM 3343 N N . ILE B 1 124 ? -11.477 -12.328 2.549 1 78.75 124 ILE B N 1
ATOM 3344 C CA . ILE B 1 124 ? -12.594 -12.125 3.459 1 78.75 124 ILE B CA 1
ATOM 3345 C C . ILE B 1 124 ? -13.828 -11.68 2.67 1 78.75 124 ILE B C 1
ATOM 3347 O O . ILE B 1 124 ? -14.914 -12.234 2.844 1 78.75 124 ILE B O 1
ATOM 3351 N N . TRP B 1 125 ? -13.648 -10.797 1.817 1 88.31 125 TRP B N 1
ATOM 3352 C CA . TRP B 1 125 ? -14.781 -10.258 1.068 1 88.31 125 TRP B CA 1
ATOM 3353 C C . TRP B 1 125 ? -15.242 -11.242 -0.001 1 88.31 125 TRP B C 1
ATOM 3355 O O . TRP B 1 125 ? -16.406 -11.227 -0.407 1 88.31 125 TRP B O 1
ATOM 3365 N N . TYR B 1 126 ? -14.305 -12.016 -0.519 1 86.25 126 TYR B N 1
ATOM 3366 C CA . TYR B 1 126 ? -14.727 -13.086 -1.417 1 86.25 126 TYR B CA 1
ATOM 3367 C C . TYR B 1 126 ? -15.797 -13.953 -0.765 1 86.25 126 TYR B C 1
ATOM 3369 O O . TYR B 1 126 ? -16.844 -14.211 -1.364 1 86.25 126 TYR B O 1
ATOM 3377 N N . PHE B 1 127 ? -15.617 -14.219 0.398 1 77.75 127 PHE B N 1
ATOM 3378 C CA . PHE B 1 127 ? -16.547 -15.055 1.148 1 77.75 127 PHE B CA 1
ATOM 3379 C C . PHE B 1 127 ? -17.844 -14.305 1.425 1 77.75 127 PHE B C 1
ATOM 3381 O O . PHE B 1 127 ? -18.922 -14.891 1.381 1 77.75 127 PHE B O 1
ATOM 3388 N N . ILE B 1 128 ? -17.688 -13.172 1.748 1 84.25 128 ILE B N 1
ATOM 3389 C CA . ILE B 1 128 ? -18.875 -12.367 2.039 1 84.25 128 ILE B CA 1
ATOM 3390 C C . ILE B 1 128 ? -19.75 -12.266 0.794 1 84.25 128 ILE B C 1
ATOM 3392 O O . ILE B 1 128 ? -20.969 -12.438 0.869 1 84.25 128 ILE B O 1
ATOM 3396 N N . PHE B 1 129 ? -19.141 -12.078 -0.293 1 89.06 129 PHE B N 1
ATOM 3397 C CA . PHE B 1 129 ? -19.891 -11.922 -1.535 1 89.06 129 PHE B CA 1
ATOM 3398 C C . PHE B 1 129 ? -20.531 -13.242 -1.953 1 89.06 129 PHE B C 1
ATOM 3400 O O . PHE B 1 129 ? -21.688 -13.273 -2.354 1 89.06 129 PHE B O 1
ATOM 3407 N N . VAL B 1 130 ? -19.812 -14.266 -1.917 1 83.69 130 VAL B N 1
ATOM 3408 C CA . VAL B 1 130 ? -20.234 -15.531 -2.506 1 83.69 130 VAL B CA 1
ATOM 3409 C C . VAL B 1 130 ? -21.156 -16.266 -1.537 1 83.69 130 VAL B C 1
ATOM 3411 O O . VAL B 1 130 ? -22.156 -16.859 -1.951 1 83.69 130 VAL B O 1
ATOM 3414 N N . ARG B 1 131 ? -20.906 -16.125 -0.24 1 78.25 131 ARG B N 1
ATOM 3415 C CA . ARG B 1 131 ? -21.688 -16.906 0.713 1 78.25 131 ARG B CA 1
ATOM 3416 C C . ARG B 1 131 ? -22.531 -16 1.608 1 78.25 131 ARG B C 1
ATOM 3418 O O . ARG B 1 131 ? -23.703 -16.266 1.847 1 78.25 131 ARG B O 1
ATOM 3425 N N . GLY B 1 132 ? -21.891 -14.992 2.129 1 80.5 132 GLY B N 1
ATOM 3426 C CA . GLY B 1 132 ? -22.625 -14.078 2.998 1 80.5 132 GLY B CA 1
ATOM 3427 C C . GLY B 1 132 ? -23.828 -13.445 2.326 1 80.5 132 GLY B C 1
ATOM 3428 O O . GLY B 1 132 ? -24.953 -13.578 2.811 1 80.5 132 GLY B O 1
ATOM 3429 N N . PHE B 1 133 ? -23.531 -12.844 1.247 1 85.81 133 PHE B N 1
ATOM 3430 C CA . PHE B 1 133 ? -24.594 -12.18 0.519 1 85.81 133 PHE B CA 1
ATOM 3431 C C . PHE B 1 133 ? -25.656 -13.188 0.07 1 85.81 133 PHE B C 1
ATOM 3433 O O . PHE B 1 133 ? -26.859 -12.898 0.12 1 85.81 133 PHE B O 1
ATOM 3440 N N . SER B 1 134 ? -25.188 -14.281 -0.39 1 83.75 134 SER B N 1
ATOM 3441 C CA . SER B 1 134 ? -26.125 -15.312 -0.813 1 83.75 134 SER B CA 1
ATOM 3442 C C . SER B 1 134 ? -27.047 -15.727 0.331 1 83.75 134 SER B C 1
ATOM 3444 O O . SER B 1 134 ? -28.266 -15.859 0.144 1 83.75 134 SER B O 1
ATOM 3446 N N . SER B 1 135 ? -26.5 -15.867 1.524 1 81.5 135 SER B N 1
ATOM 3447 C CA . SER B 1 135 ? -27.281 -16.25 2.693 1 81.5 135 SER B CA 1
ATOM 3448 C C . SER B 1 135 ? -28.281 -15.148 3.062 1 81.5 135 SER B C 1
ATOM 3450 O O . SER B 1 135 ? -29.438 -15.438 3.404 1 81.5 135 SER B O 1
ATOM 3452 N N . ILE B 1 136 ? -27.891 -13.977 2.996 1 84.75 136 ILE B N 1
ATOM 3453 C CA . ILE B 1 136 ? -28.75 -12.852 3.309 1 84.75 136 ILE B CA 1
ATOM 3454 C C . ILE B 1 136 ? -29.859 -12.734 2.256 1 84.75 136 ILE B C 1
ATOM 3456 O O . ILE B 1 136 ? -31.016 -12.5 2.588 1 84.75 136 ILE B O 1
ATOM 3460 N N . GLY B 1 137 ? -29.391 -12.922 1.1 1 88.69 137 GLY B N 1
ATOM 3461 C CA . GLY B 1 137 ? -30.375 -12.867 0.029 1 88.69 137 GLY B CA 1
ATOM 3462 C C . GLY B 1 137 ? -31.438 -13.945 0.142 1 88.69 137 GLY B C 1
ATOM 3463 O O . GLY B 1 137 ? -32.625 -13.664 -0.007 1 88.69 137 GLY B O 1
ATOM 3464 N N . GLU B 1 138 ? -30.984 -15.094 0.388 1 88.75 138 GLU B N 1
ATOM 3465 C CA . GLU B 1 138 ? -31.906 -16.219 0.542 1 88.75 138 GLU B CA 1
ATOM 3466 C C . GLU B 1 138 ? -32.844 -15.992 1.718 1 88.75 138 GLU B C 1
ATOM 3468 O O . GLU B 1 138 ? -34.031 -16.375 1.659 1 88.75 138 GLU B O 1
ATOM 3473 N N . SER B 1 139 ? -32.375 -15.336 2.742 1 89.94 139 SER B N 1
ATOM 3474 C CA . SER B 1 139 ? -33.156 -15.156 3.953 1 89.94 139 SER B CA 1
ATOM 3475 C C . SER B 1 139 ? -34.062 -13.938 3.844 1 89.94 139 SER B C 1
ATOM 3477 O O . SER B 1 139 ? -35.156 -13.898 4.434 1 89.94 139 SER B O 1
ATOM 3479 N N . THR B 1 140 ? -33.656 -12.945 3.111 1 90.69 140 THR B N 1
ATOM 3480 C CA . THR B 1 140 ? -34.406 -11.68 3.129 1 90.69 140 THR B CA 1
ATOM 3481 C C . THR B 1 140 ? -35.125 -11.461 1.806 1 90.69 140 THR B C 1
ATOM 3483 O O . THR B 1 140 ? -36.094 -10.695 1.743 1 90.69 140 THR B O 1
ATOM 3486 N N . GLY B 1 141 ? -34.562 -12.039 0.739 1 91 141 GLY B N 1
ATOM 3487 C CA . GLY B 1 141 ? -35.156 -11.844 -0.581 1 91 141 GLY B CA 1
ATOM 3488 C C . GLY B 1 141 ? -34.75 -10.523 -1.217 1 91 141 GLY B C 1
ATOM 3489 O O . GLY B 1 141 ? -35.312 -10.141 -2.25 1 91 141 GLY B O 1
ATOM 3490 N N . ILE B 1 142 ? -33.812 -9.852 -0.644 1 91.94 142 ILE B N 1
ATOM 3491 C CA . ILE B 1 142 ? -33.375 -8.586 -1.199 1 91.94 142 ILE B CA 1
ATOM 3492 C C . ILE B 1 142 ? -32.5 -8.836 -2.434 1 91.94 142 ILE B C 1
ATOM 3494 O O . ILE B 1 142 ? -31.469 -9.516 -2.352 1 91.94 142 ILE B O 1
ATOM 3498 N N . GLY B 1 143 ? -32.844 -8.312 -3.602 1 91.44 143 GLY B N 1
ATOM 3499 C CA . GLY B 1 143 ? -32.25 -8.555 -4.906 1 91.44 143 GLY B CA 1
ATOM 3500 C C . GLY B 1 143 ? -30.766 -8.266 -4.957 1 91.44 143 GLY B C 1
ATOM 3501 O O . GLY B 1 143 ? -30 -8.992 -5.605 1 91.44 143 GLY B O 1
ATOM 3502 N N . PHE B 1 144 ? -30.391 -7.27 -4.27 1 92.25 144 PHE B N 1
ATOM 3503 C CA . PHE B 1 144 ? -29 -6.871 -4.254 1 92.25 144 PHE B CA 1
ATOM 3504 C C . PHE B 1 144 ? -28.109 -8.016 -3.764 1 92.25 144 PHE B C 1
ATOM 3506 O O . PHE B 1 144 ? -27.031 -8.258 -4.316 1 92.25 144 PHE B O 1
ATOM 3513 N N . PHE B 1 145 ? -28.594 -8.773 -2.859 1 90.75 145 PHE B N 1
ATOM 3514 C CA . PHE B 1 145 ? -27.812 -9.828 -2.238 1 90.75 145 PHE B CA 1
ATOM 3515 C C . PHE B 1 145 ? -27.906 -11.117 -3.039 1 90.75 145 PHE B C 1
ATOM 3517 O O . PHE B 1 145 ? -27.125 -12.047 -2.838 1 90.75 145 PHE B O 1
ATOM 3524 N N . GLU B 1 146 ? -28.766 -11.156 -3.975 1 91.62 146 GLU B N 1
ATOM 3525 C CA . GLU B 1 146 ? -28.969 -12.359 -4.773 1 91.62 146 GLU B CA 1
ATOM 3526 C C . GLU B 1 146 ? -28.219 -12.281 -6.098 1 91.62 146 GLU B C 1
ATOM 3528 O O . GLU B 1 146 ? -28.188 -13.25 -6.855 1 91.62 146 GLU B O 1
ATOM 3533 N N . LEU B 1 147 ? -27.656 -11.156 -6.332 1 92 147 LEU B N 1
ATOM 3534 C CA . LEU B 1 147 ? -26.859 -11.023 -7.551 1 92 147 LEU B CA 1
ATOM 3535 C C . LEU B 1 147 ? -25.672 -11.984 -7.535 1 92 147 LEU B C 1
ATOM 3537 O O . LEU B 1 147 ? -25.188 -12.352 -6.465 1 92 147 LEU B O 1
ATOM 3541 N N . PRO B 1 148 ? -25.281 -12.453 -8.719 1 92.75 148 PRO B N 1
ATOM 3542 C CA . PRO B 1 148 ? -24.078 -13.281 -8.773 1 92.75 148 PRO B CA 1
ATOM 3543 C C . PRO B 1 148 ? -22.797 -12.477 -8.555 1 92.75 148 PRO B C 1
ATOM 3545 O O . PRO B 1 148 ? -22 -12.312 -9.477 1 92.75 148 PRO B O 1
ATOM 3548 N N . TRP B 1 149 ? -22.594 -12.102 -7.348 1 93.75 149 TRP B N 1
ATOM 3549 C CA . TRP B 1 149 ? -21.422 -11.289 -7.027 1 93.75 149 TRP B CA 1
ATOM 3550 C C . TRP B 1 149 ? -20.141 -12 -7.406 1 93.75 149 TRP B C 1
ATOM 3552 O O . TRP B 1 149 ? -19.922 -13.156 -7.031 1 93.75 149 TRP B O 1
ATOM 3562 N N . LEU B 1 150 ? -19.312 -11.312 -8.18 1 93.94 150 LEU B N 1
ATOM 3563 C CA . LEU B 1 150 ? -18.016 -11.773 -8.68 1 93.94 150 LEU B CA 1
ATOM 3564 C C . LEU B 1 150 ? -18.188 -12.781 -9.805 1 93.94 150 LEU B C 1
ATOM 3566 O O . LEU B 1 150 ? -17.203 -13.289 -10.352 1 93.94 150 LEU B O 1
ATOM 3570 N N . GLY B 1 151 ? -19.453 -13.055 -10.195 1 93.75 151 GLY B N 1
ATOM 3571 C CA . GLY B 1 151 ? -19.734 -14.078 -11.203 1 93.75 151 GLY B CA 1
ATOM 3572 C C . GLY B 1 151 ? -19.969 -13.5 -12.586 1 93.75 151 GLY B C 1
ATOM 3573 O O . GLY B 1 151 ? -20.016 -14.242 -13.57 1 93.75 151 GLY B O 1
ATOM 3574 N N . THR B 1 152 ? -20.188 -12.227 -12.594 1 95.62 152 THR B N 1
ATOM 3575 C CA . THR B 1 152 ? -20.344 -11.523 -13.859 1 95.62 152 THR B CA 1
ATOM 3576 C C . THR B 1 152 ? -19.359 -10.359 -13.953 1 95.62 152 THR B C 1
ATOM 3578 O O . THR B 1 152 ? -18.844 -9.898 -12.938 1 95.62 152 THR B O 1
ATOM 3581 N N . PRO B 1 153 ? -19.078 -9.93 -15.195 1 96.06 153 PRO B N 1
ATOM 3582 C CA . PRO B 1 153 ? -18.156 -8.797 -15.336 1 96.06 153 PRO B CA 1
ATOM 3583 C C . PRO B 1 153 ? -18.594 -7.57 -14.547 1 96.06 153 PRO B C 1
ATOM 3585 O O . PRO B 1 153 ? -17.781 -6.926 -13.891 1 96.06 153 PRO B O 1
ATOM 3588 N N . ALA B 1 154 ? -19.875 -7.316 -14.547 1 96.44 154 ALA B N 1
ATOM 3589 C CA . ALA B 1 154 ? -20.375 -6.125 -13.867 1 96.44 154 ALA B CA 1
ATOM 3590 C C . ALA B 1 154 ? -20.266 -6.27 -12.352 1 96.44 154 ALA B C 1
ATOM 3592 O O . ALA B 1 154 ? -19.797 -5.363 -11.664 1 96.44 154 ALA B O 1
ATOM 3593 N N . THR B 1 155 ? -20.75 -7.383 -11.82 1 96.38 155 THR B N 1
ATOM 3594 C CA . THR B 1 155 ? -20.719 -7.566 -10.375 1 96.38 155 THR B CA 1
ATOM 3595 C C . THR B 1 155 ? -19.297 -7.754 -9.875 1 96.38 155 THR B C 1
ATOM 3597 O O . THR B 1 155 ? -18.969 -7.418 -8.734 1 96.38 155 THR B O 1
ATOM 3600 N N . GLY B 1 156 ? -18.469 -8.359 -10.773 1 97 156 GLY B N 1
ATOM 3601 C CA . GLY B 1 156 ? -17.047 -8.43 -10.438 1 97 156 GLY B CA 1
ATOM 3602 C C . GLY B 1 156 ? -16.391 -7.066 -10.32 1 97 156 GLY B C 1
ATOM 3603 O O . GLY B 1 156 ? -15.656 -6.805 -9.367 1 97 156 GLY B O 1
ATOM 3604 N N . PHE B 1 157 ? -16.766 -6.238 -11.289 1 97.62 157 PHE B N 1
ATOM 3605 C CA . PHE B 1 157 ? -16.234 -4.879 -11.305 1 97.62 157 PHE B CA 1
ATOM 3606 C C . PHE B 1 157 ? -16.625 -4.133 -10.039 1 97.62 157 PHE B C 1
ATOM 3608 O O . PHE B 1 157 ? -15.758 -3.629 -9.32 1 97.62 157 PHE B O 1
ATOM 3615 N N . TRP B 1 158 ? -17.797 -4.125 -9.711 1 97.31 158 TRP B N 1
ATOM 3616 C CA . TRP B 1 158 ? -18.281 -3.348 -8.578 1 97.31 158 TRP B CA 1
ATOM 3617 C C . TRP B 1 158 ? -17.891 -4.004 -7.258 1 97.31 158 TRP B C 1
ATOM 3619 O O . TRP B 1 158 ? -17.703 -3.322 -6.246 1 97.31 158 TRP B O 1
ATOM 3629 N N . GLY B 1 159 ? -17.797 -5.336 -7.289 1 96.81 159 GLY B N 1
ATOM 3630 C CA . GLY B 1 159 ? -17.281 -6.012 -6.109 1 96.81 159 GLY B CA 1
ATOM 3631 C C . GLY B 1 159 ? -15.898 -5.539 -5.711 1 96.81 159 GLY B C 1
ATOM 3632 O O . GLY B 1 159 ? -15.648 -5.25 -4.539 1 96.81 159 GLY B O 1
ATOM 3633 N N . ILE B 1 160 ? -15.047 -5.391 -6.699 1 97.44 160 ILE B N 1
ATOM 3634 C CA . ILE B 1 160 ? -13.68 -4.949 -6.434 1 97.44 160 ILE B CA 1
ATOM 3635 C C . ILE B 1 160 ? -13.695 -3.49 -5.977 1 97.44 160 ILE B C 1
ATOM 3637 O O . ILE B 1 160 ? -12.969 -3.117 -5.051 1 97.44 160 ILE B O 1
ATOM 3641 N N . VAL B 1 161 ? -14.57 -2.693 -6.586 1 97.88 161 VAL B N 1
ATOM 3642 C CA . VAL B 1 161 ? -14.664 -1.281 -6.234 1 97.88 161 VAL B CA 1
ATOM 3643 C C . VAL B 1 161 ? -15.109 -1.141 -4.777 1 97.88 161 VAL B C 1
ATOM 3645 O O . VAL B 1 161 ? -14.5 -0.389 -4.012 1 97.88 161 VAL B O 1
ATOM 3648 N N . ILE B 1 162 ? -16.078 -1.864 -4.426 1 96.38 162 ILE B N 1
ATOM 3649 C CA . ILE B 1 162 ? -16.656 -1.788 -3.084 1 96.38 162 ILE B CA 1
ATOM 3650 C C . ILE B 1 162 ? -15.578 -2.111 -2.049 1 96.38 162 ILE B C 1
ATOM 3652 O O . ILE B 1 162 ? -15.414 -1.389 -1.062 1 96.38 162 ILE B O 1
ATOM 3656 N N . VAL B 1 163 ? -14.836 -3.145 -2.297 1 95.06 163 VAL B N 1
ATOM 3657 C CA . VAL B 1 163 ? -13.844 -3.596 -1.325 1 95.06 163 VAL B CA 1
ATOM 3658 C C . VAL B 1 163 ? -12.68 -2.611 -1.281 1 95.06 163 VAL B C 1
ATOM 3660 O O . VAL B 1 163 ? -12.141 -2.326 -0.21 1 95.06 163 VAL B O 1
ATOM 3663 N N . PHE B 1 164 ? -12.281 -2.09 -2.393 1 96.94 164 PHE B N 1
ATOM 3664 C CA . PHE B 1 164 ? -11.219 -1.093 -2.443 1 96.94 164 PHE B CA 1
ATOM 3665 C C . PHE B 1 164 ? -11.602 0.151 -1.649 1 96.94 164 PHE B C 1
ATOM 3667 O O . PHE B 1 164 ? -10.789 0.685 -0.89 1 96.94 164 PHE B O 1
ATOM 3674 N N . VAL B 1 165 ? -12.805 0.578 -1.873 1 96.5 165 VAL B N 1
ATOM 3675 C CA . VAL B 1 165 ? -13.312 1.751 -1.166 1 96.5 165 VAL B CA 1
ATOM 3676 C C . VAL B 1 165 ? -13.352 1.47 0.334 1 96.5 165 VAL B C 1
ATOM 3678 O O . VAL B 1 165 ? -12.945 2.309 1.142 1 96.5 165 VAL B O 1
ATOM 3681 N N . TRP B 1 166 ? -13.812 0.301 0.617 1 94 166 TRP B N 1
ATOM 3682 C CA . TRP B 1 166 ? -13.891 -0.128 2.01 1 94 166 TRP B CA 1
ATOM 3683 C C . TRP B 1 166 ? -12.516 -0.09 2.674 1 94 166 TRP B C 1
ATOM 3685 O O . TRP B 1 166 ? -12.391 0.325 3.828 1 94 166 TRP B O 1
ATOM 3695 N N . GLN B 1 167 ? -11.562 -0.443 1.954 1 92.06 167 GLN B N 1
ATOM 3696 C CA . GLN B 1 167 ? -10.211 -0.542 2.484 1 92.06 167 GLN B CA 1
ATOM 3697 C C . GLN B 1 167 ? -9.562 0.835 2.59 1 92.06 167 GLN B C 1
ATOM 3699 O O . GLN B 1 167 ? -8.812 1.103 3.533 1 92.06 167 GLN B O 1
ATOM 3704 N N . THR B 1 168 ? -9.859 1.756 1.729 1 94.19 168 THR B N 1
ATOM 3705 C CA . THR B 1 168 ? -9.008 2.922 1.544 1 94.19 168 THR B CA 1
ATOM 3706 C C . THR B 1 168 ? -9.688 4.184 2.062 1 94.19 168 THR B C 1
ATOM 3708 O O . THR B 1 168 ? -9.023 5.16 2.416 1 94.19 168 THR B O 1
ATOM 3711 N N . ALA B 1 169 ? -10.961 4.188 2.145 1 95.5 169 ALA B N 1
ATOM 3712 C CA . ALA B 1 169 ? -11.711 5.395 2.475 1 95.5 169 ALA B CA 1
ATOM 3713 C C . ALA B 1 169 ? -11.328 5.918 3.855 1 95.5 169 ALA B C 1
ATOM 3715 O O . ALA B 1 169 ? -11.234 7.133 4.062 1 95.5 169 ALA B O 1
ATOM 3716 N N . GLY B 1 170 ? -11.141 5.023 4.758 1 92.44 170 GLY B N 1
ATOM 3717 C CA . GLY B 1 170 ? -10.812 5.434 6.113 1 92.44 170 GLY B CA 1
ATOM 3718 C C . GLY B 1 170 ? -9.508 6.203 6.203 1 92.44 170 GLY B C 1
ATOM 3719 O O . GLY B 1 170 ? -9.398 7.168 6.965 1 92.44 170 GLY B O 1
ATOM 3720 N N . TYR B 1 171 ? -8.57 5.758 5.43 1 88.81 171 TYR B N 1
ATOM 3721 C CA . TYR B 1 171 ? -7.277 6.434 5.41 1 88.81 171 TYR B CA 1
ATOM 3722 C C . TYR B 1 171 ? -7.41 7.84 4.832 1 88.81 171 TYR B C 1
ATOM 3724 O O . TYR B 1 171 ? -6.863 8.797 5.387 1 88.81 171 TYR B O 1
ATOM 3732 N N . MET B 1 172 ? -8.062 7.992 3.762 1 94 172 MET B N 1
ATOM 3733 C CA . MET B 1 172 ? -8.289 9.305 3.164 1 94 172 MET B CA 1
ATOM 3734 C C . MET B 1 172 ? -9.078 10.203 4.109 1 94 172 MET B C 1
ATOM 3736 O O . MET B 1 172 ? -8.828 11.406 4.188 1 94 172 MET B O 1
ATOM 3740 N N . MET B 1 173 ? -10 9.57 4.785 1 95.06 173 MET B N 1
ATOM 3741 C CA . MET B 1 173 ? -10.805 10.312 5.75 1 95.06 173 MET B CA 1
ATOM 3742 C C . MET B 1 173 ? -9.922 10.992 6.793 1 95.06 173 MET B C 1
ATOM 3744 O O . MET B 1 173 ? -10.133 12.164 7.117 1 95.06 173 MET B O 1
ATOM 3748 N N . LEU B 1 174 ? -8.938 10.312 7.207 1 89 174 LEU B N 1
ATOM 3749 C CA . LEU B 1 174 ? -8.055 10.867 8.227 1 89 174 LEU B CA 1
ATOM 3750 C C . LEU B 1 174 ? -7.277 12.062 7.68 1 89 174 LEU B C 1
ATOM 3752 O O . LEU B 1 174 ? -7.078 13.055 8.383 1 89 174 LEU B O 1
ATOM 3756 N N . ILE B 1 175 ? -6.859 11.953 6.48 1 86.75 175 ILE B N 1
ATOM 3757 C CA . ILE B 1 175 ? -6.152 13.055 5.844 1 86.75 175 ILE B CA 1
ATOM 3758 C C . ILE B 1 175 ? -7.082 14.258 5.715 1 86.75 175 ILE B C 1
ATOM 3760 O O . ILE B 1 175 ? -6.711 15.383 6.062 1 86.75 175 ILE B O 1
ATOM 3764 N N . TYR B 1 176 ? -8.289 14.016 5.344 1 93.25 176 TYR B N 1
ATOM 3765 C CA . TYR B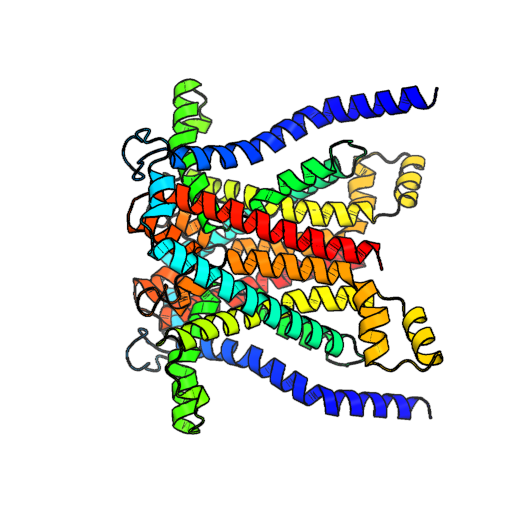 1 176 ? -9.273 15.086 5.203 1 93.25 176 TYR B CA 1
ATOM 3766 C C . TYR B 1 176 ? -9.609 15.695 6.559 1 93.25 176 TYR B C 1
ATOM 3768 O O . TYR B 1 176 ? -9.734 16.922 6.684 1 93.25 176 TYR B O 1
ATOM 3776 N N . VAL B 1 177 ? -9.797 14.875 7.535 1 92 177 VAL B N 1
ATOM 3777 C CA . VAL B 1 177 ? -10.109 15.359 8.875 1 92 177 VAL B CA 1
ATOM 3778 C C . VAL B 1 177 ? -9.008 16.297 9.367 1 92 177 VAL B C 1
ATOM 3780 O O . VAL B 1 177 ? -9.281 17.391 9.852 1 92 177 VAL B O 1
ATOM 3783 N N . ALA B 1 178 ? -7.781 15.844 9.195 1 82.62 178 ALA B N 1
ATOM 3784 C CA . ALA B 1 178 ? -6.641 16.656 9.625 1 82.62 178 ALA B CA 1
ATOM 3785 C C . ALA B 1 178 ? -6.617 18 8.906 1 82.62 178 ALA B C 1
ATOM 3787 O O . ALA B 1 178 ? -6.336 19.031 9.516 1 82.62 178 ALA B O 1
ATOM 3788 N N . ALA B 1 179 ? -6.879 17.969 7.672 1 86.94 179 ALA B N 1
ATOM 3789 C CA . ALA B 1 179 ? -6.863 19.188 6.879 1 86.94 179 ALA B CA 1
ATOM 3790 C C . ALA B 1 179 ? -7.992 20.125 7.293 1 86.94 179 ALA B C 1
ATOM 3792 O O . ALA B 1 179 ? -7.789 21.344 7.422 1 86.94 179 ALA B O 1
ATOM 3793 N N . ILE B 1 180 ? -9.148 19.641 7.547 1 91.69 180 ILE B N 1
ATOM 3794 C CA . ILE B 1 180 ? -10.32 20.422 7.898 1 91.69 180 ILE B CA 1
ATOM 3795 C C . ILE B 1 180 ? -10.125 21.047 9.281 1 91.69 180 ILE B C 1
ATOM 3797 O O . ILE B 1 180 ? -10.484 22.203 9.508 1 91.69 180 ILE B O 1
ATOM 3801 N N . LEU B 1 181 ? -9.586 20.25 10.117 1 87.81 181 LEU B N 1
ATOM 3802 C CA . LEU B 1 181 ? -9.359 20.734 11.477 1 87.81 181 LEU B CA 1
ATOM 3803 C C . LEU B 1 181 ? -8.328 21.859 11.492 1 87.81 181 LEU B C 1
ATOM 3805 O O . LEU B 1 181 ? -8.281 22.656 12.438 1 87.81 181 LEU B O 1
ATOM 3809 N N . ASN B 1 182 ? -7.57 21.891 10.492 1 83.44 182 ASN B N 1
ATOM 3810 C CA . ASN B 1 182 ? -6.52 22.906 10.422 1 83.44 182 ASN B CA 1
ATOM 3811 C C . ASN B 1 182 ? -7.023 24.188 9.773 1 83.44 182 ASN B C 1
ATOM 3813 O O . ASN B 1 182 ? -6.301 25.188 9.727 1 83.44 182 ASN B O 1
ATOM 3817 N N . VAL B 1 183 ? -8.25 24.203 9.336 1 85.94 183 VAL B N 1
ATOM 3818 C CA . VAL B 1 183 ? -8.852 25.422 8.797 1 85.94 183 VAL B CA 1
ATOM 3819 C C . VAL B 1 183 ? -9.188 26.375 9.945 1 85.94 183 VAL B C 1
ATOM 3821 O O . VAL B 1 183 ? -9.844 26 10.914 1 85.94 183 VAL B O 1
ATOM 3824 N N . PRO B 1 184 ? -8.688 27.578 9.828 1 89.44 184 PRO B N 1
ATOM 3825 C CA . PRO B 1 184 ? -8.961 28.531 10.898 1 89.44 184 PRO B CA 1
ATOM 3826 C C . PRO B 1 184 ? -10.453 28.719 11.156 1 89.44 184 PRO B C 1
ATOM 3828 O O . PRO B 1 184 ? -11.211 29.016 10.227 1 89.44 184 PRO B O 1
ATOM 3831 N N . LYS B 1 185 ? -10.781 28.641 12.336 1 87.38 185 LYS B N 1
ATOM 3832 C CA . LYS B 1 185 ? -12.18 28.75 12.742 1 87.38 185 LYS B CA 1
ATOM 3833 C C . LYS B 1 185 ? -12.711 30.156 12.492 1 87.38 185 LYS B C 1
ATOM 3835 O O . LYS B 1 185 ? -13.898 30.344 12.242 1 87.38 185 LYS B O 1
ATOM 3840 N N . GLU B 1 186 ? -11.812 31.047 12.547 1 90.38 186 GLU B N 1
ATOM 3841 C CA . GLU B 1 186 ? -12.188 32.438 12.359 1 90.38 186 GLU B CA 1
ATOM 3842 C C . GLU B 1 186 ? -12.766 32.656 10.961 1 90.38 186 GLU B C 1
ATOM 3844 O O . GLU B 1 186 ? -13.688 33.469 10.789 1 90.38 186 GLU B O 1
ATOM 3849 N N . LEU B 1 187 ? -12.195 31.969 10.039 1 88.25 187 LEU B N 1
ATOM 3850 C CA . LEU B 1 187 ? -12.68 32.094 8.664 1 88.25 187 LEU B CA 1
ATOM 3851 C C . LEU B 1 187 ? -14.078 31.516 8.523 1 88.25 187 LEU B C 1
ATOM 3853 O O . LEU B 1 187 ? -14.914 32.062 7.809 1 88.25 187 LEU B O 1
ATOM 3857 N N . MET B 1 188 ? -14.281 30.531 9.234 1 85.75 188 MET B N 1
ATOM 3858 C CA . MET B 1 188 ? -15.586 29.891 9.195 1 85.75 188 MET B CA 1
ATOM 3859 C C . MET B 1 188 ? -16.641 30.734 9.898 1 85.75 188 MET B C 1
ATOM 3861 O O . MET B 1 188 ? -17.766 30.875 9.414 1 85.75 188 MET B O 1
ATOM 3865 N N . GLU B 1 189 ? -16.281 31.281 10.898 1 87.94 189 GLU B N 1
ATOM 3866 C CA . GLU B 1 189 ? -17.172 32.156 11.648 1 87.94 189 GLU B CA 1
ATOM 3867 C C . GLU B 1 189 ? -17.5 33.438 10.859 1 87.94 189 GLU B C 1
ATOM 3869 O O . GLU B 1 189 ? -18.641 33.875 10.852 1 87.94 189 GLU B O 1
ATOM 3874 N N . ALA B 1 190 ? -16.516 33.938 10.258 1 90.88 190 ALA B N 1
ATOM 3875 C CA . ALA B 1 190 ? -16.703 35.125 9.438 1 90.88 190 ALA B CA 1
ATOM 3876 C C . ALA B 1 190 ? -17.688 34.844 8.297 1 90.88 190 ALA B C 1
ATOM 3878 O O . ALA B 1 190 ? -18.531 35.688 7.996 1 90.88 190 ALA B O 1
ATOM 3879 N N . ALA B 1 191 ? -17.547 33.719 7.758 1 89.94 191 ALA B N 1
ATOM 3880 C CA . ALA B 1 191 ? -18.438 33.344 6.66 1 89.94 191 ALA B CA 1
ATOM 3881 C C . ALA B 1 191 ? -19.875 33.188 7.152 1 89.94 191 ALA B C 1
ATOM 3883 O O . ALA B 1 191 ? -20.828 33.562 6.453 1 89.94 191 ALA B O 1
ATOM 3884 N N . ARG B 1 192 ? -19.969 32.688 8.328 1 88.94 192 ARG B N 1
ATOM 3885 C CA . ARG B 1 192 ? -21.297 32.5 8.922 1 88.94 192 ARG B CA 1
ATOM 3886 C C . ARG B 1 192 ? -21.938 33.844 9.242 1 88.94 192 ARG B C 1
ATOM 3888 O O . ARG B 1 192 ? -23.141 34.031 9.078 1 88.94 192 ARG B O 1
ATOM 3895 N N . ILE B 1 193 ? -21.141 34.688 9.688 1 91 193 ILE B N 1
ATOM 3896 C CA . ILE B 1 193 ? -21.609 36.031 10.016 1 91 193 ILE B CA 1
ATOM 3897 C C . ILE B 1 193 ? -22.078 36.75 8.742 1 91 193 ILE B C 1
ATOM 3899 O O . ILE B 1 193 ? -23.047 37.5 8.773 1 91 193 ILE B O 1
ATOM 3903 N N . ASP B 1 194 ? -21.5 36.438 7.613 1 92.38 194 ASP B N 1
ATOM 3904 C CA . ASP B 1 194 ? -21.859 37 6.32 1 92.38 194 ASP B CA 1
ATOM 3905 C C . ASP B 1 194 ? -23.109 36.312 5.754 1 92.38 194 ASP B C 1
ATOM 3907 O O . ASP B 1 194 ? -23.594 36.719 4.688 1 92.38 194 ASP B O 1
ATOM 3911 N N . GLY B 1 195 ? -23.594 35.375 6.449 1 90.44 195 GLY B N 1
ATOM 3912 C CA . GLY B 1 195 ? -24.844 34.719 6.066 1 90.44 195 GLY B CA 1
ATOM 3913 C C . GLY B 1 195 ? -24.656 33.562 5.113 1 90.44 195 GLY B C 1
ATOM 3914 O O . GLY B 1 195 ? -25.625 33.094 4.488 1 90.44 195 GLY B O 1
ATOM 3915 N N . ALA B 1 196 ? -23.453 33.156 4.973 1 90 196 ALA B N 1
ATOM 3916 C CA . ALA B 1 196 ? -23.188 32.031 4.059 1 90 196 ALA B CA 1
ATOM 3917 C C . ALA B 1 196 ? -23.75 30.734 4.602 1 90 196 ALA B C 1
ATOM 3919 O O . ALA B 1 196 ? -23.672 30.469 5.805 1 90 196 ALA B O 1
ATOM 3920 N N . SER B 1 197 ? -24.375 29.984 3.623 1 91.06 197 SER B N 1
ATOM 3921 C CA . SER B 1 197 ? -24.906 28.672 3.994 1 91.06 197 SER B CA 1
ATOM 3922 C C . SER B 1 197 ? -23.781 27.656 4.191 1 91.06 197 SER B C 1
ATOM 3924 O O . SER B 1 197 ? -22.641 27.891 3.777 1 91.06 197 SER B O 1
ATOM 3926 N N . GLY B 1 198 ? -24.094 26.547 4.785 1 88.44 198 GLY B N 1
ATOM 3927 C CA . GLY B 1 198 ? -23.109 25.484 5.008 1 88.44 198 GLY B CA 1
ATOM 3928 C C . GLY B 1 198 ? -22.484 24.969 3.727 1 88.44 198 GLY B C 1
ATOM 3929 O O . GLY B 1 198 ? -21.281 24.734 3.67 1 88.44 198 GLY B O 1
ATOM 3930 N N . TRP B 1 199 ? -23.328 24.891 2.824 1 90.88 199 TRP B N 1
ATOM 3931 C CA . TRP B 1 199 ? -22.875 24.406 1.529 1 90.88 199 TRP B CA 1
ATOM 3932 C C . TRP B 1 199 ? -21.953 25.406 0.859 1 90.88 199 TRP B C 1
ATOM 3934 O O . TRP B 1 199 ? -20.953 25.047 0.243 1 90.88 199 TRP B O 1
ATOM 3944 N N . ARG B 1 200 ? -22.266 26.641 0.99 1 90.62 200 ARG B N 1
ATOM 3945 C CA . ARG B 1 200 ? -21.438 27.703 0.421 1 90.62 200 ARG B CA 1
ATOM 3946 C C . ARG B 1 200 ? -20.094 27.797 1.147 1 90.62 200 ARG B C 1
ATOM 3948 O O . ARG B 1 200 ? -19.047 28.016 0.52 1 90.62 200 ARG B O 1
ATOM 3955 N N . ILE B 1 201 ? -20.172 27.656 2.463 1 91.75 201 ILE B N 1
ATOM 3956 C CA . ILE B 1 201 ? -18.938 27.688 3.252 1 91.75 201 ILE B CA 1
ATOM 3957 C C . ILE B 1 201 ? -18.047 26.516 2.859 1 91.75 201 ILE B C 1
ATOM 3959 O O . ILE B 1 201 ? -16.844 26.688 2.697 1 91.75 201 ILE B O 1
ATOM 3963 N N . LEU B 1 202 ? -18.672 25.359 2.605 1 91.81 202 LEU B N 1
ATOM 3964 C CA . LEU B 1 202 ? -17.922 24.172 2.225 1 91.81 202 LEU B CA 1
ATOM 3965 C C . LEU B 1 202 ? -17.234 24.359 0.879 1 91.81 202 LEU B C 1
ATOM 3967 O O . LEU B 1 202 ? -16.047 24.109 0.747 1 91.81 202 LEU B O 1
ATOM 3971 N N . LEU B 1 203 ? -17.891 24.844 -0.084 1 91.81 203 LEU B N 1
ATOM 3972 C CA . LEU B 1 203 ? -17.391 24.906 -1.454 1 91.81 203 LEU B CA 1
ATOM 3973 C C . LEU B 1 203 ? -16.453 26.109 -1.635 1 91.81 203 LEU B C 1
ATOM 3975 O O . LEU B 1 203 ? -15.492 26.031 -2.396 1 91.81 203 LEU B O 1
ATOM 3979 N N . SER B 1 204 ? -16.719 27.234 -0.845 1 91 204 SER B N 1
ATOM 3980 C CA . SER B 1 204 ? -16 28.469 -1.128 1 91 204 SER B CA 1
ATOM 3981 C C . SER B 1 204 ? -14.914 28.734 -0.091 1 91 204 SER B C 1
ATOM 3983 O O . SER B 1 204 ? -14.016 29.547 -0.32 1 91 204 SER B O 1
ATOM 3985 N N . VAL B 1 205 ? -15.016 28.125 1.043 1 90.38 205 VAL B N 1
ATOM 3986 C CA . VAL B 1 205 ? -14.039 28.391 2.09 1 90.38 205 VAL B CA 1
ATOM 3987 C C . VAL B 1 205 ? -13.266 27.125 2.424 1 90.38 205 VAL B C 1
ATOM 3989 O O . VAL B 1 205 ? -12.062 27.031 2.158 1 90.38 205 VAL B O 1
ATOM 3992 N N . THR B 1 206 ? -13.969 26.109 2.814 1 91.06 206 THR B N 1
ATOM 3993 C CA . THR B 1 206 ? -13.328 24.891 3.311 1 91.06 206 THR B CA 1
ATOM 3994 C C . THR B 1 206 ? -12.578 24.172 2.191 1 91.06 206 THR B C 1
ATOM 3996 O O . THR B 1 206 ? -11.383 23.906 2.318 1 91.06 206 THR B O 1
ATOM 3999 N N . MET B 1 207 ? -13.203 23.906 1.09 1 92.06 207 MET B N 1
ATOM 4000 C CA . MET B 1 207 ? -12.625 23.109 0.017 1 92.06 207 MET B CA 1
ATOM 4001 C C . MET B 1 207 ? -11.383 23.781 -0.56 1 92.06 207 MET B C 1
ATOM 4003 O O . MET B 1 207 ? -10.344 23.156 -0.718 1 92.06 207 MET B O 1
ATOM 4007 N N . PRO B 1 208 ? -11.5 25.062 -0.818 1 90.5 208 PRO B N 1
ATOM 4008 C CA . PRO B 1 208 ? -10.289 25.719 -1.32 1 90.5 208 PRO B CA 1
ATOM 4009 C C . PRO B 1 208 ? -9.133 25.672 -0.323 1 90.5 208 PRO B C 1
ATOM 4011 O O . PRO B 1 208 ? -7.977 25.547 -0.72 1 90.5 208 PRO B O 1
ATOM 4014 N N . LEU B 1 209 ? -9.422 25.766 0.953 1 89.19 209 LEU B N 1
ATOM 4015 C CA . LEU B 1 209 ? -8.375 25.812 1.967 1 89.19 209 LEU B CA 1
ATOM 4016 C C . LEU B 1 209 ? -7.762 24.438 2.178 1 89.19 209 LEU B C 1
ATOM 4018 O O . LEU B 1 209 ? -6.602 24.328 2.586 1 89.19 209 LEU B O 1
ATOM 4022 N N . ILE B 1 210 ? -8.508 23.391 1.791 1 92.06 210 ILE B N 1
ATOM 4023 C CA . ILE B 1 210 ? -7.961 22.062 2.027 1 92.06 210 ILE B CA 1
ATOM 4024 C C . ILE B 1 210 ? -7.566 21.422 0.697 1 92.06 210 ILE B C 1
ATOM 4026 O O . ILE B 1 210 ? -7.426 20.203 0.605 1 92.06 210 ILE B O 1
ATOM 4030 N N . MET B 1 211 ? -7.441 22.188 -0.332 1 90.19 211 MET B N 1
ATOM 4031 C CA . MET B 1 211 ? -7.098 21.703 -1.669 1 90.19 211 MET B CA 1
ATOM 4032 C C . MET B 1 211 ? -5.82 20.875 -1.638 1 90.19 211 MET B C 1
ATOM 4034 O O . MET B 1 211 ? -5.707 19.875 -2.355 1 90.19 211 MET B O 1
ATOM 4038 N N . PRO B 1 212 ? -4.848 21.172 -0.875 1 84.75 212 PRO B N 1
ATOM 4039 C CA . PRO B 1 212 ? -3.664 20.312 -0.803 1 84.75 212 PRO B CA 1
ATOM 4040 C C . PRO B 1 212 ? -3.992 18.891 -0.341 1 84.75 212 PRO B C 1
ATOM 4042 O O . PRO B 1 212 ? -3.424 17.922 -0.854 1 84.75 212 PRO B O 1
ATOM 4045 N N . ALA B 1 213 ? -4.887 18.875 0.622 1 87.5 213 ALA B N 1
ATOM 4046 C CA . ALA B 1 213 ? -5.312 17.547 1.092 1 87.5 213 ALA B CA 1
ATOM 4047 C C . ALA B 1 213 ? -6.074 16.797 0.003 1 87.5 213 ALA B C 1
ATOM 4049 O O . ALA B 1 213 ? -5.914 15.586 -0.152 1 87.5 213 ALA B O 1
ATOM 4050 N N . ILE B 1 214 ? -6.891 17.531 -0.756 1 92.62 214 ILE B N 1
ATOM 4051 C CA . ILE B 1 214 ? -7.629 16.922 -1.86 1 92.62 214 ILE B CA 1
ATOM 4052 C C . ILE B 1 214 ? -6.648 16.406 -2.912 1 92.62 214 ILE B C 1
ATOM 4054 O O . ILE B 1 214 ? -6.797 15.289 -3.406 1 92.62 214 ILE B O 1
ATOM 4058 N N . THR B 1 215 ? -5.684 17.172 -3.182 1 88.75 215 THR B N 1
ATOM 4059 C CA . THR B 1 215 ? -4.664 16.781 -4.148 1 88.75 215 THR B CA 1
ATOM 4060 C C . THR B 1 215 ? -3.947 15.516 -3.703 1 88.75 215 THR B C 1
ATOM 4062 O O . THR B 1 215 ? -3.787 14.578 -4.488 1 88.75 215 THR B O 1
ATOM 4065 N N . ILE B 1 216 ? -3.594 15.445 -2.488 1 84.06 216 ILE B N 1
ATOM 4066 C CA . ILE B 1 216 ? -2.854 14.305 -1.957 1 84.06 216 ILE B CA 1
ATOM 4067 C C . ILE B 1 216 ? -3.744 13.07 -1.954 1 84.06 216 ILE B C 1
ATOM 4069 O O . ILE B 1 216 ? -3.299 11.977 -2.307 1 84.06 216 ILE B O 1
ATOM 4073 N N . CYS B 1 217 ? -4.957 13.211 -1.52 1 92.19 217 CYS B N 1
ATOM 4074 C CA . CYS B 1 217 ? -5.879 12.078 -1.468 1 92.19 217 CYS B CA 1
ATOM 4075 C C . CYS B 1 217 ? -6.16 11.539 -2.865 1 92.19 217 CYS B C 1
ATOM 4077 O O . CYS B 1 217 ? -6.203 10.328 -3.072 1 92.19 217 CYS B O 1
ATOM 4079 N N . LEU B 1 218 ? -6.34 12.484 -3.77 1 92.75 218 LEU B N 1
ATOM 4080 C CA . LEU B 1 218 ? -6.566 12.055 -5.145 1 92.75 218 LEU B CA 1
ATOM 4081 C C . LEU B 1 218 ? -5.34 11.336 -5.699 1 92.75 218 LEU B C 1
ATOM 4083 O O . LEU B 1 218 ? -5.473 10.336 -6.414 1 92.75 218 LEU B O 1
ATOM 4087 N N . PHE B 1 219 ? -4.234 11.805 -5.391 1 86.69 219 PHE B N 1
ATOM 4088 C CA . PHE B 1 219 ? -2.998 11.188 -5.844 1 86.69 219 PHE B CA 1
ATOM 4089 C C . PHE B 1 219 ? -2.846 9.789 -5.25 1 86.69 219 PHE B C 1
ATOM 4091 O O . PHE B 1 219 ? -2.576 8.828 -5.973 1 86.69 219 PHE B O 1
ATOM 4098 N N . LEU B 1 220 ? -3.01 9.688 -3.959 1 85.69 220 LEU B N 1
ATOM 4099 C CA . LEU B 1 220 ? -2.82 8.414 -3.27 1 85.69 220 LEU B CA 1
ATOM 4100 C C . LEU B 1 220 ? -3.824 7.379 -3.758 1 85.69 220 LEU B C 1
ATOM 4102 O O . LEU B 1 220 ? -3.459 6.23 -4.02 1 85.69 220 LEU B O 1
ATOM 4106 N N . THR B 1 221 ? -5.039 7.797 -3.875 1 94.19 221 THR B N 1
ATOM 4107 C CA . THR B 1 221 ? -6.07 6.855 -4.289 1 94.19 221 THR B CA 1
ATOM 4108 C C . THR B 1 221 ? -5.863 6.43 -5.742 1 94.19 221 THR B C 1
ATOM 4110 O O . THR B 1 221 ? -6.074 5.27 -6.09 1 94.19 221 THR B O 1
ATOM 4113 N N . THR B 1 222 ? -5.5 7.418 -6.547 1 92.06 222 THR B N 1
ATOM 4114 C CA . THR B 1 222 ? -5.227 7.09 -7.945 1 92.06 222 THR B CA 1
ATOM 4115 C C . THR B 1 222 ? -4.059 6.117 -8.055 1 92.06 222 THR B C 1
ATOM 4117 O O . THR B 1 222 ? -4.16 5.094 -8.734 1 92.06 222 THR B O 1
ATOM 4120 N N . SER B 1 223 ? -2.996 6.379 -7.422 1 87.12 223 SER B N 1
ATOM 4121 C CA . SER B 1 223 ? -1.811 5.531 -7.453 1 87.12 223 SER B CA 1
ATOM 4122 C C . SER B 1 223 ? -2.117 4.133 -6.926 1 87.12 223 SER B C 1
ATOM 4124 O O . SER B 1 223 ? -1.75 3.135 -7.547 1 87.12 223 SER B O 1
ATOM 4126 N N . ASN B 1 224 ? -2.82 4.062 -5.84 1 89.38 224 ASN B N 1
ATOM 4127 C CA . ASN B 1 224 ? -3.137 2.771 -5.234 1 89.38 224 ASN B CA 1
ATOM 4128 C C . ASN B 1 224 ? -4.078 1.955 -6.117 1 89.38 224 ASN B C 1
ATOM 4130 O O . ASN B 1 224 ? -3.977 0.729 -6.168 1 89.38 224 ASN B O 1
ATOM 4134 N N . ALA B 1 225 ? -4.988 2.643 -6.703 1 93.94 225 ALA B N 1
ATOM 4135 C CA . ALA B 1 225 ? -5.957 1.952 -7.551 1 93.94 225 ALA B CA 1
ATOM 4136 C C . ALA B 1 225 ? -5.281 1.357 -8.781 1 93.94 225 ALA B C 1
ATOM 4138 O O . ALA B 1 225 ? -5.574 0.225 -9.172 1 93.94 225 ALA B O 1
ATOM 4139 N N . PHE B 1 226 ? -4.445 2.043 -9.352 1 90.5 226 PHE B N 1
ATOM 4140 C CA . PHE B 1 226 ? -3.758 1.556 -10.539 1 90.5 226 PHE B CA 1
ATOM 4141 C C . PHE B 1 226 ? -2.855 0.377 -10.195 1 90.5 226 PHE B C 1
ATOM 4143 O O . PHE B 1 226 ? -2.689 -0.539 -11.008 1 90.5 226 PHE B O 1
ATOM 4150 N N . LYS B 1 227 ? -2.326 0.343 -9.023 1 86.69 227 LYS B N 1
ATOM 4151 C CA . LYS B 1 227 ? -1.36 -0.69 -8.664 1 86.69 227 LYS B CA 1
ATOM 4152 C C . LYS B 1 227 ? -2.051 -1.88 -8 1 86.69 227 LYS B C 1
ATOM 4154 O O . LYS B 1 227 ? -1.39 -2.814 -7.547 1 86.69 227 LYS B O 1
ATOM 4159 N N . MET B 1 228 ? -3.279 -1.784 -8.008 1 88.88 228 MET B N 1
ATOM 4160 C CA . MET B 1 228 ? -4.035 -2.803 -7.281 1 88.88 228 MET B CA 1
ATOM 4161 C C . MET B 1 228 ? -3.828 -4.18 -7.902 1 88.88 228 MET B C 1
ATOM 4163 O O . MET B 1 228 ? -4.133 -4.387 -9.078 1 88.88 228 MET B O 1
ATOM 4167 N N . PHE B 1 229 ? -3.344 -5.168 -7.16 1 90.5 229 PHE B N 1
ATOM 4168 C CA . PHE B 1 229 ? -3.053 -6.527 -7.598 1 90.5 229 PHE B CA 1
ATOM 4169 C C . PHE B 1 229 ? -3.664 -7.547 -6.641 1 90.5 229 PHE B C 1
ATOM 4171 O O . PHE B 1 229 ? -4.395 -8.438 -7.066 1 90.5 229 PHE B O 1
ATOM 4178 N N . ASP B 1 230 ? -3.424 -7.344 -5.348 1 88.75 230 ASP B N 1
ATOM 4179 C CA . ASP B 1 230 ? -3.791 -8.336 -4.34 1 88.75 230 ASP B CA 1
ATOM 4180 C C . ASP B 1 230 ? -5.305 -8.523 -4.285 1 88.75 230 ASP B C 1
ATOM 4182 O O . ASP B 1 230 ? -5.793 -9.656 -4.234 1 88.75 230 ASP B O 1
ATOM 4186 N N . LEU B 1 231 ? -5.977 -7.418 -4.371 1 91.44 231 LEU B N 1
ATOM 4187 C CA . LEU B 1 231 ? -7.434 -7.488 -4.301 1 91.44 231 LEU B CA 1
ATOM 4188 C C . LEU B 1 231 ? -8.008 -8.156 -5.547 1 91.44 231 LEU B C 1
ATOM 4190 O O . LEU B 1 231 ? -8.953 -8.945 -5.453 1 91.44 231 LEU B O 1
ATOM 4194 N N . ASN B 1 232 ? -7.453 -7.781 -6.68 1 94.75 232 ASN B N 1
ATOM 4195 C CA . ASN B 1 232 ? -7.895 -8.375 -7.934 1 94.75 232 ASN B CA 1
ATOM 4196 C C . ASN B 1 232 ? -7.672 -9.891 -7.945 1 94.75 232 ASN B C 1
ATOM 4198 O O . ASN B 1 232 ? -8.555 -10.648 -8.344 1 94.75 232 ASN B O 1
ATOM 4202 N N . LEU B 1 233 ? -6.562 -10.32 -7.504 1 90.69 233 LEU B N 1
ATOM 4203 C CA . LEU B 1 233 ? -6.215 -11.734 -7.449 1 90.69 233 LEU B CA 1
ATOM 4204 C C . LEU B 1 233 ? -7.137 -12.484 -6.496 1 90.69 233 LEU B C 1
ATOM 4206 O O . LEU B 1 233 ? -7.676 -13.539 -6.848 1 90.69 233 LEU B O 1
ATOM 4210 N N . ALA B 1 234 ? -7.363 -11.953 -5.352 1 87.81 234 ALA B N 1
ATOM 4211 C CA . ALA B 1 234 ? -8.094 -12.641 -4.293 1 87.81 234 ALA B CA 1
ATOM 4212 C C . ALA B 1 234 ? -9.586 -12.703 -4.605 1 87.81 234 ALA B C 1
ATOM 4214 O O . ALA B 1 234 ? -10.242 -13.703 -4.301 1 87.81 234 ALA B O 1
ATOM 4215 N N . LEU B 1 235 ? -10.109 -11.688 -5.246 1 91.88 235 LEU B N 1
ATOM 4216 C CA . LEU B 1 235 ? -11.555 -11.609 -5.402 1 91.88 235 LEU B CA 1
ATOM 4217 C C . LEU B 1 235 ? -12.008 -12.336 -6.664 1 91.88 235 LEU B C 1
ATOM 4219 O O . LEU B 1 235 ? -12.953 -13.117 -6.633 1 91.88 235 LEU B O 1
ATOM 4223 N N . THR B 1 236 ? -11.25 -12.047 -7.797 1 93.88 236 THR B N 1
ATOM 4224 C CA . THR B 1 236 ? -11.781 -12.57 -9.047 1 93.88 236 THR B CA 1
ATOM 4225 C C . THR B 1 236 ? -10.695 -13.328 -9.812 1 93.88 236 THR B C 1
ATOM 4227 O O . THR B 1 236 ? -11 -14.094 -10.734 1 93.88 236 THR B O 1
ATOM 4230 N N . GLY B 1 237 ? -9.461 -13.016 -9.461 1 90.81 237 GLY B N 1
ATOM 4231 C CA . GLY B 1 237 ? -8.383 -13.586 -10.25 1 90.81 237 GLY B CA 1
ATOM 4232 C C . GLY B 1 237 ? -8.43 -13.164 -11.711 1 90.81 237 GLY B C 1
ATOM 4233 O O . GLY B 1 237 ? -7.941 -13.883 -12.586 1 90.81 237 GLY B O 1
ATOM 4234 N N . GLY B 1 238 ? -9.133 -12.109 -11.93 1 94.25 238 GLY B N 1
ATOM 4235 C CA . GLY B 1 238 ? -9.289 -11.617 -13.289 1 94.25 238 GLY B CA 1
ATOM 4236 C C . GLY B 1 238 ? -10.555 -12.109 -13.961 1 94.25 238 GLY B C 1
ATOM 4237 O O . GLY B 1 238 ? -10.867 -11.703 -15.086 1 94.25 238 GLY B O 1
ATOM 4238 N N . GLY B 1 239 ? -11.32 -12.891 -13.258 1 92.81 239 GLY B N 1
ATOM 4239 C CA . GLY B 1 239 ? -12.516 -13.484 -13.828 1 92.81 239 GLY B CA 1
ATOM 4240 C C . GLY B 1 239 ? -13.75 -12.625 -13.648 1 92.81 239 GLY B C 1
ATOM 4241 O O . GLY B 1 239 ? -13.695 -11.578 -12.992 1 92.81 239 GLY B O 1
ATOM 4242 N N . PRO B 1 240 ? -14.844 -13.172 -14.25 1 91.94 240 PRO B N 1
ATOM 4243 C CA . PRO B 1 240 ? -15 -14.297 -15.172 1 91.94 240 PRO B CA 1
ATOM 4244 C C . PRO B 1 240 ? -14.211 -14.117 -16.469 1 91.94 240 PRO B C 1
ATOM 4246 O O . PRO B 1 240 ? -14.156 -13.016 -17.016 1 91.94 240 PRO B O 1
ATOM 4249 N N . GLY B 1 241 ? -13.648 -15.305 -16.906 1 91.31 241 GLY B N 1
ATOM 4250 C CA . GLY B 1 241 ? -12.711 -15.125 -18 1 91.31 241 GLY B CA 1
ATOM 4251 C C . GLY B 1 241 ? -11.547 -14.211 -17.656 1 91.31 241 GLY B C 1
ATOM 4252 O O . GLY B 1 241 ? -10.789 -14.492 -16.719 1 91.31 241 GLY B O 1
ATOM 4253 N N . ASN B 1 242 ? -11.508 -13.055 -18.297 1 94 242 ASN B N 1
ATOM 4254 C CA . ASN B 1 242 ? -10.508 -12.031 -18.016 1 94 242 ASN B CA 1
ATOM 4255 C C . ASN B 1 242 ? -11.141 -10.641 -17.922 1 94 242 ASN B C 1
ATOM 4257 O O . ASN B 1 242 ? -10.461 -9.633 -18.125 1 94 242 ASN B O 1
ATOM 4261 N N . ALA B 1 243 ? -12.398 -10.688 -17.594 1 95 243 ALA B N 1
ATOM 4262 C CA . ALA B 1 243 ? -13.18 -9.453 -17.703 1 95 243 ALA B CA 1
ATOM 4263 C C . ALA B 1 243 ? -12.797 -8.461 -16.625 1 95 243 ALA B C 1
ATOM 4265 O O . ALA B 1 243 ? -13.008 -7.254 -16.766 1 95 243 ALA B O 1
ATOM 4266 N N . THR B 1 244 ? -12.188 -8.969 -15.539 1 96.62 244 THR B N 1
ATOM 4267 C CA . THR B 1 244 ? -11.836 -8.078 -14.438 1 96.62 244 THR B CA 1
ATOM 4268 C C . THR B 1 244 ? -10.336 -8.117 -14.18 1 96.62 244 THR B C 1
ATOM 4270 O O . THR B 1 244 ? -9.883 -7.789 -13.078 1 96.62 244 THR B O 1
ATOM 4273 N N . GLU B 1 245 ? -9.633 -8.477 -15.188 1 96.62 245 GLU B N 1
ATOM 4274 C CA . GLU B 1 245 ? -8.18 -8.562 -15.047 1 96.62 245 GLU B CA 1
ATOM 4275 C C . GLU B 1 245 ? -7.539 -7.18 -15.039 1 96.62 245 GLU B C 1
ATOM 4277 O O . GLU B 1 245 ? -7.633 -6.441 -16.031 1 96.62 245 GLU B O 1
ATOM 4282 N N . SER B 1 246 ? -6.934 -6.879 -13.938 1 95.19 246 SER B N 1
ATOM 4283 C CA . SER B 1 246 ? -6.191 -5.621 -13.875 1 95.19 246 SER B CA 1
ATOM 4284 C C . SER B 1 246 ? -4.879 -5.719 -14.641 1 95.19 246 SER B C 1
ATOM 4286 O O . SER B 1 246 ? -4.418 -6.816 -14.961 1 95.19 246 SER B O 1
ATOM 4288 N N . ILE B 1 247 ? -4.328 -4.605 -14.914 1 92.31 247 ILE B N 1
ATOM 4289 C CA . ILE B 1 247 ? -3.068 -4.574 -15.648 1 92.31 247 ILE B CA 1
ATOM 4290 C C . ILE B 1 247 ? -1.972 -5.238 -14.82 1 92.31 247 ILE B C 1
ATOM 4292 O O . ILE B 1 247 ? -1.112 -5.938 -15.367 1 92.31 247 ILE B O 1
ATOM 4296 N N . ALA B 1 248 ? -1.945 -4.996 -13.523 1 90.12 248 ALA B N 1
ATOM 4297 C CA . ALA B 1 248 ? -0.967 -5.637 -12.648 1 90.12 248 ALA B CA 1
ATOM 4298 C C . ALA B 1 248 ? -1.089 -7.156 -12.711 1 90.12 248 ALA B C 1
ATOM 4300 O O . ALA B 1 248 ? -0.081 -7.863 -12.766 1 90.12 248 ALA B O 1
ATOM 4301 N N . LEU B 1 249 ? -2.285 -7.613 -12.75 1 91.5 249 LEU B N 1
ATOM 4302 C CA . LEU B 1 249 ? -2.521 -9.047 -12.844 1 91.5 249 LEU B CA 1
ATOM 4303 C C . LEU B 1 249 ? -2.113 -9.578 -14.219 1 91.5 249 LEU B C 1
ATOM 4305 O O . LEU B 1 249 ? -1.605 -10.695 -14.328 1 91.5 249 LEU B O 1
ATOM 4309 N N . ASN B 1 250 ? -2.416 -8.812 -15.258 1 93.31 250 ASN B N 1
ATOM 4310 C CA . ASN B 1 250 ? -2.006 -9.18 -16.609 1 93.31 250 ASN B CA 1
ATOM 4311 C C . ASN B 1 250 ? -0.492 -9.344 -16.703 1 93.31 250 ASN B C 1
ATOM 4313 O O . ASN B 1 250 ? -0.005 -10.32 -17.281 1 93.31 250 ASN B O 1
ATOM 4317 N N . ILE B 1 251 ? 0.208 -8.453 -16.141 1 87.56 251 ILE B N 1
ATOM 4318 C CA . ILE B 1 251 ? 1.667 -8.477 -16.156 1 87.56 251 ILE B CA 1
ATOM 4319 C C . ILE B 1 251 ? 2.172 -9.68 -15.375 1 87.56 251 ILE B C 1
ATOM 4321 O O . ILE B 1 251 ? 3.107 -10.359 -15.805 1 87.56 251 ILE B O 1
ATOM 4325 N N . TYR B 1 252 ? 1.552 -9.922 -14.305 1 85.81 252 TYR B N 1
ATOM 4326 C CA . TYR B 1 252 ? 1.906 -11.07 -13.477 1 85.81 252 TYR B CA 1
ATOM 4327 C C . TYR B 1 252 ? 1.731 -12.375 -14.242 1 85.81 252 TYR B C 1
ATOM 4329 O O . TYR B 1 252 ? 2.625 -13.227 -14.242 1 85.81 252 TYR B O 1
ATOM 4337 N N . LYS B 1 253 ? 0.636 -12.523 -14.844 1 88.25 253 LYS B N 1
ATOM 4338 C CA . LYS B 1 253 ? 0.348 -13.75 -15.586 1 88.25 253 LYS B CA 1
ATOM 4339 C C . LYS B 1 253 ? 1.295 -13.914 -16.766 1 88.25 253 LYS B C 1
ATOM 4341 O O . LYS B 1 253 ? 1.771 -15.016 -17.047 1 88.25 253 LYS B O 1
ATOM 4346 N N . GLU B 1 254 ? 1.589 -12.812 -17.406 1 86.75 254 GLU B N 1
ATOM 4347 C CA . GLU B 1 254 ? 2.494 -12.867 -18.547 1 86.75 254 GLU B CA 1
ATOM 4348 C C . GLU B 1 254 ? 3.91 -13.234 -18.125 1 86.75 254 GLU B C 1
ATOM 4350 O O . GLU B 1 254 ? 4.566 -14.062 -18.75 1 86.75 254 GLU B O 1
ATOM 4355 N N . SER B 1 255 ? 4.406 -12.641 -17.109 1 79.88 255 SER B N 1
ATOM 4356 C CA . SER B 1 255 ? 5.789 -12.812 -16.672 1 79.88 255 SER B CA 1
ATOM 4357 C C . SER B 1 255 ? 5.984 -14.141 -15.945 1 79.88 255 SER B C 1
ATOM 4359 O O . SER B 1 255 ? 6.938 -14.875 -16.219 1 79.88 255 SER B O 1
ATOM 4361 N N . LEU B 1 256 ? 5.117 -14.539 -15.102 1 75.62 256 LEU B N 1
ATOM 4362 C CA . LEU B 1 256 ? 5.379 -15.672 -14.219 1 75.62 256 LEU B CA 1
ATOM 4363 C C . LEU B 1 256 ? 4.594 -16.906 -14.672 1 75.62 256 LEU B C 1
ATOM 4365 O O . LEU B 1 256 ? 5.137 -18.016 -14.711 1 75.62 256 LEU B O 1
ATOM 4369 N N . THR B 1 257 ? 3.447 -16.625 -14.961 1 73.88 257 THR B N 1
ATOM 4370 C CA . THR B 1 257 ? 2.633 -17.766 -15.328 1 73.88 257 THR B CA 1
ATOM 4371 C C . THR B 1 257 ? 3 -18.266 -16.719 1 73.88 257 THR B C 1
ATOM 4373 O O . THR B 1 257 ? 3.195 -19.469 -16.922 1 73.88 257 THR B O 1
ATOM 4376 N N . ASN B 1 258 ? 3.215 -17.312 -17.641 1 80.5 258 ASN B N 1
ATOM 4377 C CA . ASN B 1 258 ? 3.504 -17.688 -19.016 1 80.5 258 ASN B CA 1
ATOM 4378 C C . ASN B 1 258 ? 5.008 -17.734 -19.281 1 80.5 258 ASN B C 1
ATOM 4380 O O . ASN B 1 258 ? 5.441 -18.219 -20.328 1 80.5 258 ASN B O 1
ATOM 4384 N N . GLY B 1 259 ? 5.77 -17.219 -18.406 1 79.62 259 GLY B N 1
ATOM 4385 C CA . GLY B 1 259 ? 7.219 -17.25 -18.531 1 79.62 259 GLY B CA 1
ATOM 4386 C C . GLY B 1 259 ? 7.742 -16.328 -19.609 1 79.62 259 GLY B C 1
ATOM 4387 O O . GLY B 1 259 ? 8.742 -16.625 -20.266 1 79.62 259 GLY B O 1
ATOM 4388 N N . ARG B 1 260 ? 7 -15.359 -20 1 85.5 260 ARG B N 1
ATOM 4389 C CA . ARG B 1 260 ? 7.434 -14.383 -21 1 85.5 260 ARG B CA 1
ATOM 4390 C C . ARG B 1 260 ? 7.859 -13.078 -20.328 1 85.5 260 ARG B C 1
ATOM 4392 O O . ARG B 1 260 ? 7.188 -12.055 -20.469 1 85.5 260 ARG B O 1
ATOM 4399 N N . TYR B 1 261 ? 9.016 -13.109 -19.859 1 81.88 261 TYR B N 1
ATOM 4400 C CA . TYR B 1 261 ? 9.508 -12.016 -19.031 1 81.88 261 TYR B CA 1
ATOM 4401 C C . TYR B 1 261 ? 9.758 -10.773 -19.875 1 81.88 261 TYR B C 1
ATOM 4403 O O . TYR B 1 261 ? 9.508 -9.648 -19.422 1 81.88 261 TYR B O 1
ATOM 4411 N N . GLY B 1 262 ? 10.281 -10.977 -21.031 1 84.62 262 GLY B N 1
ATOM 4412 C CA . GLY B 1 262 ? 10.5 -9.836 -21.906 1 84.62 262 GLY B CA 1
ATOM 4413 C C . GLY B 1 262 ? 9.227 -9.078 -22.234 1 84.62 262 GLY B C 1
ATOM 4414 O O . GLY B 1 262 ? 9.172 -7.855 -22.094 1 84.62 262 GLY B O 1
ATOM 4415 N N . LEU B 1 263 ? 8.234 -9.859 -22.547 1 87.5 263 LEU B N 1
ATOM 4416 C CA . LEU B 1 263 ? 6.945 -9.25 -22.859 1 87.5 263 LEU B CA 1
ATOM 4417 C C . LEU B 1 263 ? 6.32 -8.641 -21.609 1 87.5 263 LEU B C 1
ATOM 4419 O O . LEU B 1 263 ? 5.715 -7.57 -21.672 1 87.5 263 LEU B O 1
ATOM 4423 N N . GLY B 1 264 ? 6.488 -9.312 -20.531 1 87.38 264 GLY B N 1
ATOM 4424 C CA . GLY B 1 264 ? 5.98 -8.797 -19.281 1 87.38 264 GLY B CA 1
ATOM 4425 C C . GLY B 1 264 ? 6.598 -7.469 -18.875 1 87.38 264 GLY B C 1
ATOM 4426 O O . GLY B 1 264 ? 5.898 -6.566 -18.406 1 87.38 264 GLY B O 1
ATOM 4427 N N . THR B 1 265 ? 7.84 -7.328 -19.078 1 85.25 265 THR B N 1
ATOM 4428 C CA . THR B 1 265 ? 8.531 -6.086 -18.734 1 85.25 265 THR B CA 1
ATOM 4429 C C . THR B 1 265 ? 8.109 -4.961 -19.672 1 85.25 265 THR B C 1
ATOM 4431 O O . THR B 1 265 ? 8.055 -3.797 -19.281 1 85.25 265 THR B O 1
ATOM 4434 N N . ALA B 1 266 ? 7.898 -5.34 -20.891 1 88.06 266 ALA B N 1
ATOM 4435 C CA . ALA B 1 266 ? 7.406 -4.336 -21.828 1 88.06 266 ALA B CA 1
ATOM 4436 C C . ALA B 1 266 ? 6.051 -3.793 -21.391 1 88.06 266 ALA B C 1
ATOM 4438 O O . ALA B 1 266 ? 5.816 -2.582 -21.438 1 88.06 266 ALA B O 1
ATOM 4439 N N . LYS B 1 267 ? 5.215 -4.707 -21.016 1 89.12 267 LYS B N 1
ATOM 4440 C CA . LYS B 1 267 ? 3.908 -4.305 -20.5 1 89.12 267 LYS B CA 1
ATOM 4441 C C . LYS B 1 267 ? 4.047 -3.439 -19.25 1 89.12 267 LYS B C 1
ATOM 4443 O O . LYS B 1 267 ? 3.346 -2.436 -19.109 1 89.12 267 LYS B O 1
ATOM 4448 N N . ALA B 1 268 ? 4.914 -3.83 -18.422 1 84.62 268 ALA B N 1
ATOM 4449 C CA . ALA B 1 268 ? 5.16 -3.096 -17.188 1 84.62 268 ALA B CA 1
ATOM 4450 C C . ALA B 1 268 ? 5.676 -1.688 -17.469 1 84.62 268 ALA B C 1
ATOM 4452 O O . ALA B 1 268 ? 5.312 -0.732 -16.781 1 84.62 268 ALA B O 1
ATOM 4453 N N . MET B 1 269 ? 6.492 -1.591 -18.391 1 83.94 269 MET B N 1
ATOM 4454 C CA . MET B 1 269 ? 7.051 -0.292 -18.766 1 83.94 269 MET B CA 1
ATOM 4455 C C . MET B 1 269 ? 5.957 0.647 -19.266 1 83.94 269 MET B C 1
ATOM 4457 O O . MET B 1 269 ? 5.887 1.804 -18.844 1 83.94 269 MET B O 1
ATOM 4461 N N . ILE B 1 270 ? 5.191 0.112 -20.125 1 86.38 270 ILE B N 1
ATOM 4462 C CA . ILE B 1 270 ? 4.086 0.907 -20.656 1 86.38 270 ILE B CA 1
ATOM 4463 C C . ILE B 1 270 ? 3.164 1.328 -19.516 1 86.38 270 ILE B C 1
ATOM 4465 O O . ILE B 1 270 ? 2.752 2.486 -19.438 1 86.38 270 ILE B O 1
ATOM 4469 N N . PHE B 1 271 ? 2.92 0.363 -18.719 1 83.81 271 PHE B N 1
ATOM 4470 C CA . PHE B 1 271 ? 2.061 0.613 -17.562 1 83.81 271 PHE B CA 1
ATOM 4471 C C . PHE B 1 271 ? 2.666 1.68 -16.656 1 83.81 271 PHE B C 1
ATOM 4473 O O . PHE B 1 271 ? 1.962 2.578 -16.188 1 83.81 271 PHE B O 1
ATOM 4480 N N . PHE B 1 272 ? 3.902 1.613 -16.406 1 80.31 272 PHE B N 1
ATOM 4481 C CA . PHE B 1 272 ? 4.586 2.553 -15.523 1 80.31 272 PHE B CA 1
ATOM 4482 C C . PHE B 1 272 ? 4.488 3.973 -16.062 1 80.31 272 PHE B C 1
ATOM 4484 O O . PHE B 1 272 ? 4.109 4.898 -15.344 1 80.31 272 PHE B O 1
ATOM 4491 N N . PHE B 1 273 ? 4.812 4.184 -17.25 1 82.75 273 PHE B N 1
ATOM 4492 C CA . PHE B 1 273 ? 4.816 5.52 -17.828 1 82.75 273 PHE B CA 1
ATOM 4493 C C . PHE B 1 273 ? 3.4 6.066 -17.953 1 82.75 273 PHE B C 1
ATOM 4495 O O . PHE B 1 273 ? 3.172 7.266 -17.766 1 82.75 273 PHE B O 1
ATOM 4502 N N . ALA B 1 274 ? 2.477 5.191 -18.203 1 83.75 274 ALA B N 1
ATOM 4503 C CA . ALA B 1 274 ? 1.085 5.625 -18.281 1 83.75 274 ALA B CA 1
ATOM 4504 C C . ALA B 1 274 ? 0.588 6.105 -16.922 1 83.75 274 ALA B C 1
ATOM 4506 O O . ALA B 1 274 ? -0.004 7.18 -16.812 1 83.75 274 ALA B O 1
ATOM 4507 N N . VAL B 1 275 ? 0.869 5.328 -15.914 1 80.94 275 VAL B N 1
ATOM 4508 C CA . VAL B 1 275 ? 0.424 5.664 -14.57 1 80.94 275 VAL B CA 1
ATOM 4509 C C . VAL B 1 275 ? 1.151 6.918 -14.086 1 80.94 275 VAL B C 1
ATOM 4511 O O . VAL B 1 275 ? 0.552 7.777 -13.438 1 80.94 275 VAL B O 1
ATOM 4514 N N . ALA B 1 276 ? 2.43 6.977 -14.391 1 80.06 276 ALA B N 1
ATOM 4515 C CA . ALA B 1 276 ? 3.199 8.164 -14.039 1 80.06 276 ALA B CA 1
ATOM 4516 C C . ALA B 1 276 ? 2.607 9.414 -14.68 1 80.06 276 ALA B C 1
ATOM 4518 O O . ALA B 1 276 ? 2.453 10.445 -14.031 1 80.06 276 ALA B O 1
ATOM 4519 N N . LEU B 1 277 ? 2.285 9.297 -15.883 1 84.19 277 LEU B N 1
ATOM 4520 C CA . LEU B 1 277 ? 1.721 10.422 -16.609 1 84.19 277 LEU B CA 1
ATOM 4521 C C . LEU B 1 277 ? 0.375 10.836 -16.031 1 84.19 277 LEU B C 1
ATOM 4523 O O . LEU B 1 277 ? 0.119 12.023 -15.82 1 84.19 277 LEU B O 1
ATOM 4527 N N . ILE B 1 278 ? -0.439 9.891 -15.734 1 85.12 278 ILE B N 1
ATOM 4528 C CA . ILE B 1 278 ? -1.776 10.164 -15.219 1 85.12 278 ILE B CA 1
ATOM 4529 C C . ILE B 1 278 ? -1.676 10.789 -13.828 1 85.12 278 ILE B C 1
ATOM 4531 O O . ILE B 1 278 ? -2.344 11.781 -13.531 1 85.12 278 ILE B O 1
ATOM 4535 N N . THR B 1 279 ? -0.841 10.234 -13.055 1 80.06 279 THR B N 1
ATOM 4536 C CA . THR B 1 279 ? -0.707 10.727 -11.688 1 80.06 279 THR B CA 1
ATOM 4537 C C . THR B 1 279 ? -0.084 12.117 -11.672 1 80.06 279 THR B C 1
ATOM 4539 O O . THR B 1 279 ? -0.493 12.984 -10.891 1 80.06 279 THR B O 1
ATOM 4542 N N . LEU B 1 280 ? 0.875 12.391 -12.531 1 79.5 280 LEU B N 1
ATOM 4543 C CA . LEU B 1 280 ? 1.499 13.711 -12.617 1 79.5 280 LEU B CA 1
ATOM 4544 C C . LEU B 1 280 ? 0.508 14.742 -13.141 1 79.5 280 LEU B C 1
ATOM 4546 O O . LEU B 1 280 ? 0.492 15.883 -12.672 1 79.5 280 LEU B O 1
ATOM 4550 N N . LEU B 1 281 ? -0.224 14.289 -14.062 1 84.38 281 LEU B N 1
ATOM 4551 C CA . LEU B 1 281 ? -1.238 15.195 -14.602 1 84.38 281 LEU B CA 1
ATOM 4552 C C . LEU B 1 281 ? -2.271 15.539 -13.531 1 84.38 281 LEU B C 1
ATOM 4554 O O . LEU B 1 281 ? -2.705 16.688 -13.438 1 84.38 281 LEU B O 1
ATOM 4558 N N . GLN B 1 282 ? -2.637 14.555 -12.859 1 84.06 282 GLN B N 1
ATOM 4559 C CA . GLN B 1 282 ? -3.596 14.789 -11.789 1 84.06 282 GLN B CA 1
ATOM 4560 C C . GLN B 1 282 ? -3.033 15.758 -10.75 1 84.06 282 GLN B C 1
ATOM 4562 O O . GLN B 1 282 ? -3.729 16.672 -10.312 1 84.06 282 GLN B O 1
ATOM 4567 N N . VAL B 1 283 ? -1.843 15.648 -10.375 1 76.81 283 VAL B N 1
ATOM 4568 C CA . VAL B 1 283 ? -1.197 16.516 -9.398 1 76.81 283 VAL B CA 1
ATOM 4569 C C . VAL B 1 283 ? -1.066 17.938 -9.961 1 76.81 283 VAL B C 1
ATOM 4571 O O . VAL B 1 283 ? -1.326 18.922 -9.266 1 76.81 283 VAL B O 1
ATOM 4574 N N . TRP B 1 284 ? -0.669 17.969 -11.211 1 81.5 284 TRP B N 1
ATOM 4575 C CA . TRP B 1 284 ? -0.501 19.266 -11.867 1 81.5 284 TRP B CA 1
ATOM 4576 C C . TRP B 1 284 ? -1.818 20.031 -11.898 1 81.5 284 TRP B C 1
ATOM 4578 O O . TRP B 1 284 ? -1.849 21.234 -11.633 1 81.5 284 TRP B O 1
ATOM 4588 N N . THR B 1 285 ? -2.873 19.422 -12.156 1 83.75 285 THR B N 1
ATOM 4589 C CA . THR B 1 285 ? -4.188 20.047 -12.258 1 83.75 285 THR B CA 1
ATOM 4590 C C . THR B 1 285 ? -4.68 20.5 -10.891 1 83.75 285 THR B C 1
ATOM 4592 O O . THR B 1 285 ? -5.238 21.594 -10.75 1 83.75 285 THR B O 1
ATOM 4595 N N . THR B 1 286 ? -4.422 19.719 -9.914 1 82.06 286 THR B N 1
ATOM 4596 C CA . THR B 1 286 ? -4.945 20.047 -8.594 1 82.06 286 THR B CA 1
ATOM 4597 C C . THR B 1 286 ? -4.027 21.031 -7.883 1 82.06 286 THR B C 1
ATOM 4599 O O . THR B 1 286 ? -4.484 21.828 -7.059 1 82.06 286 THR B O 1
ATOM 4602 N N . LYS B 1 287 ? -2.75 21.016 -8.125 1 77.81 287 LYS B N 1
ATOM 4603 C CA . LYS B 1 287 ? -1.819 21.984 -7.547 1 77.81 287 LYS B CA 1
ATOM 4604 C C . LYS B 1 287 ? -2.104 23.391 -8.055 1 77.81 287 LYS B C 1
ATOM 4606 O O . LYS B 1 287 ? -1.937 24.359 -7.324 1 77.81 287 LYS B O 1
ATOM 4611 N N . LYS B 1 288 ? -2.412 23.516 -9.242 1 79.38 288 LYS B N 1
ATOM 4612 C CA . LYS B 1 288 ? -2.789 24.812 -9.797 1 79.38 288 LYS B CA 1
ATOM 4613 C C . LYS B 1 288 ? -3.957 25.422 -9.023 1 79.38 288 LYS B C 1
ATOM 4615 O O . LYS B 1 288 ? -3.998 26.641 -8.812 1 79.38 288 LYS B O 1
ATOM 4620 N N . ARG B 1 289 ? -4.793 24.641 -8.578 1 75.25 289 ARG B N 1
ATOM 4621 C CA . ARG B 1 289 ? -5.953 25.109 -7.828 1 75.25 289 ARG B CA 1
ATOM 4622 C C . ARG B 1 289 ? -5.562 25.531 -6.414 1 75.25 289 ARG B C 1
ATOM 4624 O O . ARG B 1 289 ? -6.227 26.359 -5.797 1 75.25 289 ARG B O 1
ATOM 4631 N N . GLU B 1 290 ? -4.531 24.828 -5.918 1 73.5 290 GLU B N 1
ATOM 4632 C CA . GLU B 1 290 ? -4.016 25.219 -4.605 1 73.5 290 GLU B CA 1
ATOM 4633 C C . GLU B 1 290 ? -3.514 26.656 -4.613 1 73.5 290 GLU B C 1
ATOM 4635 O O . GLU B 1 290 ? -3.736 27.406 -3.656 1 73.5 290 GLU B O 1
ATOM 4640 N N . VAL B 1 291 ? -2.871 27.125 -5.668 1 66.5 291 VAL B N 1
ATOM 4641 C CA . VAL B 1 291 ? -2.258 28.453 -5.781 1 66.5 291 VAL B CA 1
ATOM 4642 C C . VAL B 1 291 ? -3.34 29.5 -5.992 1 66.5 291 VAL B C 1
ATOM 4644 O O . VAL B 1 291 ? -3.217 30.641 -5.508 1 66.5 291 VAL B O 1
ATOM 4647 N N . GLU B 1 292 ? -4.289 29.047 -6.566 1 65.19 292 GLU B N 1
ATOM 4648 C CA . GLU B 1 292 ? -5.371 30 -6.812 1 65.19 292 GLU B CA 1
ATOM 4649 C C . GLU B 1 292 ? -6.215 30.219 -5.559 1 65.19 292 GLU B C 1
ATOM 4651 O O . GLU B 1 292 ? -6.871 31.25 -5.414 1 65.19 292 GLU B O 1
ATOM 4656 N N . ALA B 1 293 ? -6.086 29.391 -4.613 1 59.38 293 ALA B N 1
ATOM 4657 C CA . ALA B 1 293 ? -6.898 29.516 -3.402 1 59.38 293 ALA B CA 1
ATOM 4658 C C . ALA B 1 293 ? -6.215 30.391 -2.363 1 59.38 293 ALA B C 1
ATOM 4660 O O . ALA B 1 293 ? -4.984 30.484 -2.322 1 59.38 293 ALA B O 1
#

Organism: NCBI:txid582686

pLDDT: mean 85.76, std 10.26, range [43.56, 98.12]

InterPro domains:
  IPR000515 ABC transporter type 1, transmembrane domain MetI-like [PF00528] (90-284)
  IPR000515 ABC transporter type 1, transmembrane domain MetI-like [PS50928] (71-282)
  IPR000515 ABC transporter type 1, transmembrane domain MetI-like [cd06261] (71-241)
  IPR035906 MetI-like superfamily [G3DSA:1.10.3720.10] (50-292)
  IPR035906 MetI-like superfamily [SSF161098] (54-281)
  IPR051393 ABC transporter permease component [PTHR30193] (4-290)

Solvent-accessible surface area (backbone atoms only — not comparable to full-atom values): 28788 Å² total; per-residue (Å²): 119,68,67,58,53,51,49,50,48,40,48,50,48,43,62,66,48,34,60,57,49,50,50,51,48,45,64,55,49,46,57,57,54,57,35,51,54,38,17,27,21,66,18,45,82,76,63,83,64,44,80,52,55,62,50,37,51,49,40,53,75,73,68,31,65,66,57,53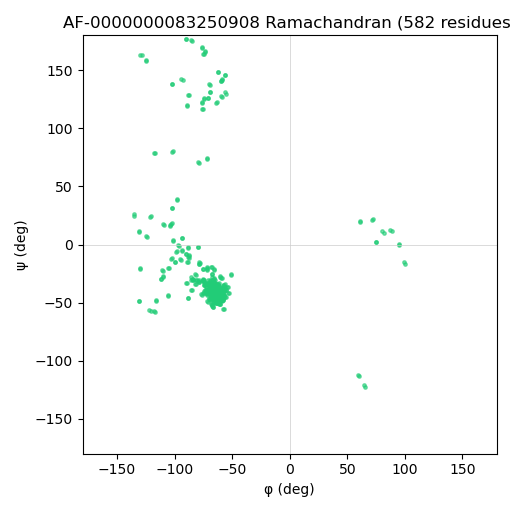,52,12,43,50,42,30,51,54,47,25,53,53,32,35,54,53,20,50,51,49,10,47,51,49,17,62,60,54,67,44,92,53,90,60,33,67,60,48,52,49,58,42,30,48,46,54,73,46,32,49,42,62,50,17,43,34,46,36,44,38,43,60,48,45,26,37,53,48,12,72,73,69,64,46,64,82,31,58,48,60,48,41,63,33,53,66,40,24,47,52,50,52,38,51,51,50,28,55,26,46,18,25,56,45,14,51,51,41,31,55,40,59,69,65,50,61,62,65,60,55,49,52,42,48,72,71,64,49,49,72,66,50,42,42,64,69,47,50,46,43,73,30,25,63,46,52,36,49,44,51,44,51,41,41,52,51,41,58,43,42,35,44,39,42,50,44,50,41,59,12,17,45,86,60,59,45,20,27,46,48,46,50,33,46,42,36,28,66,73,66,32,33,33,6,48,19,32,28,51,44,49,53,47,48,54,50,52,50,50,52,49,51,48,52,43,53,59,36,50,55,51,37,70,72,81,119,70,68,58,53,52,49,51,50,39,47,49,48,44,61,65,47,35,58,57,49,50,49,52,47,42,64,55,48,47,55,57,55,54,33,52,53,38,18,27,20,65,20,46,81,76,62,81,64,46,80,51,54,60,50,37,51,50,38,54,74,73,69,30,66,66,56,52,50,11,44,51,40,30,51,53,46,23,53,54,34,34,53,53,21,50,51,50,10,46,51,50,17,62,59,54,66,44,91,51,92,60,35,66,59,49,52,49,58,43,30,49,46,52,75,46,34,48,44,60,49,18,42,34,47,36,44,38,42,60,48,47,27,37,52,49,12,72,72,68,64,47,65,82,32,59,49,61,48,41,63,32,54,67,40,24,48,50,49,53,37,52,51,51,27,55,27,45,17,26,54,43,15,52,50,42,32,56,40,57,70,66,50,61,62,64,61,54,50,53,40,46,72,73,64,47,48,71,67,51,41,41,66,70,47,49,46,43,74,30,27,64,46,51,36,49,43,53,45,52,41,39,52,49,43,57,42,44,35,44,40,42,49,44,50,40,59,13,18,45,84,61,61,46,20,26,45,49,45,50,34,45,43,34,29,65,72,66,31,32,32,5,49,17,32,27,51,47,49,53,50,49,54,51,51,50,50,52,48,49,48,52,44,54,59,37,49,55,51,38,71,71,80

Radius of gyration: 25.5 Å; Cα contacts (8 Å, |Δi|>4): 782; chains: 2; bounding box: 70×68×62 Å

Foldseek 3Di:
DVVVVVVVVVCVCCVVCVVVVVVVVCVVVVVVVVLLVLLQWQALPPDDTDGNGNVLVCCCVPPCPLLVLQVVLLVVLLVLLLVLLLVLLLVLLVVLLDPDPCSVVVLCVQQVLQVDDLQVLLQVLLCCLQPVLCVCCVVPVDVVSNDNQLADLVNVSVSLSVSSSSRCSSVLSVLNNVQQNPQDVVLVVVCVVVVDDPVCCCVPPRCLSSLVSVLVSSLVSSLCSLQDDSNLCNNHLCDPVNSNNHSNSVLVCCCPVVSRSSSSSNSVVVSVVVSVVVSVVSNVVSVVSNVVD/DVVVVVVVVVCVCCVVCVVVVVVVVCVVVVVVVVLLVLLQWQALPPDDTDGNGCVLVCCCVPPCPLLVLQVVLLVVLLVLLLVLLLVLLLVLLVVLLDPDPCSVVVLCVQQVLQVDDLQVLLQVLLCCLQPVLCVVCVVPVDVVSNDNQLADLVNVSVSLSVSSSSNCSSVLSVLNNVQQNPQDVVLVVVCVVVVDDPVRCCVPPRCLSSLVSVLVSSLVSSLCSLQDDSNLCNNHLCDPVNSNNHSNSVLVCCCPVVSRSSSSSNSVVVSVVVSVVVSVVSNVVSVVSNVVD

Secondary structure (DSSP, 8-state):
-HHHHHHHHHHHHHHHHHHHHHHHHHHHHHHHHHHHHGGGB---SSSPPPB-TTHHHHHHHHH-HHHHHHHHHHHHHHHHHHHHHHHHHHHHHHHHTSS-TTHHHHHHHHHGGGGS-HHHHHHHHHHIIIIIHHHHHHHH--HHHHS-TTTSHHHHHHHHHHHHHHHHHHHHHHHHHHHHHTS-HHHHHHHHHTT--HHHHIIIIIHHHTHHHHHHHHHHHHHHHHT--HHHHHHTTT-STTTT--HHHHHHIIIIIS--HHHHHHHHHHHHHHHHHHHHHHHHHHHHHHHH-/-HHHHHHHHHHHHHHHHHHHHHHHHHHHHHHHHHHHHGGGB---SSSPPPB-TTHHHHHHHHH-HHHHHHHHHHHHHHHHHHHHHHHHHHHHHHHHTSS-TTHHHHHHHHHGGGGS-HHHHHHHHHHIIIIIHHHHHHHH--HHHHS-TTTSHHHHHHHHHHHHHHHHHHHHHHHHHHHHHTS-HHHHHHHHHTT--HHHHIIIIIHHHTHHHHHHHHHHHHHHHHT--HHHHHHTTT-STTTT--HHHHHHIIIIIS--HHHHHHHHHHHHHHHHHHHHHHHHHHHHHHHH-

Sequence (586 aa):
MVKRKQWSEWMQQTVFVGPGLLFFALIILLPFFMGFYYTFTNWDGVDKADWVGLDNLTRVFTDDERFWSSFWFTSKFTVAAVVTTNLIAFGLALLLTRNLKLKGVLRTIFFLPNVIGGLLLGYIWYFIFVRGFSSIGESTGIGFFELPWLGTPATGFWGIVIVFVWQTAGYMMLIYVAAILNVPKELMEAARIDGASGWRILLSVTMPLIMPAITICLFLTTSNAFKMFDLNLALTGGGPGNATESIALNIYKESLTNGRYGLGTAKAMIFFFAVALITLLQVWTTKKREVEAMVKRKQWSEWMQQTVFVGPGLLFFALIILLPFFMGFYYTFTNWDGVDKADWVGLDNLTRVFTDDERFWSSFWFTSKFTVAAVVTTNLIAFGLALLLTRNLKLKGVLRTIFFLPNVIGGLLLGYIWYFIFVRGFSSIGESTGIGFFELPWLGTPATGFWGIVIVFVWQTAGYMMLIYVAAILNVPKELMEAARIDGASGWRILLSVTMPLIMPAITICLFLTTSNAFKMFDLNLALTGGGPGNATESIALNIYKESLTNGRYGLGTAKAMIFFFAVALITLLQVWTTKKREVEA